Protein 2ZFZ (pdb70)

B-factor: mean 22.23, std 8.31, range [9.92, 58.5]

CATH classification: 3.30.1360.40

Sequence (466 aa):
TDRMARLLGELLVSTDDSGNLAVLRTPPGAAHYLASAIDRAALPQVVGTIAGDDTILVVAREPTTGAQLAGMFENLRGTDRMARLLGELLVSTDDSGNLAVLRTPPGAAHYLASAIDRAALPQVVGTIAGDDTILVVAREPTTGAQLAGMFENLRGTDRMARLLGELLVSTDDSGNLAVLRTPPGAAHYLASAIDRAALPQVVGTIAGDDTILVVAREPTTGAQLAGMFENLRGGTDRMARLLGELLVSTDDSGNLAVLRTPPGAAHYLASAIDRAALPQVVGTIAGDDTILVVAREPTTGAQLAGMFENLRGTDRMARLLGELLVSTDDSGNLAVLRTPPGAAHYLASAIDRAALPQVVGTIAGDDTILVVAREPTTGAQLAGMFENLRDRMARLLGELLVSTDDSGNLAVLRTPPGAAHYLASAIDRAALPQVVGTIAGDDTILVVAREPTTGAQLAGMFENLR

Foldseek 3Di:
DCVLLVVLVVFFPAWDFDWQKIKTFGPFQCFVVNQVVVVVVVDVQWPGWDGDGGIIITGGHPPDHNVNVRVVSVVSD/DVVVLLVVLLVFFPAWDFDWQKIKTFGPFQCQVVSQVSVVVVPDVQWPHWDGDGGIIITGGDPPDGNVNVRVVSVVSD/DVVVLLVVLVQFFPAWDFDWQKIKTFGPFQCFVVSQVSVVVVVDPQFPHWDGDGGIIITGGDPPDTNVNVRVVSVVSD/DLVVVLLVVLVVFFPAWDFDWQKIKTFGPFQCFVVNQVSVVSSPDVQWPGWDGDGGMIITGGHPPDTNVNVRVVSVVSD/DLLVLLVCCVQFFPAWDFDWQKIKTFGPFQCQCVSQVVVVVVVDPQFPHWDGDGGIIITGGDPPDTNVNVRVVSVVSD/DALLVVLVVFFPAWDFDWQKIKTFGPFQCFVVNQVRVVVVPDVQWPGWDGDGGIIITGGHPPQTNVNVSVVSVVSD

Organism: Mycobacterium tuberculosis (strain ATCC 25618 / H37Rv) (NCBI:txid83332)

InterPro domains:
  IPR001669 Arginine repressor [MF_00173] (1-170)
  IPR001669 Arginine repressor [PR01467] (36-49)
  IPR001669 Arginine repressor [PR01467] (52-67)
  IPR001669 Arginine repressor [PR01467] (109-122)
  IPR001669 Arginine repressor [PR01467] (139-154)
  IPR001669 Arginine repressor [PTHR34471] (17-169)
  IPR001669 Arginine repressor [TIGR01529] (20-169)
  IPR020899 Arginine repressor, C-terminal [PF02863] (102-167)
  IPR020900 Arginine repressor, DNA-binding domain [PF01316] (16-85)
  IPR036251 Arginine repressor, C-terminal domain superfamily [SSF55252] (101-168)
  IPR036388 Winged helix-like DNA-binding domain superfamily [G3DSA:1.10.10.10] (1-89)
  IPR036390 Winged helix DNA-binding domain superfamily [SSF46785] (16-85)

GO terms:
  GO:0003677 DNA binding (F, IDA)

Radius of gyration: 21.28 Å; Cα contacts (8 Å, |Δi|>4): 1164; chains: 6; bounding box: 59×52×52 Å

Structure (mmCIF, N/CA/C/O backbone):
data_2ZFZ
#
_entry.id   2ZFZ
#
_cell.length_a   57.673
_cell.length_b   75.947
_cell.length_c   107.099
_cell.angle_alpha   90.00
_cell.angle_beta   90.00
_cell.angle_gamma   90.00
#
_symmetry.space_group_name_H-M   'P 21 21 21'
#
loop_
_entity.id
_entity.type
_entity.pdbx_description
1 polymer 'Arginine repressor'
2 non-polymer ARGININE
3 non-polymer GUANIDINE
4 water water
#
loop_
_atom_site.group_PDB
_atom_site.id
_atom_site.type_symbol
_atom_site.label_atom_id
_atom_site.label_alt_id
_atom_site.label_comp_id
_atom_site.label_asym_id
_atom_site.label_entity_id
_atom_site.label_seq_id
_atom_site.pdbx_PDB_ins_code
_atom_site.Cartn_x
_atom_site.Cartn_y
_atom_site.Cartn_z
_atom_site.occupancy
_atom_site.B_iso_or_equiv
_atom_site.auth_seq_id
_atom_site.auth_comp_id
_atom_site.auth_asym_id
_atom_site.auth_atom_id
_atom_site.pdbx_PDB_model_num
ATOM 1 N N . THR A 1 3 ? -19.100 20.889 21.067 1.00 43.33 94 THR A N 1
ATOM 2 C CA . THR A 1 3 ? -18.005 21.215 22.051 1.00 42.79 94 THR A CA 1
ATOM 3 C C . THR A 1 3 ? -18.541 21.694 23.412 1.00 42.57 94 THR A C 1
ATOM 4 O O . THR A 1 3 ? -19.541 22.418 23.504 1.00 42.90 94 THR A O 1
ATOM 8 N N . ASP A 1 4 ? -17.863 21.279 24.471 1.00 42.02 95 ASP A N 1
ATOM 9 C CA . ASP A 1 4 ? -18.327 21.606 25.808 1.00 41.05 95 ASP A CA 1
ATOM 10 C C . ASP A 1 4 ? -17.604 22.835 26.378 1.00 39.39 95 ASP A C 1
ATOM 11 O O . ASP A 1 4 ? -18.024 23.397 27.392 1.00 38.94 95 ASP A O 1
ATOM 16 N N . ARG A 1 5 ? -16.544 23.279 25.701 1.00 36.70 96 ARG A N 1
ATOM 17 C CA . ARG A 1 5 ? -16.051 24.625 25.936 1.00 34.66 96 ARG A CA 1
ATOM 18 C C . ARG A 1 5 ? -17.176 25.624 25.604 1.00 31.88 96 ARG A C 1
ATOM 19 O O . ARG A 1 5 ? -17.441 26.561 26.364 1.00 30.66 96 ARG A O 1
ATOM 27 N N . MET A 1 6 ? -17.843 25.397 24.473 1.00 29.08 97 MET A N 1
ATOM 28 C CA . MET A 1 6 ? -19.024 26.170 24.086 1.00 27.36 97 MET A CA 1
ATOM 29 C C . MET A 1 6 ? -20.138 26.057 25.124 1.00 26.09 97 MET A C 1
ATOM 30 O O . MET A 1 6 ? -20.715 27.068 25.521 1.00 25.28 97 MET A O 1
ATOM 35 N N . ALA A 1 7 ? -20.438 24.832 25.556 1.00 25.57 98 ALA A N 1
ATOM 36 C CA . ALA A 1 7 ? -21.496 24.614 26.559 1.00 25.43 98 ALA A CA 1
ATOM 37 C C . ALA A 1 7 ? -21.230 25.330 27.884 1.00 25.07 98 ALA A C 1
ATOM 38 O O . ALA A 1 7 ? -22.140 25.932 28.456 1.00 23.99 98 ALA A O 1
ATOM 40 N N . ARG A 1 8 ? -19.981 25.301 28.354 1.00 24.78 99 ARG A N 1
ATOM 41 C CA . ARG A 1 8 ? -19.597 26.051 29.543 1.00 25.12 99 ARG A CA 1
ATOM 42 C C . ARG A 1 8 ? -19.851 27.539 29.368 1.00 24.24 99 ARG A C 1
ATOM 43 O O . ARG A 1 8 ? -20.319 28.194 30.296 1.00 24.33 99 ARG A O 1
ATOM 51 N N . LEU A 1 9 ? -19.551 28.074 28.183 1.00 23.27 100 LEU A N 1
ATOM 52 C CA . LEU A 1 9 ? -19.682 29.519 27.965 1.00 22.55 100 LEU A CA 1
ATOM 53 C C . LEU A 1 9 ? -21.108 29.924 27.695 1.00 21.85 100 LEU A C 1
ATOM 54 O O . LEU A 1 9 ? -21.483 31.041 28.033 1.00 20.51 100 LEU A O 1
ATOM 59 N N . LEU A 1 10 ? -21.914 29.023 27.123 1.00 21.91 101 LEU A N 1
ATOM 60 C CA . LEU A 1 10 ? -23.372 29.266 27.048 1.00 21.63 101 LEU A CA 1
ATOM 61 C C . LEU A 1 10 ? -23.955 29.488 28.446 1.00 21.74 101 LEU A C 1
ATOM 62 O O . LEU A 1 10 ? -24.708 30.439 28.682 1.00 21.98 101 LEU A O 1
ATOM 67 N N . GLY A 1 11 ? -23.587 28.632 29.396 1.00 22.35 102 GLY A N 1
ATOM 68 C CA . GLY A 1 11 ? -24.082 28.775 30.773 1.00 22.01 102 GLY A CA 1
ATOM 69 C C . GLY A 1 11 ? -23.656 30.117 31.343 1.00 22.90 102 GLY A C 1
ATOM 70 O O . GLY A 1 11 ? -24.462 30.857 31.925 1.00 23.28 102 GLY A O 1
ATOM 71 N N . GLU A 1 12 ? -22.377 30.430 31.149 1.00 22.65 103 GLU A N 1
ATOM 72 C CA . GLU A 1 12 ? -21.782 31.646 31.675 1.00 23.87 103 GLU A CA 1
ATOM 73 C C . GLU A 1 12 ? -22.324 32.928 30.992 1.00 22.67 103 GLU A C 1
ATOM 74 O O . GLU A 1 12 ? -22.557 33.943 31.659 1.00 23.64 103 GLU A O 1
ATOM 80 N N . LEU A 1 13 ? -22.526 32.878 29.672 1.00 20.89 104 LEU A N 1
ATOM 81 C CA . LEU A 1 13 ? -22.690 34.107 28.880 1.00 19.73 104 LEU A CA 1
ATOM 82 C C . LEU A 1 13 ? -24.006 34.288 28.136 1.00 19.68 104 LEU A C 1
ATOM 83 O O . LEU A 1 13 ? -24.301 35.387 27.724 1.00 21.19 104 LEU A O 1
ATOM 88 N N . LEU A 1 14 ? -24.749 33.216 27.887 1.00 18.77 105 LEU A N 1
ATOM 89 C CA . LEU A 1 14 ? -25.995 33.334 27.118 1.00 18.62 105 LEU A CA 1
ATOM 90 C C . LEU A 1 14 ? -27.127 33.977 27.927 1.00 19.09 105 LEU A C 1
ATOM 91 O O . LEU A 1 14 ? -27.739 33.326 28.793 1.00 21.12 105 LEU A O 1
ATOM 96 N N . VAL A 1 15 ? -27.410 35.244 27.648 1.00 19.26 106 VAL A N 1
ATOM 97 C CA . VAL A 1 15 ? -28.455 35.979 28.360 1.00 18.88 106 VAL A CA 1
ATOM 98 C C . VAL A 1 15 ? -29.834 35.538 27.845 1.00 19.04 106 VAL A C 1
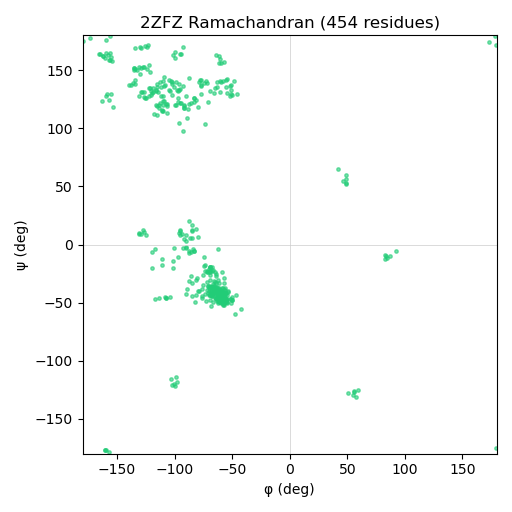ATOM 99 O O . VAL A 1 15 ? -30.756 35.229 28.623 1.00 17.69 106 VAL A O 1
ATOM 103 N N . SER A 1 16 ? -29.950 35.474 26.529 1.00 18.67 107 SER A N 1
ATOM 104 C CA . SER A 1 16 ? -31.226 35.077 25.898 1.00 18.52 107 SER A CA 1
ATOM 105 C C . SER A 1 16 ? -30.973 34.666 24.456 1.00 18.08 107 SER A C 1
ATOM 106 O O . SER A 1 16 ? -29.927 34.996 23.864 1.00 16.64 107 SER A O 1
ATOM 109 N N . THR A 1 17 ? -31.938 33.947 23.893 1.00 17.95 108 THR A N 1
ATOM 110 C CA . THR A 1 17 ? -31.917 33.612 22.465 1.00 18.22 108 THR A CA 1
ATOM 111 C C . THR A 1 17 ? -33.194 34.130 21.792 1.00 18.67 108 THR A C 1
ATOM 112 O O . THR A 1 17 ? -34.242 34.340 22.444 1.00 17.40 108 THR A O 1
ATOM 116 N N . ASP A 1 18 ? -33.095 34.380 20.495 1.00 17.39 109 ASP A N 1
ATOM 117 C CA . ASP A 1 18 ? -34.241 34.767 19.701 1.00 17.49 109 ASP A CA 1
ATOM 118 C C . ASP A 1 18 ? -33.881 34.370 18.264 1.00 17.35 109 ASP A C 1
ATOM 119 O O . ASP A 1 18 ? -32.803 33.824 18.040 1.00 17.25 109 ASP A O 1
ATOM 124 N N . ASP A 1 19 ? -34.775 34.602 17.314 1.00 17.13 110 ASP A N 1
ATOM 125 C CA . ASP A 1 19 ? -34.515 34.176 15.959 1.00 17.50 110 ASP A CA 1
ATOM 126 C C . ASP A 1 19 ? -35.308 34.982 14.951 1.00 17.30 110 ASP A C 1
ATOM 127 O O . ASP A 1 19 ? -36.313 35.633 15.280 1.00 17.71 110 ASP A O 1
ATOM 132 N N . SER A 1 20 ? -34.892 34.878 13.694 1.00 17.91 111 SER A N 1
ATOM 133 C CA . SER A 1 20 ? -35.675 35.405 12.610 1.00 17.48 111 SER A CA 1
ATOM 134 C C . SER A 1 20 ? -35.159 34.762 11.351 1.00 17.36 111 SER A C 1
ATOM 135 O O . SER A 1 20 ? -33.956 34.851 11.060 1.00 15.83 111 SER A O 1
ATOM 138 N N . GLY A 1 21 ? -36.047 34.092 10.610 1.00 16.48 112 GLY A N 1
ATOM 139 C CA . GLY A 1 21 ? -35.649 33.463 9.338 1.00 15.83 112 GLY A CA 1
ATOM 140 C C . GLY A 1 21 ? -34.500 32.503 9.541 1.00 16.08 112 GLY A C 1
ATOM 141 O O . GLY A 1 21 ? -34.587 31.630 10.398 1.00 16.10 112 GLY A O 1
ATOM 142 N N . ASN A 1 22 ? -33.409 32.677 8.781 1.00 15.73 113 ASN A N 1
ATOM 143 C CA . ASN A 1 22 ? -32.232 31.821 8.929 1.00 17.11 113 ASN A CA 1
ATOM 144 C C . ASN A 1 22 ? -31.220 32.301 9.994 1.00 17.21 113 ASN A C 1
ATOM 145 O O . ASN A 1 22 ? -30.067 31.900 9.941 1.00 18.03 113 ASN A O 1
ATOM 150 N N . LEU A 1 23 ? -31.647 33.142 10.940 1.00 16.08 114 LEU A N 1
ATOM 151 C CA . LEU A 1 23 ? -30.732 33.735 11.905 1.00 16.15 114 LEU A CA 1
ATOM 152 C C . LEU A 1 23 ? -31.114 33.424 13.344 1.00 15.48 114 LEU A C 1
ATOM 153 O O . LEU A 1 23 ? -32.274 33.625 13.738 1.00 16.24 114 LEU A O 1
ATOM 158 N N . ALA A 1 24 ? -30.172 32.912 14.122 1.00 14.88 115 ALA A N 1
ATOM 159 C CA . ALA A 1 24 ? -30.366 32.892 15.547 1.00 14.20 115 ALA A CA 1
ATOM 160 C C . ALA A 1 24 ? -29.657 34.135 16.091 1.00 15.66 115 ALA A C 1
ATOM 161 O O . ALA A 1 24 ? -28.580 34.524 15.591 1.00 14.37 115 ALA A O 1
ATOM 163 N N . VAL A 1 25 ? -30.316 34.800 17.037 1.00 14.92 116 VAL A N 1
ATOM 164 C CA . VAL A 1 25 ? -29.820 36.016 17.629 1.00 16.21 116 VAL A CA 1
ATOM 165 C C . VAL A 1 25 ? -29.519 35.666 19.096 1.00 16.49 116 VAL A C 1
ATOM 166 O O . VAL A 1 25 ? -30.427 35.241 19.837 1.00 16.69 116 VAL A O 1
ATOM 170 N N . LEU A 1 26 ? -28.246 35.781 19.489 1.00 16.00 117 LEU A N 1
ATOM 171 C CA . LEU A 1 26 ? -27.859 35.414 20.863 1.00 16.67 117 LEU A CA 1
ATOM 172 C C . LEU A 1 26 ? -27.471 36.686 21.573 1.00 16.48 117 LEU A C 1
ATOM 173 O O . LEU A 1 26 ? -26.770 37.500 20.997 1.00 16.68 117 LEU A O 1
ATOM 178 N N . ARG A 1 27 ? -27.929 36.868 22.809 1.00 16.57 118 ARG A N 1
ATOM 179 C CA . ARG A 1 27 ? -27.516 38.028 23.576 1.00 16.95 118 ARG A CA 1
ATOM 180 C C . ARG A 1 27 ? -26.587 37.597 24.701 1.00 16.49 118 ARG A C 1
ATOM 181 O O . ARG A 1 27 ? -26.751 36.524 25.310 1.00 14.98 118 ARG A O 1
ATOM 189 N N . THR A 1 28 ? -25.609 38.455 24.975 1.00 15.21 119 THR A N 1
ATOM 190 C CA . THR A 1 28 ? -24.583 38.200 25.979 1.00 14.79 119 THR A CA 1
ATOM 191 C C . THR A 1 28 ? -24.440 39.485 26.816 1.00 14.96 119 THR A C 1
ATOM 192 O O . THR A 1 28 ? -24.971 40.545 26.449 1.00 13.77 119 THR A O 1
ATOM 196 N N . PRO A 1 29 ? -23.709 39.400 27.955 1.00 15.64 120 PRO A N 1
ATOM 197 C CA . PRO A 1 29 ? -23.357 40.619 28.672 1.00 15.47 120 PRO A CA 1
ATOM 198 C C . PRO A 1 29 ? -22.530 41.560 27.783 1.00 16.24 120 PRO A C 1
ATOM 199 O O . PRO A 1 29 ? -21.895 41.119 26.825 1.00 16.01 120 PRO A O 1
ATOM 203 N N . PRO A 1 30 ? -22.541 42.868 28.082 1.00 16.86 121 PRO A N 1
ATOM 204 C CA . PRO A 1 30 ? -21.728 43.749 27.222 1.00 15.76 121 PRO A CA 1
ATOM 205 C C . PRO A 1 30 ? -20.263 43.299 27.140 1.00 15.53 121 PRO A C 1
ATOM 206 O O . PRO A 1 30 ? -19.659 43.000 28.166 1.00 14.57 121 PRO A O 1
ATOM 210 N N . GLY A 1 31 ? -19.751 43.197 25.909 1.00 14.58 122 GLY A N 1
ATOM 211 C CA . GLY A 1 31 ? -18.356 42.931 25.647 1.00 14.84 122 GLY A CA 1
ATOM 212 C C . GLY A 1 31 ? -18.072 41.458 25.499 1.00 15.79 122 GLY A C 1
ATOM 213 O O . GLY A 1 31 ? -16.954 41.090 25.153 1.00 16.38 122 GLY A O 1
ATOM 214 N N . ALA A 1 32 ? -19.064 40.612 25.726 1.00 13.83 123 ALA A N 1
ATOM 215 C CA . ALA A 1 32 ? -18.756 39.188 25.781 1.00 14.78 123 ALA A CA 1
ATOM 216 C C . ALA A 1 32 ? -19.095 38.427 24.499 1.00 14.14 123 ALA A C 1
ATOM 217 O O . ALA A 1 32 ? -18.837 37.209 24.421 1.00 14.66 123 ALA A O 1
ATOM 219 N N . ALA A 1 33 ? -19.677 39.119 23.513 1.00 14.13 124 ALA A N 1
ATOM 220 C CA . ALA A 1 33 ? -20.138 38.449 22.281 1.00 14.78 124 ALA A CA 1
ATOM 221 C C . ALA A 1 33 ? -19.001 37.730 21.550 1.00 14.44 124 ALA A C 1
ATOM 222 O O . ALA A 1 33 ? -19.161 36.579 21.184 1.00 14.93 124 ALA A O 1
ATOM 224 N N . HIS A 1 34 ? -17.871 38.406 21.329 1.00 14.21 125 HIS A N 1
ATOM 225 C CA . HIS A 1 34 ? -16.744 37.760 20.622 1.00 15.56 125 HIS A CA 1
ATOM 226 C C . HIS A 1 34 ? -16.239 36.499 21.322 1.00 15.78 125 HIS A C 1
ATOM 227 O O . HIS A 1 34 ? -15.863 35.534 20.668 1.00 15.30 125 HIS A O 1
ATOM 234 N N . TYR A 1 35 ? -16.232 36.524 22.657 1.00 14.78 126 TYR A N 1
ATOM 235 C CA . TYR A 1 35 ? -15.729 35.383 23.407 1.00 15.89 126 TYR A CA 1
ATOM 236 C C . TYR A 1 35 ? -16.648 34.178 23.274 1.00 15.50 126 TYR A C 1
ATOM 237 O O . TYR A 1 35 ? -16.178 33.062 23.017 1.00 14.61 126 TYR A O 1
ATOM 246 N N . LEU A 1 36 ? -17.948 34.387 23.465 1.00 15.17 127 LEU A N 1
ATOM 247 C CA . LEU A 1 36 ? -18.909 33.302 23.183 1.00 15.49 127 LEU A CA 1
ATOM 248 C C . LEU A 1 36 ? -18.864 32.816 21.733 1.00 14.85 127 LEU A C 1
ATOM 249 O O . LEU A 1 36 ? -18.843 31.588 21.471 1.00 13.92 127 LEU A O 1
ATOM 254 N N . ALA A 1 37 ? -18.916 33.760 20.803 1.00 14.61 128 ALA A N 1
ATOM 255 C CA . ALA A 1 37 ? -18.886 33.434 19.365 1.00 15.28 128 ALA A CA 1
ATOM 256 C C . ALA A 1 37 ? -17.639 32.605 18.985 1.00 15.13 128 ALA A C 1
ATOM 257 O O . ALA A 1 37 ? -17.710 31.700 18.157 1.00 14.91 128 ALA A O 1
ATOM 259 N N . SER A 1 38 ? -16.489 32.937 19.578 1.00 15.36 129 SER A N 1
ATOM 260 C CA . SER A 1 38 ? -15.282 32.159 19.326 1.00 16.13 129 SER A CA 1
ATOM 261 C C . SER A 1 38 ? -15.510 30.673 19.612 1.00 16.38 129 SER A C 1
ATOM 262 O O . SER A 1 38 ? -15.148 29.806 18.805 1.00 16.31 129 SER A O 1
ATOM 265 N N . ALA A 1 39 ? -16.125 30.377 20.767 1.00 16.90 130 ALA A N 1
ATOM 266 C CA . ALA A 1 39 ? -16.346 28.985 21.204 1.00 17.27 130 ALA A CA 1
ATOM 267 C C . ALA A 1 39 ? -17.330 28.255 20.279 1.00 17.19 130 ALA A C 1
ATOM 268 O O . ALA A 1 39 ? -17.182 27.061 19.978 1.00 18.13 130 ALA A O 1
ATOM 270 N N . ILE A 1 40 ? -18.334 28.989 19.835 1.00 17.63 131 ILE A N 1
ATOM 271 C CA . ILE A 1 40 ? -19.314 28.468 18.881 1.00 17.16 131 ILE A CA 1
ATOM 272 C C . ILE A 1 40 ? -18.588 28.116 17.573 1.00 18.13 131 ILE A C 1
ATOM 273 O O . ILE A 1 40 ? -18.767 27.001 17.037 1.00 18.48 131 ILE A O 1
ATOM 278 N N . ASP A 1 41 ? -17.732 29.030 17.102 1.00 18.02 132 ASP A N 1
ATOM 279 C CA . ASP A 1 41 ? -16.972 28.797 15.841 1.00 19.41 132 ASP A CA 1
ATOM 280 C C . ASP A 1 41 ? -16.122 27.555 16.015 1.00 19.94 132 ASP A C 1
ATOM 281 O O . ASP A 1 41 ? -16.068 26.713 15.130 1.00 19.72 132 ASP A O 1
ATOM 286 N N . ARG A 1 42 ? -15.498 27.429 17.182 1.00 21.36 133 ARG A N 1
ATOM 287 C CA . ARG A 1 42 ? -14.571 26.332 17.444 1.00 23.54 133 ARG A CA 1
ATOM 288 C C . ARG A 1 42 ? -15.279 24.966 17.545 1.00 22.76 133 ARG A C 1
ATOM 289 O O . ARG A 1 42 ? -14.720 23.923 17.151 1.00 22.85 133 ARG A O 1
ATOM 297 N N . ALA A 1 43 ? -16.529 24.993 18.007 1.00 22.71 134 ALA A N 1
ATOM 298 C CA . ALA A 1 43 ? -17.413 23.826 18.057 1.00 22.46 134 ALA A CA 1
ATOM 299 C C . ALA A 1 43 ? -17.768 23.263 16.653 1.00 23.33 134 ALA A C 1
ATOM 300 O O . ALA A 1 43 ? -18.061 22.055 16.504 1.00 23.91 134 ALA A O 1
ATOM 302 N N . ALA A 1 44 ? -17.737 24.128 15.642 1.00 23.21 135 ALA A N 1
ATOM 303 C CA . ALA A 1 44 ? -17.942 23.753 14.222 1.00 25.21 135 ALA A CA 1
ATOM 304 C C . ALA A 1 44 ? -19.189 22.875 14.012 1.00 25.60 135 ALA A C 1
ATOM 305 O O . ALA A 1 44 ? -19.114 21.741 13.536 1.00 26.40 135 ALA A O 1
ATOM 307 N N . LEU A 1 45 ? -20.334 23.425 14.391 1.00 25.24 136 LEU A N 1
ATOM 308 C CA . LEU A 1 45 ? -21.592 22.711 14.317 1.00 25.22 136 LEU A CA 1
ATOM 309 C C . LEU A 1 45 ? -21.996 22.575 12.847 1.00 24.79 136 LEU A C 1
ATOM 310 O O . LEU A 1 45 ? -21.840 23.516 12.073 1.00 24.68 136 LEU A O 1
ATOM 315 N N . PRO A 1 46 ? -22.512 21.391 12.457 1.00 25.28 137 PRO A N 1
ATOM 316 C CA . PRO A 1 46 ? -22.817 21.121 11.053 1.00 24.52 137 PRO A CA 1
ATOM 317 C C . PRO A 1 46 ? -23.859 22.084 10.543 1.00 23.90 137 PRO A C 1
ATOM 318 O O . PRO A 1 46 ? -23.857 22.427 9.349 1.00 24.58 137 PRO A O 1
ATOM 322 N N . GLN A 1 47 ? -24.777 22.492 11.411 1.00 22.65 138 GLN A N 1
ATOM 323 C CA . GLN A 1 47 ? -25.886 23.333 10.930 1.00 22.81 138 GLN A CA 1
ATOM 324 C C . GLN A 1 47 ? -25.643 24.829 11.133 1.00 21.77 138 GLN A C 1
ATOM 325 O O . GLN A 1 47 ? -26.550 25.634 10.959 1.00 22.33 138 GLN A O 1
ATOM 331 N N . VAL A 1 48 ? -24.419 25.188 11.513 1.00 21.07 139 VAL A N 1
ATOM 332 C CA . VAL A 1 48 ? -24.025 26.600 11.633 1.00 19.43 139 VAL A CA 1
ATOM 333 C C . VAL A 1 48 ? -23.092 26.954 10.471 1.00 19.89 139 VAL A C 1
ATOM 334 O O . VAL A 1 48 ? -22.020 26.331 10.308 1.00 20.01 139 VAL A O 1
ATOM 338 N N . VAL A 1 49 ? -23.495 27.942 9.672 1.00 19.64 140 VAL A N 1
ATOM 339 C CA . VAL A 1 49 ? -22.660 28.418 8.572 1.00 19.25 140 VAL A CA 1
ATOM 340 C C . VAL A 1 49 ? -21.533 29.298 9.100 1.00 20.33 140 VAL A C 1
ATOM 341 O O . VAL A 1 49 ? -20.391 29.206 8.630 1.00 21.62 140 VAL A O 1
ATOM 345 N N . GLY A 1 50 ? -21.835 30.113 10.108 1.00 19.75 141 GLY A N 1
ATOM 346 C CA . GLY A 1 50 ? -20.837 31.016 10.672 1.00 19.29 141 GLY A CA 1
ATOM 347 C C . GLY A 1 50 ? -21.491 31.928 11.668 1.00 19.26 141 GLY A C 1
ATOM 348 O O . GLY A 1 50 ? -22.725 31.899 11.852 1.00 18.98 141 GLY A O 1
ATOM 349 N N . THR A 1 51 ? -20.668 32.725 12.340 1.00 18.19 142 THR A N 1
ATOM 350 C CA . THR A 1 51 ? -21.163 33.666 13.322 1.00 17.44 142 THR A CA 1
ATOM 351 C C . THR A 1 51 ? -20.520 35.017 13.075 1.00 16.65 142 THR A C 1
ATOM 352 O O . THR A 1 51 ? -19.395 35.095 12.577 1.00 16.52 142 THR A O 1
ATOM 356 N N . ILE A 1 52 ? -21.238 36.075 13.405 1.00 17.38 143 ILE A N 1
ATOM 357 C CA . ILE A 1 52 ? -20.646 37.409 13.535 1.00 16.94 143 ILE A CA 1
ATOM 358 C C . ILE A 1 52 ? -21.002 37.986 14.917 1.00 16.28 143 ILE A C 1
ATOM 359 O O . ILE A 1 52 ? -22.177 37.971 15.319 1.00 15.78 143 ILE A O 1
ATOM 364 N N . ALA A 1 53 ? -19.980 38.415 15.651 1.00 13.46 144 ALA A N 1
ATOM 365 C CA . ALA A 1 53 ? -20.167 38.914 16.992 1.00 14.65 144 ALA A CA 1
ATOM 366 C C . ALA A 1 53 ? -20.107 40.433 16.922 1.00 14.79 144 ALA A C 1
ATOM 367 O O . ALA A 1 53 ? -19.288 40.971 16.169 1.00 15.08 144 ALA A O 1
ATOM 369 N N . GLY A 1 54 ? -20.996 41.107 17.651 1.00 14.55 145 GLY A N 1
ATOM 370 C CA . GLY A 1 54 ? -20.913 42.580 17.863 1.00 13.71 145 GLY A CA 1
ATOM 371 C C . GLY A 1 54 ? -20.313 42.832 19.260 1.00 14.71 145 GLY A C 1
ATOM 372 O O . GLY A 1 54 ? -19.210 42.329 19.583 1.00 16.22 145 GLY A O 1
ATOM 373 N N . ASP A 1 55 ? -21.062 43.504 20.123 1.00 13.87 146 ASP A N 1
ATOM 374 C CA . ASP A 1 55 ? -20.607 43.786 21.492 1.00 13.52 146 ASP A CA 1
ATOM 375 C C . ASP A 1 55 ? -21.353 42.930 22.499 1.00 14.50 146 ASP A C 1
ATOM 376 O O . ASP A 1 55 ? -20.718 42.305 23.357 1.00 15.53 146 ASP A O 1
ATOM 381 N N . ASP A 1 56 ? -22.685 42.851 22.353 1.00 14.23 147 ASP A N 1
ATOM 382 C CA . ASP A 1 56 ? -23.547 42.084 23.249 1.00 15.45 147 ASP A CA 1
ATOM 383 C C . ASP A 1 56 ? -24.512 41.166 22.460 1.00 15.29 147 ASP A C 1
ATOM 384 O O . ASP A 1 56 ? -25.464 40.622 23.023 1.00 15.58 147 ASP A O 1
ATOM 389 N N . THR A 1 57 ? -24.283 41.053 21.154 1.00 14.53 148 THR A N 1
ATOM 390 C CA . THR A 1 57 ? -25.181 40.309 20.275 1.00 14.93 148 THR A CA 1
ATOM 391 C C . THR A 1 57 ? -24.335 39.485 19.301 1.00 15.68 148 THR A C 1
ATOM 392 O O . THR A 1 57 ? -23.321 39.980 18.778 1.00 14.84 148 THR A O 1
ATOM 396 N N . ILE A 1 58 ? -24.744 38.224 19.072 1.00 15.49 149 ILE A N 1
ATOM 397 C CA . ILE A 1 58 ? -24.174 37.377 18.034 1.00 15.01 149 ILE A CA 1
ATOM 398 C C . ILE A 1 58 ? -25.267 36.944 17.027 1.00 15.04 149 ILE A C 1
ATOM 399 O O . ILE A 1 58 ? -26.322 36.448 17.444 1.00 13.51 149 ILE A O 1
ATOM 404 N N . LEU A 1 59 ? -25.016 37.142 15.739 1.00 14.08 150 LEU A N 1
ATOM 405 C CA . LEU A 1 59 ? -25.823 36.479 14.712 1.00 15.53 150 LEU A CA 1
ATOM 406 C C . LEU A 1 59 ? -25.180 35.152 14.377 1.00 15.60 150 LEU A C 1
ATOM 407 O O . LEU A 1 59 ? -23.984 35.101 14.049 1.00 15.76 150 LEU A O 1
ATOM 412 N N . VAL A 1 60 ? -25.982 34.092 14.434 1.00 15.16 151 VAL A N 1
ATOM 413 C CA . VAL A 1 60 ? -25.546 32.750 14.041 1.00 15.78 151 VAL A CA 1
ATOM 414 C C . VAL A 1 60 ? -26.346 32.352 12.799 1.00 16.80 151 VAL A C 1
ATOM 415 O O . VAL A 1 60 ? -27.589 32.301 12.846 1.00 17.05 151 VAL A O 1
ATOM 419 N N . VAL A 1 61 ? -25.641 32.081 11.705 1.00 16.82 152 VAL A N 1
ATOM 420 C CA . VAL A 1 61 ? -26.284 31.887 10.409 1.00 15.93 152 VAL A CA 1
ATOM 421 C C . VAL A 1 61 ? -26.567 30.392 10.267 1.00 16.86 152 VAL A C 1
ATOM 422 O O . VAL A 1 61 ? -25.649 29.585 10.293 1.00 17.12 152 VAL A O 1
ATOM 426 N N . ALA A 1 62 ? -27.840 30.033 10.114 1.00 17.60 153 ALA A N 1
ATOM 427 C CA . ALA A 1 62 ? -28.258 28.622 10.012 1.00 18.08 153 ALA A CA 1
ATOM 428 C C . ALA A 1 62 ? -28.011 28.029 8.620 1.00 19.24 153 ALA A C 1
ATOM 429 O O . ALA A 1 62 ? -28.223 28.696 7.631 1.00 19.65 153 ALA A O 1
ATOM 431 N N . ARG A 1 63 ? -27.557 26.781 8.548 1.00 20.28 154 ARG A N 1
ATOM 432 C CA . ARG A 1 63 ? -27.349 26.126 7.246 1.00 21.12 154 ARG A CA 1
ATOM 433 C C . ARG A 1 63 ? -28.659 25.560 6.743 1.00 22.29 154 ARG A C 1
ATOM 434 O O . ARG A 1 63 ? -29.302 24.815 7.464 1.00 22.55 154 ARG A O 1
ATOM 442 N N . GLU A 1 64 ? -29.053 25.917 5.516 1.00 23.85 155 GLU A N 1
ATOM 443 C CA . GLU A 1 64 ? -30.305 25.439 4.914 1.00 25.54 155 GLU A CA 1
ATOM 444 C C . GLU A 1 64 ? -30.388 23.905 5.021 1.00 25.28 155 GLU A C 1
ATOM 445 O O . GLU A 1 64 ? -29.368 23.233 4.854 1.00 25.65 155 GLU A O 1
ATOM 451 N N . PRO A 1 65 ? -31.570 23.347 5.382 1.00 25.40 156 PRO A N 1
ATOM 452 C CA . PRO A 1 65 ? -32.826 23.999 5.689 1.00 25.79 156 PRO A CA 1
ATOM 453 C C . PRO A 1 65 ? -33.076 24.263 7.188 1.00 25.08 156 PRO A C 1
ATOM 454 O O . PRO A 1 65 ? -34.233 24.569 7.567 1.00 25.35 156 PRO A O 1
ATOM 458 N N . THR A 1 66 ? -32.050 24.114 8.033 1.00 24.29 157 THR A N 1
ATOM 459 C CA . THR A 1 66 ? -32.155 24.486 9.458 1.00 23.03 157 THR A CA 1
ATOM 460 C C . THR A 1 66 ? -32.588 25.941 9.574 1.00 22.67 157 THR A C 1
ATOM 461 O O . THR A 1 66 ? -32.085 26.775 8.832 1.00 22.95 157 THR A O 1
ATOM 465 N N . THR A 1 67 ? -33.533 26.232 10.475 1.00 21.77 158 THR A N 1
ATOM 466 C CA . THR A 1 67 ? -33.977 27.610 10.740 1.00 21.23 158 THR A CA 1
ATOM 467 C C . THR A 1 67 ? -33.254 28.243 11.936 1.00 19.77 158 THR A C 1
ATOM 468 O O . THR A 1 67 ? -32.626 27.545 12.728 1.00 19.72 158 THR A O 1
ATOM 472 N N . GLY A 1 68 ? -33.339 29.563 12.056 1.00 19.27 159 GLY A N 1
ATOM 473 C CA . GLY A 1 68 ? -32.799 30.235 13.233 1.00 18.81 159 GLY A CA 1
ATOM 474 C C . GLY A 1 68 ? -33.482 29.781 14.518 1.00 18.85 159 GLY A C 1
ATOM 475 O O . GLY A 1 68 ? -32.836 29.660 15.560 1.00 18.09 159 GLY A O 1
ATOM 476 N N . ALA A 1 69 ? -34.796 29.557 14.460 1.00 18.37 160 ALA A N 1
ATOM 477 C CA . ALA A 1 69 ? -35.543 29.084 15.645 1.00 19.52 160 ALA A CA 1
ATOM 478 C C . ALA A 1 69 ? -34.982 27.776 16.149 1.00 19.60 160 ALA A C 1
ATOM 479 O O . ALA A 1 69 ? -34.832 27.589 17.363 1.00 20.85 160 ALA A O 1
ATOM 481 N N . GLN A 1 70 ? -34.637 26.885 15.222 1.00 20.14 161 GLN A N 1
ATOM 482 C CA . GLN A 1 70 ? -34.055 25.585 15.552 1.00 19.46 161 GLN A CA 1
ATOM 483 C C . GLN A 1 70 ? -32.671 25.702 16.168 1.00 18.68 161 GLN A C 1
ATOM 484 O O . GLN A 1 70 ? -32.338 24.983 17.157 1.00 17.79 161 GLN A O 1
ATOM 490 N N . LEU A 1 71 ? -31.858 26.601 15.610 1.00 17.91 162 LEU A N 1
ATOM 491 C CA . LEU A 1 71 ? -30.545 26.880 16.213 1.00 17.13 162 LEU A CA 1
ATOM 492 C C . LEU A 1 71 ? -30.717 27.429 17.606 1.00 17.15 162 LEU A C 1
ATOM 493 O O . LEU A 1 71 ? -30.077 26.944 18.540 1.00 16.41 162 LEU A O 1
ATOM 498 N N . ALA A 1 72 ? -31.586 28.444 17.756 1.00 17.24 163 ALA A N 1
ATOM 499 C CA . ALA A 1 72 ? -31.884 28.979 19.090 1.00 17.29 163 ALA A CA 1
ATOM 500 C C . ALA A 1 72 ? -32.253 27.898 20.115 1.00 18.12 163 ALA A C 1
ATOM 501 O O . ALA A 1 72 ? -31.733 27.896 21.230 1.00 17.51 163 ALA A O 1
ATOM 503 N N . GLY A 1 73 ? -33.143 26.979 19.755 1.00 18.90 164 GLY A N 1
ATOM 504 C CA . GLY A 1 73 ? -33.521 25.906 20.686 1.00 19.10 164 GLY A CA 1
ATOM 505 C C . GLY A 1 73 ? -32.327 25.008 21.011 1.00 19.19 164 GLY A C 1
ATOM 506 O O . GLY A 1 73 ? -32.180 24.562 22.151 1.00 18.81 164 GLY A O 1
ATOM 507 N N . MET A 1 74 ? -31.463 24.757 20.020 1.00 19.09 165 MET A N 1
ATOM 508 C CA . MET A 1 74 ? -30.254 23.951 20.240 1.00 21.42 165 MET A CA 1
ATOM 509 C C . MET A 1 74 ? -29.330 24.609 21.278 1.00 19.87 165 MET A C 1
ATOM 510 O O . MET A 1 74 ? -28.817 23.924 22.193 1.00 19.69 165 MET A O 1
ATOM 515 N N . PHE A 1 75 ? -29.144 25.930 21.174 1.00 18.96 166 PHE A N 1
ATOM 516 C CA . PHE A 1 75 ? -28.343 26.634 22.159 1.00 18.61 166 PHE A CA 1
ATOM 517 C C . PHE A 1 75 ? -28.957 26.567 23.571 1.00 18.70 166 PHE A C 1
ATOM 518 O O . PHE A 1 75 ? -28.237 26.375 24.571 1.00 19.17 166 PHE A O 1
ATOM 526 N N . GLU A 1 76 ? -30.274 26.686 23.663 1.00 18.58 167 GLU A N 1
ATOM 527 C CA . GLU A 1 76 ? -30.937 26.572 24.962 1.00 19.22 167 GLU A CA 1
ATOM 528 C C . GLU A 1 76 ? -30.725 25.160 25.508 1.00 19.61 167 GLU A C 1
ATOM 529 O O . GLU A 1 76 ? -30.576 24.975 26.723 1.00 19.74 167 GLU A O 1
ATOM 535 N N . ASN A 1 77 ? -30.670 24.190 24.599 1.00 19.97 168 ASN A N 1
ATOM 536 C CA . ASN A 1 77 ? -30.549 22.771 24.946 1.00 21.20 168 ASN A CA 1
ATOM 537 C C . ASN A 1 77 ? -29.180 22.425 25.496 1.00 21.06 168 ASN A C 1
ATOM 538 O O . ASN A 1 77 ? -29.061 21.608 26.391 1.00 21.60 168 ASN A O 1
ATOM 543 N N . LEU A 1 78 ? -28.153 23.067 24.960 1.00 21.60 169 LEU A N 1
ATOM 544 C CA . LEU A 1 78 ? -26.759 22.785 25.317 1.00 22.01 169 LEU A CA 1
ATOM 545 C C . LEU A 1 78 ? -26.345 23.475 26.593 1.00 21.76 169 LEU A C 1
ATOM 546 O O . LEU A 1 78 ? -25.484 22.992 27.308 1.00 22.06 169 LEU A O 1
ATOM 551 N N . ARG A 1 79 ? -26.948 24.628 26.848 1.00 21.38 170 ARG A N 1
ATOM 552 C CA . ARG A 1 79 ? -26.682 25.423 28.020 1.00 22.00 170 ARG A CA 1
ATOM 553 C C . ARG A 1 79 ? -27.005 24.639 29.297 1.00 22.58 170 ARG A C 1
ATOM 554 O O . ARG A 1 79 ? -27.972 23.873 29.338 1.00 22.02 170 ARG A O 1
ATOM 563 N N . GLY B 1 2 ? -36.461 54.746 25.200 1.00 30.74 93 GLY B N 1
ATOM 564 C CA . GLY B 1 2 ? -35.412 55.336 24.293 1.00 29.55 93 GLY B CA 1
ATOM 565 C C . GLY B 1 2 ? -35.781 55.728 22.856 1.00 28.39 93 GLY B C 1
ATOM 566 O O . GLY B 1 2 ? -34.906 56.078 22.059 1.00 26.11 93 GLY B O 1
ATOM 567 N N . THR B 1 3 ? -37.073 55.715 22.517 1.00 28.53 94 THR B N 1
ATOM 568 C CA . THR B 1 3 ? -37.502 56.133 21.152 1.00 29.07 94 THR B CA 1
ATOM 569 C C . THR B 1 3 ? -37.103 57.561 20.696 1.00 27.66 94 THR B C 1
ATOM 570 O O . THR B 1 3 ? -36.622 57.728 19.578 1.00 26.76 94 THR B O 1
ATOM 574 N N . ASP B 1 4 ? -37.246 58.584 21.546 1.00 26.95 95 ASP B N 1
ATOM 575 C CA . ASP B 1 4 ? -36.878 59.960 21.107 1.00 26.35 95 ASP B CA 1
ATOM 576 C C . ASP B 1 4 ? -35.371 60.152 20.869 1.00 24.25 95 ASP B C 1
ATOM 577 O O . ASP B 1 4 ? -34.962 60.740 19.850 1.00 22.53 95 ASP B O 1
ATOM 582 N N . ARG B 1 5 ? -34.562 59.639 21.794 1.00 23.26 96 ARG B N 1
ATOM 583 C CA . ARG B 1 5 ? -33.098 59.688 21.664 1.00 21.66 96 ARG B CA 1
ATOM 584 C C . ARG B 1 5 ? -32.674 58.948 20.382 1.00 21.32 96 ARG B C 1
ATOM 585 O O . ARG B 1 5 ? -31.854 59.449 19.606 1.00 20.90 96 ARG B O 1
ATOM 593 N N . MET B 1 6 ? -33.254 57.770 20.153 1.00 20.65 97 MET B N 1
ATOM 594 C CA . MET B 1 6 ? -32.993 57.032 18.919 1.00 20.21 97 MET B CA 1
ATOM 595 C C . MET B 1 6 ? -33.302 57.861 17.672 1.00 20.06 97 MET B C 1
ATOM 596 O O . MET B 1 6 ? -32.510 57.905 16.726 1.00 20.15 97 MET B O 1
ATOM 601 N N . ALA B 1 7 ? -34.465 58.516 17.669 1.00 19.89 98 ALA B N 1
ATOM 602 C CA . ALA B 1 7 ? -34.861 59.371 16.554 1.00 19.24 98 ALA B CA 1
ATOM 603 C C . ALA B 1 7 ? -33.855 60.511 16.324 1.00 18.79 98 ALA B C 1
ATOM 604 O O . ALA B 1 7 ? -33.459 60.781 15.175 1.00 19.01 98 ALA B O 1
ATOM 606 N N . ARG B 1 8 ? -33.442 61.176 17.409 1.00 17.90 99 ARG B N 1
ATOM 607 C CA . ARG B 1 8 ? -32.452 62.228 17.301 1.00 17.76 99 ARG B CA 1
ATOM 608 C C . ARG B 1 8 ? -31.179 61.677 16.650 1.00 18.06 99 ARG B C 1
ATOM 609 O O . ARG B 1 8 ? -30.658 62.274 15.702 1.00 18.68 99 ARG B O 1
ATOM 617 N N . LEU B 1 9 ? -30.707 60.521 17.138 1.00 17.85 100 LEU B N 1
ATOM 618 C CA . LEU B 1 9 ? -29.465 59.921 16.607 1.00 17.65 100 LEU B CA 1
ATOM 619 C C . LEU B 1 9 ? -29.581 59.416 15.170 1.00 18.17 100 LEU B C 1
ATOM 620 O O . LEU B 1 9 ? -28.635 59.560 14.395 1.00 19.63 100 LEU B O 1
ATOM 625 N N . LEU B 1 10 ? -30.738 58.870 14.794 1.00 18.51 101 LEU B N 1
ATOM 626 C CA . LEU B 1 10 ? -30.985 58.541 13.378 1.00 19.46 101 LEU B CA 1
ATOM 627 C C . LEU B 1 10 ? -30.838 59.778 12.497 1.00 19.70 101 LEU B C 1
ATOM 628 O O . LEU B 1 10 ? -30.167 59.747 11.468 1.00 20.26 101 LEU B O 1
ATOM 633 N N . GLY B 1 11 ? -31.430 60.884 12.936 1.00 21.11 102 GLY B N 1
ATOM 634 C CA . GLY B 1 11 ? -31.266 62.191 12.275 1.00 21.43 102 GLY B CA 1
ATOM 635 C C . GLY B 1 11 ? -29.820 62.620 12.082 1.00 22.75 102 GLY B C 1
ATOM 636 O O . GLY B 1 11 ? -29.458 63.148 11.036 1.00 22.02 102 GLY B O 1
ATOM 637 N N . GLU B 1 12 ? -28.985 62.368 13.089 1.00 22.01 103 GLU B N 1
ATOM 638 C CA . GLU B 1 12 ? -27.590 62.778 13.074 1.00 22.69 103 GLU B CA 1
ATOM 639 C C . GLU B 1 12 ? -26.643 61.800 12.373 1.00 21.53 103 GLU B C 1
ATOM 640 O O . GLU B 1 12 ? -25.691 62.218 11.731 1.00 22.33 103 GLU B O 1
ATOM 646 N N . LEU B 1 13 ? -26.926 60.507 12.452 1.00 21.18 104 LEU B N 1
ATOM 647 C CA . LEU B 1 13 ? -25.937 59.492 12.058 1.00 21.43 104 LEU B CA 1
ATOM 648 C C . LEU B 1 13 ? -26.340 58.554 10.927 1.00 22.17 104 LEU B C 1
ATOM 649 O O . LEU B 1 13 ? -25.547 57.722 10.493 1.00 21.33 104 LEU B O 1
ATOM 654 N N . LEU B 1 14 ? -27.583 58.642 10.474 1.00 21.99 105 LEU B N 1
ATOM 655 C CA . LEU B 1 14 ? -28.044 57.715 9.453 1.00 22.95 105 LEU B CA 1
ATOM 656 C C . LEU B 1 14 ? -27.748 58.298 8.077 1.00 23.22 105 LEU B C 1
ATOM 657 O O . LEU B 1 14 ? -28.395 59.251 7.663 1.00 24.31 105 LEU B O 1
ATOM 662 N N . VAL B 1 15 ? -26.784 57.707 7.380 1.00 23.01 106 VAL B N 1
ATOM 663 C CA . VAL B 1 15 ? -26.372 58.111 6.038 1.00 22.78 106 VAL B CA 1
ATOM 664 C C . VAL B 1 15 ? -27.343 57.519 4.990 1.00 23.17 106 VAL B C 1
ATOM 665 O O . VAL B 1 15 ? -27.743 58.215 4.057 1.00 22.88 106 VAL B O 1
ATOM 669 N N . SER B 1 16 ? -27.723 56.244 5.141 1.00 22.81 107 SER B N 1
ATOM 670 C CA . SER B 1 16 ? -28.629 55.614 4.189 1.00 21.94 107 SER B CA 1
ATOM 671 C C . SER B 1 16 ? -29.264 54.362 4.766 1.00 21.73 107 SER B C 1
ATOM 672 O O . SER B 1 16 ? -28.772 53.798 5.754 1.00 21.18 107 SER B O 1
ATOM 675 N N . THR B 1 17 ? -30.361 53.912 4.147 1.00 20.15 108 THR B N 1
ATOM 676 C CA . THR B 1 17 ? -30.978 52.645 4.504 1.00 19.10 108 THR B CA 1
ATOM 677 C C . THR B 1 17 ? -31.157 51.772 3.258 1.00 18.78 108 THR B C 1
ATOM 678 O O . THR B 1 17 ? -31.272 52.276 2.130 1.00 18.65 108 THR B O 1
ATOM 682 N N . ASP B 1 18 ? -31.175 50.458 3.446 1.00 17.56 109 ASP B N 1
ATOM 683 C CA . ASP B 1 18 ? -31.404 49.566 2.344 1.00 16.80 109 ASP B CA 1
ATOM 684 C C . ASP B 1 18 ? -31.835 48.302 3.067 1.00 17.37 109 ASP B C 1
ATOM 685 O O . ASP B 1 18 ? -31.986 48.314 4.311 1.00 17.47 109 ASP B O 1
ATOM 690 N N . ASP B 1 19 ? -32.068 47.234 2.324 1.00 17.13 110 ASP B N 1
ATOM 691 C CA . ASP B 1 19 ? -32.630 46.031 2.907 1.00 17.54 110 ASP B CA 1
ATOM 692 C C . ASP B 1 19 ? -32.378 44.808 2.048 1.00 17.58 110 ASP B C 1
ATOM 693 O O . ASP B 1 19 ? -32.118 44.907 0.835 1.00 17.19 110 ASP B O 1
ATOM 698 N N . SER B 1 20 ? -32.499 43.650 2.678 1.00 17.47 111 SER B N 1
ATOM 699 C CA . SER B 1 20 ? -32.577 42.385 1.979 1.00 17.60 111 SER B CA 1
ATOM 700 C C . SER B 1 20 ? -33.209 41.333 2.875 1.00 17.53 111 SER B C 1
ATOM 701 O O . SER B 1 20 ? -32.781 41.131 4.019 1.00 17.09 111 SER B O 1
ATOM 704 N N . GLY B 1 21 ? -34.253 40.650 2.377 1.00 17.18 112 GLY B N 1
ATOM 705 C CA . GLY B 1 21 ? -34.920 39.621 3.206 1.00 16.40 112 GLY B CA 1
ATOM 706 C C . GLY B 1 21 ? -35.421 40.227 4.513 1.00 16.26 112 GLY B C 1
ATOM 707 O O . GLY B 1 21 ? -36.042 41.314 4.530 1.00 16.37 112 GLY B O 1
ATOM 708 N N . ASN B 1 22 ? -35.100 39.566 5.607 1.00 16.86 113 ASN B N 1
ATOM 709 C CA . ASN B 1 22 ? -35.472 40.048 6.952 1.00 18.15 113 ASN B CA 1
ATOM 710 C C . ASN B 1 22 ? -34.500 41.072 7.579 1.00 17.26 113 ASN B C 1
ATOM 711 O O . ASN B 1 22 ? -34.536 41.269 8.781 1.00 17.82 113 ASN B O 1
ATOM 716 N N . LEU B 1 23 ? -33.636 41.695 6.776 1.00 17.36 114 LEU B N 1
ATOM 717 C CA . LEU B 1 23 ? -32.584 42.606 7.299 1.00 16.40 114 LEU B CA 1
ATOM 718 C C . LEU B 1 23 ? -32.713 44.023 6.798 1.00 16.23 114 LEU B C 1
ATOM 719 O O . LEU B 1 23 ? -32.877 44.229 5.598 1.00 16.35 114 LEU B O 1
ATOM 724 N N . ALA B 1 24 ? -32.654 44.999 7.707 1.00 15.61 115 ALA B N 1
ATOM 725 C CA . ALA B 1 24 ? -32.481 46.390 7.322 1.00 15.32 115 ALA B CA 1
ATOM 726 C C . ALA B 1 24 ? -30.992 46.673 7.485 1.00 16.35 115 ALA B C 1
ATOM 727 O O . ALA B 1 24 ? -30.392 46.291 8.498 1.00 16.10 115 ALA B O 1
ATOM 729 N N . VAL B 1 25 ? -30.412 47.303 6.474 1.00 15.68 116 VAL B N 1
ATOM 730 C CA . VAL B 1 25 ? -28.984 47.624 6.458 1.00 15.56 116 VAL B CA 1
ATOM 731 C C . VAL B 1 25 ? -28.903 49.140 6.594 1.00 15.35 116 VAL B C 1
ATOM 732 O O . VAL B 1 25 ? -29.353 49.849 5.716 1.00 14.81 116 VAL B O 1
ATOM 736 N N . LEU B 1 26 ? -28.337 49.616 7.705 1.00 14.68 117 LEU B N 1
ATOM 737 C CA . LEU B 1 26 ? -28.229 51.055 8.004 1.00 16.65 117 LEU B CA 1
ATOM 738 C C . LEU B 1 26 ? -26.769 51.462 7.893 1.00 17.66 117 LEU B C 1
ATOM 739 O O . LEU B 1 26 ? -25.918 50.791 8.472 1.00 17.84 117 LEU B O 1
ATOM 744 N N . ARG B 1 27 ? -26.485 52.499 7.112 1.00 17.82 118 ARG B N 1
ATOM 745 C CA . ARG B 1 27 ? -25.099 53.006 6.991 1.00 19.08 118 ARG B CA 1
ATOM 746 C C . ARG B 1 27 ? -24.960 54.255 7.823 1.00 18.81 118 ARG B C 1
ATOM 747 O O . ARG B 1 27 ? -25.851 55.105 7.846 1.00 18.97 118 ARG B O 1
ATOM 755 N N . THR B 1 28 ? -23.811 54.369 8.487 1.00 18.40 119 THR B N 1
ATOM 756 C CA . THR B 1 28 ? -23.468 55.530 9.312 1.00 18.32 119 THR B CA 1
ATOM 757 C C . THR B 1 28 ? -22.110 56.129 8.870 1.00 17.39 119 THR B C 1
ATOM 758 O O . THR B 1 28 ? -21.407 55.509 8.078 1.00 17.60 119 THR B O 1
ATOM 762 N N . PRO B 1 29 ? -21.730 57.314 9.400 1.00 17.06 120 PRO B N 1
ATOM 763 C CA . PRO B 1 29 ? -20.329 57.690 9.160 1.00 17.22 120 PRO B CA 1
ATOM 764 C C . PRO B 1 29 ? -19.342 56.664 9.797 1.00 17.22 120 PRO B C 1
ATOM 765 O O . PRO B 1 29 ? -19.719 55.936 10.704 1.00 17.19 120 PRO B O 1
ATOM 769 N N . PRO B 1 30 ? -18.092 56.572 9.293 1.00 17.05 121 PRO B N 1
ATOM 770 C CA . PRO B 1 30 ? -17.119 55.613 9.863 1.00 16.94 121 PRO B CA 1
ATOM 771 C C . PRO B 1 30 ? -17.031 55.722 11.385 1.00 16.16 121 PRO B C 1
ATOM 772 O O . PRO B 1 30 ? -16.930 56.817 11.912 1.00 15.53 121 PRO B O 1
ATOM 776 N N . GLY B 1 31 ? -17.154 54.594 12.056 1.00 15.16 122 GLY B N 1
ATOM 777 C CA . GLY B 1 31 ? -16.999 54.496 13.510 1.00 15.51 122 GLY B CA 1
ATOM 778 C C . GLY B 1 31 ? -18.238 54.761 14.339 1.00 16.02 122 GLY B C 1
ATOM 779 O O . GLY B 1 31 ? -18.205 54.551 15.568 1.00 16.95 122 GLY B O 1
ATOM 780 N N . ALA B 1 32 ? -19.309 55.248 13.700 1.00 15.25 123 ALA B N 1
ATOM 781 C CA . ALA B 1 32 ? -20.544 55.610 14.423 1.00 15.10 123 ALA B CA 1
ATOM 782 C C . ALA B 1 32 ? -21.581 54.479 14.565 1.00 14.52 123 ALA B C 1
ATOM 783 O O . ALA B 1 32 ? -22.583 54.665 15.244 1.00 14.09 123 ALA B O 1
ATOM 785 N N . ALA B 1 33 ? -21.330 53.307 13.985 1.00 14.57 124 ALA B N 1
ATOM 786 C CA . ALA B 1 33 ? -22.337 52.215 13.986 1.00 13.25 124 ALA B CA 1
ATOM 787 C C . ALA B 1 33 ? -22.699 51.725 15.398 1.00 14.21 124 ALA B C 1
ATOM 788 O O . ALA B 1 33 ? -23.884 51.506 15.690 1.00 13.57 124 ALA B O 1
ATOM 790 N N . HIS B 1 34 ? -21.696 51.562 16.275 1.00 13.44 125 HIS B N 1
ATOM 791 C CA . HIS B 1 34 ? -21.981 51.069 17.620 1.00 14.27 125 HIS B CA 1
ATOM 792 C C . HIS B 1 34 ? -22.826 52.026 18.463 1.00 13.68 125 HIS B C 1
ATOM 793 O O . HIS B 1 34 ? -23.767 51.605 19.155 1.00 14.34 125 HIS B O 1
ATOM 800 N N . TYR B 1 35 ? -22.554 53.319 18.348 1.00 13.47 126 TYR B N 1
ATOM 801 C CA . TYR B 1 35 ? -23.309 54.302 19.128 1.00 14.28 126 TYR B CA 1
ATOM 802 C C . TYR B 1 35 ? -24.770 54.378 18.669 1.00 14.38 126 TYR B C 1
ATOM 803 O O . TYR B 1 35 ? -25.695 54.445 19.486 1.00 12.86 126 TYR B O 1
ATOM 812 N N . LEU B 1 36 ? -24.963 54.375 17.351 1.00 14.07 127 LEU B N 1
ATOM 813 C CA . LEU B 1 36 ? -26.321 54.377 16.834 1.00 14.02 127 LEU B CA 1
ATOM 814 C C . LEU B 1 36 ? -26.999 53.054 17.144 1.00 13.36 127 LEU B C 1
ATOM 815 O O . LEU B 1 36 ? -28.186 53.057 17.519 1.00 13.00 127 LEU B O 1
ATOM 820 N N . ALA B 1 37 ? -26.305 51.920 16.986 1.00 13.30 128 ALA B N 1
ATOM 821 C CA . ALA B 1 37 ? -26.949 50.630 17.258 1.00 13.31 128 ALA B CA 1
ATOM 822 C C . ALA B 1 37 ? -27.345 50.486 18.730 1.00 14.42 128 ALA B C 1
ATOM 823 O O . ALA B 1 37 ? -28.413 49.934 19.052 1.00 14.12 128 ALA B O 1
ATOM 825 N N . SER B 1 38 ? -26.496 51.004 19.619 1.00 14.24 129 SER B N 1
ATOM 826 C CA . SER B 1 38 ? -26.869 51.136 21.021 1.00 14.49 129 SER B CA 1
ATOM 827 C C . SER B 1 38 ? -28.220 51.860 21.220 1.00 15.12 129 SER B C 1
ATOM 828 O O . SER B 1 38 ? -29.046 51.404 22.005 1.00 15.64 129 SER B O 1
ATOM 831 N N . ALA B 1 39 ? -28.421 52.976 20.533 1.00 15.60 130 ALA B N 1
ATOM 832 C CA . ALA B 1 39 ? -29.684 53.736 20.645 1.00 16.87 130 ALA B CA 1
ATOM 833 C C . ALA B 1 39 ? -30.887 52.930 20.155 1.00 17.74 130 ALA B C 1
ATOM 834 O O . ALA B 1 39 ? -31.955 52.976 20.758 1.00 18.55 130 ALA B O 1
ATOM 836 N N . ILE B 1 40 ? -30.704 52.182 19.070 1.00 17.38 131 ILE B N 1
ATOM 837 C CA . ILE B 1 40 ? -31.755 51.297 18.546 1.00 17.00 131 ILE B CA 1
ATOM 838 C C . ILE B 1 40 ? -32.113 50.173 19.543 1.00 17.11 131 ILE B C 1
ATOM 839 O O . ILE B 1 40 ? -33.297 49.882 19.818 1.00 16.32 131 ILE B O 1
ATOM 844 N N . ASP B 1 41 ? -31.089 49.526 20.089 1.00 18.08 132 ASP B N 1
ATOM 845 C CA . ASP B 1 41 ? -31.280 48.447 21.059 1.00 19.67 132 ASP B CA 1
ATOM 846 C C . ASP B 1 41 ? -32.101 48.954 22.239 1.00 20.54 132 ASP B C 1
ATOM 847 O O . ASP B 1 41 ? -33.032 48.271 22.687 1.00 20.69 132 ASP B O 1
ATOM 852 N N . ARG B 1 42 ? -31.770 50.159 22.691 1.00 20.92 133 ARG B N 1
ATOM 853 C CA . ARG B 1 42 ? -32.385 50.755 23.885 1.00 22.31 133 ARG B CA 1
ATOM 854 C C . ARG B 1 42 ? -33.825 51.173 23.653 1.00 21.86 133 ARG B C 1
ATOM 855 O O . ARG B 1 42 ? -34.615 51.105 24.580 1.00 23.48 133 ARG B O 1
ATOM 863 N N . ALA B 1 43 ? -34.158 51.584 22.428 1.00 20.40 134 ALA B N 1
ATOM 864 C CA . ALA B 1 43 ? -35.574 51.821 22.029 1.00 19.65 134 ALA B CA 1
ATOM 865 C C . ALA B 1 43 ? -36.491 50.584 22.165 1.00 18.69 134 ALA B C 1
ATOM 866 O O . ALA B 1 43 ? -37.723 50.716 22.338 1.00 19.98 134 ALA B O 1
ATOM 868 N N . ALA B 1 44 ? -35.895 49.390 22.129 1.00 17.20 135 ALA B N 1
ATOM 869 C CA . ALA B 1 44 ? -36.638 48.115 22.153 1.00 17.41 135 ALA B CA 1
ATOM 870 C C . ALA B 1 44 ? -37.891 48.158 21.246 1.00 17.55 135 ALA B C 1
ATOM 871 O O . ALA B 1 44 ? -39.029 48.054 21.726 1.00 17.68 135 ALA B O 1
ATOM 873 N N . LEU B 1 45 ? -37.675 48.289 19.938 1.00 16.58 136 LEU B N 1
ATOM 874 C CA . LEU B 1 45 ? -38.790 48.373 18.992 1.00 15.53 136 LEU B CA 1
ATOM 875 C C . LEU B 1 45 ? -39.448 47.013 18.833 1.00 15.63 136 LEU B C 1
ATOM 876 O O . LEU B 1 45 ? -38.757 45.987 18.849 1.00 15.53 136 LEU B O 1
ATOM 881 N N . PRO B 1 46 ? -40.797 46.977 18.730 1.00 15.91 137 PRO B N 1
ATOM 882 C CA . PRO B 1 46 ? -41.487 45.674 18.708 1.00 16.41 137 PRO B CA 1
ATOM 883 C C . PRO B 1 46 ? -41.215 44.837 17.438 1.00 16.58 137 PRO B C 1
ATOM 884 O O . PRO B 1 46 ? -41.326 43.609 17.457 1.00 16.89 137 PRO B O 1
ATOM 888 N N . GLN B 1 47 ? -40.825 45.502 16.365 1.00 17.81 138 GLN B N 1
ATOM 889 C CA . GLN B 1 47 ? -40.511 44.845 15.095 1.00 18.41 138 GLN B CA 1
ATOM 890 C C . GLN B 1 47 ? -39.008 44.542 14.899 1.00 18.79 138 GLN B C 1
ATOM 891 O O . GLN B 1 47 ? -38.596 44.109 13.806 1.00 18.82 138 GLN B O 1
ATOM 897 N N . VAL B 1 48 ? -38.211 44.746 15.956 1.00 18.59 139 VAL B N 1
ATOM 898 C CA . VAL B 1 48 ? -36.750 44.479 15.915 1.00 16.57 139 VAL B CA 1
ATOM 899 C C . VAL B 1 48 ? -36.368 43.308 16.800 1.00 17.13 139 VAL B C 1
ATOM 900 O O . VAL B 1 48 ? -36.727 43.266 17.997 1.00 17.27 139 VAL B O 1
ATOM 904 N N . VAL B 1 49 ? -35.646 42.347 16.245 1.00 15.75 140 VAL B N 1
ATOM 905 C CA . VAL B 1 49 ? -35.196 41.209 17.039 1.00 15.58 140 VAL B CA 1
ATOM 906 C C . VAL B 1 49 ? -33.884 41.617 17.728 1.00 16.90 140 VAL B C 1
ATOM 907 O O . VAL B 1 49 ? -33.692 41.429 18.947 1.00 17.01 140 VAL B O 1
ATOM 911 N N . GLY B 1 50 ? -33.019 42.257 16.963 1.00 16.98 141 GLY B N 1
ATOM 912 C CA . GLY B 1 50 ? -31.720 42.626 17.484 1.00 17.49 141 GLY B CA 1
ATOM 913 C C . GLY B 1 50 ? -30.928 43.345 16.434 1.00 17.96 141 GLY B C 1
ATOM 914 O O . GLY B 1 50 ? -31.359 43.479 15.271 1.00 16.61 141 GLY B O 1
ATOM 915 N N . THR B 1 51 ? -29.755 43.817 16.848 1.00 16.88 142 THR B N 1
ATOM 916 C CA . THR B 1 51 ? -28.865 44.529 15.940 1.00 15.37 142 THR B CA 1
ATOM 917 C C . THR B 1 51 ? -27.428 44.005 16.105 1.00 15.80 142 THR B C 1
ATOM 918 O O . THR B 1 51 ? -27.040 43.564 17.210 1.00 14.52 142 THR B O 1
ATOM 922 N N . ILE B 1 52 ? -26.648 44.084 15.031 1.00 15.26 143 ILE B N 1
ATOM 923 C CA . ILE B 1 52 ? -25.174 44.050 15.127 1.00 15.18 143 ILE B CA 1
ATOM 924 C C . ILE B 1 52 ? -24.549 45.239 14.411 1.00 14.20 143 ILE B C 1
ATOM 925 O O . ILE B 1 52 ? -24.877 45.527 13.259 1.00 14.72 143 ILE B O 1
ATOM 934 N N . ALA B 1 53 ? -23.638 45.911 15.092 1.00 14.64 144 ALA B N 1
ATOM 935 C CA . ALA B 1 53 ? -22.912 47.038 14.502 1.00 14.71 144 ALA B CA 1
ATOM 936 C C . ALA B 1 53 ? -21.532 46.572 14.067 1.00 15.36 144 ALA B C 1
ATOM 937 O O . ALA B 1 53 ? -20.880 45.814 14.794 1.00 15.22 144 ALA B O 1
ATOM 939 N N . GLY B 1 54 ? -21.126 46.984 12.875 1.00 15.29 145 GLY B N 1
ATOM 940 C CA . GLY B 1 54 ? -19.737 46.811 12.397 1.00 15.42 145 GLY B CA 1
ATOM 941 C C . GLY B 1 54 ? -19.058 48.162 12.619 1.00 16.39 145 GLY B C 1
ATOM 942 O O . GLY B 1 54 ? -19.031 48.673 13.741 1.00 17.72 145 GLY B O 1
ATOM 943 N N . ASP B 1 55 ? -18.533 48.766 11.575 1.00 15.28 146 ASP B N 1
ATOM 944 C CA . ASP B 1 55 ? -17.851 50.049 11.765 1.00 15.68 146 ASP B CA 1
ATOM 945 C C . ASP B 1 55 ? -18.690 51.185 11.216 1.00 15.33 146 ASP B C 1
ATOM 946 O O . ASP B 1 55 ? -18.802 52.259 11.860 1.00 15.74 146 ASP B O 1
ATOM 951 N N . ASP B 1 56 ? -19.228 50.984 10.005 1.00 15.09 147 ASP B N 1
ATOM 952 C CA . ASP B 1 56 ? -20.074 52.004 9.364 1.00 16.17 147 ASP B CA 1
ATOM 953 C C . ASP B 1 56 ? -21.415 51.442 8.903 1.00 15.85 147 ASP B C 1
ATOM 954 O O . ASP B 1 56 ? -22.116 52.076 8.083 1.00 15.45 147 ASP B O 1
ATOM 959 N N . THR B 1 57 ? -21.714 50.233 9.375 1.00 15.34 148 THR B N 1
ATOM 960 C CA . THR B 1 57 ? -22.919 49.495 8.949 1.00 15.61 148 THR B CA 1
ATOM 961 C C . THR B 1 57 ? -23.553 48.806 10.154 1.00 15.62 148 THR B C 1
ATOM 962 O O . THR B 1 57 ? -22.839 48.251 11.018 1.00 15.84 148 THR B O 1
ATOM 966 N N . ILE B 1 58 ? -24.883 48.866 10.240 1.00 15.33 149 ILE B N 1
ATOM 967 C CA . ILE B 1 58 ? -25.626 48.157 11.281 1.00 15.94 149 ILE B CA 1
ATOM 968 C C . ILE B 1 58 ? -26.573 47.182 10.560 1.00 14.98 149 ILE B C 1
ATOM 969 O O . ILE B 1 58 ? -27.254 47.587 9.624 1.00 15.32 149 ILE B O 1
ATOM 974 N N . LEU B 1 59 ? -26.584 45.920 10.969 1.00 15.54 150 LEU B N 1
ATOM 975 C CA . LEU B 1 59 ? -27.645 44.993 10.531 1.00 15.47 150 LEU B CA 1
ATOM 976 C C . LEU B 1 59 ? -28.713 45.008 11.606 1.00 15.44 150 LEU B C 1
ATOM 977 O O . LEU B 1 59 ? -28.444 44.684 12.787 1.00 16.65 150 LEU B O 1
ATOM 982 N N . VAL B 1 60 ? -29.931 45.356 11.200 1.00 14.92 151 VAL B N 1
ATOM 983 C CA . VAL B 1 60 ? -31.060 45.282 12.119 1.00 15.03 151 VAL B CA 1
ATOM 984 C C . VAL B 1 60 ? -31.980 44.119 11.672 1.00 14.92 151 VAL B C 1
ATOM 985 O O . VAL B 1 60 ? -32.472 44.106 10.522 1.00 14.29 151 VAL B O 1
ATOM 989 N N . VAL B 1 61 ? -32.229 43.181 12.570 1.00 15.45 152 VAL B N 1
ATOM 990 C CA . VAL B 1 61 ? -32.956 41.947 12.216 1.00 15.12 152 VAL B CA 1
ATOM 991 C C . VAL B 1 61 ? -34.437 42.210 12.488 1.00 16.30 152 VAL B C 1
ATOM 992 O O . VAL B 1 61 ? -34.801 42.478 13.622 1.00 16.54 152 VAL B O 1
ATOM 996 N N . ALA B 1 62 ? -35.277 42.120 11.453 1.00 16.87 153 ALA B N 1
ATOM 997 C CA . ALA B 1 62 ? -36.735 42.337 11.549 1.00 16.85 153 ALA B CA 1
ATOM 998 C C . ALA B 1 62 ? -37.442 41.162 12.210 1.00 17.99 153 ALA B C 1
ATOM 999 O O . ALA B 1 62 ? -37.111 40.001 11.943 1.00 17.69 153 ALA B O 1
ATOM 1001 N N . ARG B 1 63 ? -38.408 41.466 13.080 1.00 17.97 154 ARG B N 1
ATOM 1002 C CA . ARG B 1 63 ? -39.263 40.427 13.612 1.00 19.09 154 ARG B CA 1
ATOM 1003 C C . ARG B 1 63 ? -40.442 40.223 12.661 1.00 18.62 154 ARG B C 1
ATOM 1004 O O . ARG B 1 63 ? -41.185 41.150 12.440 1.00 19.14 154 ARG B O 1
ATOM 1012 N N . GLU B 1 64 ? -40.593 39.018 12.135 1.00 19.88 155 GLU B N 1
ATOM 1013 C CA . GLU B 1 64 ? -41.746 38.662 11.296 1.00 21.11 155 GLU B CA 1
ATOM 1014 C C . GLU B 1 64 ? -43.058 39.116 12.010 1.00 20.63 155 GLU B C 1
ATOM 1015 O O . GLU B 1 64 ? -43.174 38.990 13.233 1.00 19.58 155 GLU B O 1
ATOM 1021 N N . PRO B 1 65 ? -44.043 39.644 11.259 1.00 20.24 156 PRO B N 1
ATOM 1022 C CA . PRO B 1 65 ? -44.114 39.633 9.797 1.00 20.99 156 PRO B CA 1
ATOM 1023 C C . PRO B 1 65 ? -43.478 40.819 9.097 1.00 20.70 156 PRO B C 1
ATOM 1024 O O . PRO B 1 65 ? -43.567 40.918 7.871 1.00 21.07 156 PRO B O 1
ATOM 1028 N N . THR B 1 66 ? -42.861 41.716 9.867 1.00 20.48 157 THR B N 1
ATOM 1029 C CA . THR B 1 66 ? -42.134 42.868 9.294 1.00 20.15 157 THR B CA 1
ATOM 1030 C C . THR B 1 66 ? -40.920 42.403 8.504 1.00 19.90 157 THR B C 1
ATOM 1031 O O . THR B 1 66 ? -40.149 41.572 8.995 1.00 19.47 157 THR B O 1
ATOM 1035 N N . THR B 1 67 ? -40.791 42.913 7.276 1.00 19.37 158 THR B N 1
ATOM 1036 C CA . THR B 1 67 ? -39.646 42.590 6.419 1.00 18.70 158 THR B CA 1
ATOM 1037 C C . THR B 1 67 ? -38.534 43.630 6.605 1.00 16.94 158 THR B C 1
ATOM 1038 O O . THR B 1 67 ? -38.748 44.682 7.214 1.00 15.01 158 THR B O 1
ATOM 1042 N N . GLY B 1 68 ? -37.359 43.327 6.044 1.00 16.74 159 GLY B N 1
ATOM 1043 C CA . GLY B 1 68 ? -36.215 44.224 6.052 1.00 16.71 159 GLY B CA 1
ATOM 1044 C C . GLY B 1 68 ? -36.601 45.532 5.408 1.00 16.87 159 GLY B C 1
ATOM 1045 O O . GLY B 1 68 ? -36.238 46.606 5.905 1.00 17.51 159 GLY B O 1
ATOM 1046 N N . ALA B 1 69 ? -37.360 45.466 4.302 1.00 17.37 160 ALA B N 1
ATOM 1047 C CA . ALA B 1 69 ? -37.766 46.678 3.615 1.00 17.57 160 ALA B CA 1
ATOM 1048 C C . ALA B 1 69 ? -38.686 47.563 4.455 1.00 17.38 160 ALA B C 1
ATOM 1049 O O . ALA B 1 69 ? -38.568 48.793 4.430 1.00 17.43 160 ALA B O 1
ATOM 1051 N N . GLN B 1 70 ? -39.631 46.938 5.150 1.00 17.99 161 GLN B N 1
ATOM 1052 C CA . GLN B 1 70 ? -40.603 47.651 5.975 1.00 18.16 161 GLN B CA 1
ATOM 1053 C C . GLN B 1 70 ? -39.885 48.231 7.205 1.00 17.78 161 GLN B C 1
ATOM 1054 O O . GLN B 1 70 ? -40.159 49.350 7.631 1.00 18.57 161 GLN B O 1
ATOM 1060 N N . LEU B 1 71 ? -38.921 47.482 7.734 1.00 17.61 162 LEU B N 1
ATOM 1061 C CA . LEU B 1 71 ? -38.051 47.979 8.814 1.00 18.39 162 LEU B CA 1
ATOM 1062 C C . LEU B 1 71 ? -37.222 49.188 8.357 1.00 17.35 162 LEU B C 1
ATOM 1063 O O . LEU B 1 71 ? -37.194 50.234 9.026 1.00 18.27 162 LEU B O 1
ATOM 1068 N N . ALA B 1 72 ? -36.555 49.057 7.202 1.00 17.83 163 ALA B N 1
ATOM 1069 C CA . ALA B 1 72 ? -35.739 50.134 6.632 1.00 18.37 163 ALA B CA 1
ATOM 1070 C C . ALA B 1 72 ? -36.570 51.379 6.365 1.00 19.10 163 ALA B C 1
ATOM 1071 O O . ALA B 1 72 ? -36.103 52.477 6.618 1.00 20.15 163 ALA B O 1
ATOM 1073 N N . GLY B 1 73 ? -37.789 51.203 5.832 1.00 19.86 164 GLY B N 1
ATOM 1074 C CA . GLY B 1 73 ? -38.725 52.304 5.621 1.00 20.10 164 GLY B CA 1
ATOM 1075 C C . GLY B 1 73 ? -39.064 53.054 6.887 1.00 20.37 164 GLY B C 1
ATOM 1076 O O . GLY B 1 73 ? -39.085 54.306 6.902 1.00 21.43 164 GLY B O 1
ATOM 1077 N N . MET B 1 74 ? -39.291 52.303 7.964 1.00 20.66 1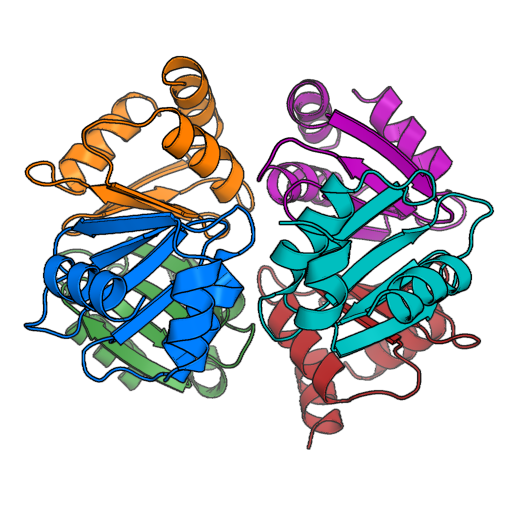65 MET B N 1
ATOM 1078 C CA . MET B 1 74 ? -39.531 52.916 9.283 1.00 21.66 165 MET B CA 1
ATOM 1079 C C . MET B 1 74 ? -38.347 53.796 9.728 1.00 22.43 165 MET B C 1
ATOM 1080 O O . MET B 1 74 ? -38.553 54.941 10.134 1.00 22.62 165 MET B O 1
ATOM 1085 N N . PHE B 1 75 ? -37.123 53.263 9.623 1.00 22.46 166 PHE B N 1
ATOM 1086 C CA . PHE B 1 75 ? -35.905 54.015 9.923 1.00 23.24 166 PHE B CA 1
ATOM 1087 C C . PHE B 1 75 ? -35.736 55.206 9.019 1.00 25.16 166 PHE B C 1
ATOM 1088 O O . PHE B 1 75 ? -35.502 56.319 9.506 1.00 25.68 166 PHE B O 1
ATOM 1096 N N . GLU B 1 76 ? -35.889 54.979 7.712 1.00 26.88 167 GLU B N 1
ATOM 1097 C CA . GLU B 1 76 ? -35.737 56.023 6.698 1.00 29.87 167 GLU B CA 1
ATOM 1098 C C . GLU B 1 76 ? -36.621 57.233 6.998 1.00 30.96 167 GLU B C 1
ATOM 1099 O O . GLU B 1 76 ? -36.174 58.368 6.855 1.00 31.36 167 GLU B O 1
ATOM 1105 N N . ASN B 1 77 ? -37.855 56.982 7.439 1.00 33.22 168 ASN B N 1
ATOM 1106 C CA . ASN B 1 77 ? -38.810 58.042 7.816 1.00 35.77 168 ASN B CA 1
ATOM 1107 C C . ASN B 1 77 ? -38.376 58.940 8.989 1.00 37.30 168 ASN B C 1
ATOM 1108 O O . ASN B 1 77 ? -39.092 59.892 9.334 1.00 37.29 168 ASN B O 1
ATOM 1113 N N . LEU B 1 78 ? -37.223 58.624 9.606 1.00 38.59 169 LEU B N 1
ATOM 1114 C CA . LEU B 1 78 ? -36.609 59.460 10.656 1.00 39.49 169 LEU B CA 1
ATOM 1115 C C . LEU B 1 78 ? -35.233 59.996 10.220 1.00 40.48 169 LEU B C 1
ATOM 1116 O O . LEU B 1 78 ? -34.583 60.775 10.925 1.00 40.27 169 LEU B O 1
ATOM 1121 N N . ARG B 1 79 ? -34.786 59.574 9.046 1.00 41.85 170 ARG B N 1
ATOM 1122 C CA . ARG B 1 79 ? -33.488 60.006 8.549 1.00 43.14 170 ARG B CA 1
ATOM 1123 C C . ARG B 1 79 ? -33.552 61.472 8.121 1.00 43.91 170 ARG B C 1
ATOM 1124 O O . ARG B 1 79 ? -34.588 61.926 7.620 1.00 44.18 170 ARG B O 1
ATOM 1133 N N . GLY C 1 2 ? -11.223 49.680 -8.062 1.00 36.61 93 GLY C N 1
ATOM 1134 C CA . GLY C 1 2 ? -12.188 49.310 -6.978 1.00 36.27 93 GLY C CA 1
ATOM 1135 C C . GLY C 1 2 ? -12.349 47.798 -6.859 1.00 35.89 93 GLY C C 1
ATOM 1136 O O . GLY C 1 2 ? -11.990 47.195 -5.830 1.00 34.97 93 GLY C O 1
ATOM 1137 N N . THR C 1 3 ? -12.898 47.186 -7.909 1.00 35.55 94 THR C N 1
ATOM 1138 C CA . THR C 1 3 ? -13.137 45.732 -7.935 1.00 35.25 94 THR C CA 1
ATOM 1139 C C . THR C 1 3 ? -11.810 44.993 -8.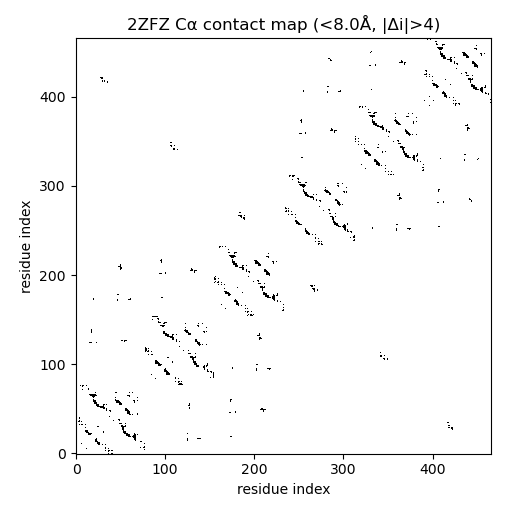037 1.00 35.10 94 THR C C 1
ATOM 1140 O O . THR C 1 3 ? -11.619 43.940 -7.422 1.00 34.80 94 THR C O 1
ATOM 1144 N N . ASP C 1 4 ? -10.883 45.587 -8.777 1.00 35.17 95 ASP C N 1
ATOM 1145 C CA . ASP C 1 4 ? -9.569 45.024 -8.989 1.00 35.72 95 ASP C CA 1
ATOM 1146 C C . ASP C 1 4 ? -8.759 44.918 -7.691 1.00 35.06 95 ASP C C 1
ATOM 1147 O O . ASP C 1 4 ? -8.110 43.883 -7.428 1.00 33.93 95 ASP C O 1
ATOM 1152 N N . ARG C 1 5 ? -8.779 46.000 -6.907 1.00 33.69 96 ARG C N 1
ATOM 1153 C CA . ARG C 1 5 ? -8.132 46.014 -5.593 1.00 33.53 96 ARG C CA 1
ATOM 1154 C C . ARG C 1 5 ? -8.754 44.932 -4.693 1.00 31.17 96 ARG C C 1
ATOM 1155 O O . ARG C 1 5 ? -8.041 44.158 -4.040 1.00 30.53 96 ARG C O 1
ATOM 1163 N N . MET C 1 6 ? -10.088 44.861 -4.702 1.00 28.96 97 MET C N 1
ATOM 1164 C CA . MET C 1 6 ? -10.820 43.832 -3.946 1.00 27.85 97 MET C CA 1
ATOM 1165 C C . MET C 1 6 ? -10.432 42.430 -4.381 1.00 25.38 97 MET C C 1
ATOM 1166 O O . MET C 1 6 ? -10.154 41.593 -3.544 1.00 22.69 97 MET C O 1
ATOM 1171 N N . ALA C 1 7 ? -10.358 42.180 -5.687 1.00 24.16 98 ALA C N 1
ATOM 1172 C CA . ALA C 1 7 ? -10.101 40.801 -6.145 1.00 24.33 98 ALA C CA 1
ATOM 1173 C C . ALA C 1 7 ? -8.704 40.308 -5.760 1.00 24.00 98 ALA C C 1
ATOM 1174 O O . ALA C 1 7 ? -8.515 39.135 -5.402 1.00 23.15 98 ALA C O 1
ATOM 1176 N N . ARG C 1 8 ? -7.742 41.224 -5.796 1.00 24.98 99 ARG C N 1
ATOM 1177 C CA . ARG C 1 8 ? -6.394 40.954 -5.344 1.00 26.68 99 ARG C CA 1
ATOM 1178 C C . ARG C 1 8 ? -6.345 40.483 -3.895 1.00 26.59 99 ARG C C 1
ATOM 1179 O O . ARG C 1 8 ? -5.626 39.552 -3.578 1.00 27.64 99 ARG C O 1
ATOM 1187 N N . LEU C 1 9 ? -7.105 41.147 -3.031 1.00 25.81 100 LEU C N 1
ATOM 1188 C CA . LEU C 1 9 ? -7.131 40.828 -1.600 1.00 26.11 100 LEU C CA 1
ATOM 1189 C C . LEU C 1 9 ? -7.774 39.495 -1.272 1.00 27.47 100 LEU C C 1
ATOM 1190 O O . LEU C 1 9 ? -7.478 38.891 -0.219 1.00 26.66 100 LEU C O 1
ATOM 1195 N N . LEU C 1 10 ? -8.637 39.004 -2.168 1.00 28.67 101 LEU C N 1
ATOM 1196 C CA . LEU C 1 10 ? -9.309 37.706 -1.931 1.00 29.20 101 LEU C CA 1
ATOM 1197 C C . LEU C 1 10 ? -8.316 36.580 -1.880 1.00 29.78 101 LEU C C 1
ATOM 1198 O O . LEU C 1 10 ? -8.406 35.698 -1.027 1.00 29.84 101 LEU C O 1
ATOM 1203 N N . GLY C 1 11 ? -7.325 36.631 -2.776 1.00 30.96 102 GLY C N 1
ATOM 1204 C CA . GLY C 1 11 ? -6.204 35.689 -2.748 1.00 30.76 102 GLY C CA 1
ATOM 1205 C C . GLY C 1 11 ? -5.640 35.383 -1.376 1.00 30.85 102 GLY C C 1
ATOM 1206 O O . GLY C 1 11 ? -5.573 34.220 -0.962 1.00 31.59 102 GLY C O 1
ATOM 1207 N N . GLU C 1 12 ? -5.242 36.424 -0.654 1.00 30.71 103 GLU C N 1
ATOM 1208 C CA . GLU C 1 12 ? -4.629 36.249 0.672 1.00 30.33 103 GLU C CA 1
ATOM 1209 C C . GLU C 1 12 ? -5.646 36.192 1.791 1.00 28.47 103 GLU C C 1
ATOM 1210 O O . GLU C 1 12 ? -5.410 35.521 2.794 1.00 29.30 103 GLU C O 1
ATOM 1216 N N . LEU C 1 13 ? -6.775 36.892 1.632 1.00 26.35 104 LEU C N 1
ATOM 1217 C CA . LEU C 1 13 ? -7.682 37.116 2.769 1.00 24.47 104 LEU C CA 1
ATOM 1218 C C . LEU C 1 13 ? -8.923 36.208 2.814 1.00 24.59 104 LEU C C 1
ATOM 1219 O O . LEU C 1 13 ? -9.576 36.114 3.855 1.00 23.94 104 LEU C O 1
ATOM 1224 N N . LEU C 1 14 ? -9.239 35.524 1.714 1.00 23.40 105 LEU C N 1
ATOM 1225 C CA . LEU C 1 14 ? -10.440 34.691 1.690 1.00 23.52 105 LEU C CA 1
ATOM 1226 C C . LEU C 1 14 ? -10.073 33.241 1.999 1.00 23.11 105 LEU C C 1
ATOM 1227 O O . LEU C 1 14 ? -9.510 32.535 1.158 1.00 24.18 105 LEU C O 1
ATOM 1232 N N . VAL C 1 15 ? -10.371 32.800 3.206 1.00 21.81 106 VAL C N 1
ATOM 1233 C CA . VAL C 1 15 ? -10.092 31.440 3.613 1.00 21.93 106 VAL C CA 1
ATOM 1234 C C . VAL C 1 15 ? -11.138 30.471 3.076 1.00 22.58 106 VAL C C 1
ATOM 1235 O O . VAL C 1 15 ? -10.809 29.354 2.668 1.00 22.20 106 VAL C O 1
ATOM 1239 N N . SER C 1 16 ? -12.398 30.892 3.099 1.00 21.87 107 SER C N 1
ATOM 1240 C CA . SER C 1 16 ? -13.481 30.090 2.523 1.00 22.32 107 SER C CA 1
ATOM 1241 C C . SER C 1 16 ? -14.717 30.946 2.365 1.00 21.65 107 SER C C 1
ATOM 1242 O O . SER C 1 16 ? -14.786 32.046 2.929 1.00 20.67 107 SER C O 1
ATOM 1245 N N . THR C 1 17 ? -15.650 30.451 1.558 1.00 20.81 108 THR C N 1
ATOM 1246 C CA . THR C 1 17 ? -16.978 31.033 1.410 1.00 21.80 108 THR C CA 1
ATOM 1247 C C . THR C 1 17 ? -18.071 29.980 1.641 1.00 21.27 108 THR C C 1
ATOM 1248 O O . THR C 1 17 ? -17.887 28.765 1.423 1.00 21.15 108 THR C O 1
ATOM 1252 N N . ASP C 1 18 ? -19.223 30.461 2.083 1.00 20.94 109 ASP C N 1
ATOM 1253 C CA . ASP C 1 18 ? -20.395 29.634 2.280 1.00 20.24 109 ASP C CA 1
ATOM 1254 C C . ASP C 1 18 ? -21.576 30.615 2.214 1.00 19.80 109 ASP C C 1
ATOM 1255 O O . ASP C 1 18 ? -21.381 31.819 1.974 1.00 19.38 109 ASP C O 1
ATOM 1260 N N . ASP C 1 19 ? -22.791 30.117 2.403 1.00 19.68 110 ASP C N 1
ATOM 1261 C CA . ASP C 1 19 ? -23.975 30.962 2.201 1.00 19.01 110 ASP C CA 1
ATOM 1262 C C . ASP C 1 19 ? -25.161 30.409 2.961 1.00 18.14 110 ASP C C 1
ATOM 1263 O O . ASP C 1 19 ? -25.171 29.251 3.369 1.00 18.10 110 ASP C O 1
ATOM 1268 N N . SER C 1 20 ? -26.167 31.256 3.138 1.00 18.58 111 SER C N 1
ATOM 1269 C CA . SER C 1 20 ? -27.465 30.792 3.578 1.00 18.19 111 SER C CA 1
ATOM 1270 C C . SER C 1 20 ? -28.423 31.842 3.132 1.00 17.88 111 SER C C 1
ATOM 1271 O O . SER C 1 20 ? -28.238 33.011 3.449 1.00 16.51 111 SER C O 1
ATOM 1274 N N . GLY C 1 21 ? -29.441 31.459 2.358 1.00 17.69 112 GLY C N 1
ATOM 1275 C CA . GLY C 1 21 ? -30.419 32.471 1.934 1.00 18.08 112 GLY C CA 1
ATOM 1276 C C . GLY C 1 21 ? -29.830 33.680 1.199 1.00 18.21 112 GLY C C 1
ATOM 1277 O O . GLY C 1 21 ? -29.116 33.512 0.237 1.00 19.34 112 GLY C O 1
ATOM 1278 N N . ASN C 1 22 ? -30.147 34.892 1.668 1.00 16.86 113 ASN C N 1
ATOM 1279 C CA . ASN C 1 22 ? -29.632 36.156 1.121 1.00 16.99 113 ASN C CA 1
ATOM 1280 C C . ASN C 1 22 ? -28.200 36.529 1.570 1.00 16.51 113 ASN C C 1
ATOM 1281 O O . ASN C 1 22 ? -27.722 37.638 1.282 1.00 17.36 113 ASN C O 1
ATOM 1290 N N . LEU C 1 23 ? -27.537 35.639 2.285 1.00 16.36 114 LEU C N 1
ATOM 1291 C CA . LEU C 1 23 ? -26.223 35.949 2.893 1.00 16.07 114 LEU C CA 1
ATOM 1292 C C . LEU C 1 23 ? -25.080 35.120 2.309 1.00 16.20 114 LEU C C 1
ATOM 1293 O O . LEU C 1 23 ? -25.202 33.891 2.220 1.00 15.93 114 LEU C O 1
ATOM 1298 N N . ALA C 1 24 ? -23.983 35.800 1.942 1.00 16.14 115 ALA C N 1
ATOM 1299 C CA . ALA C 1 24 ? -22.659 35.177 1.741 1.00 16.44 115 ALA C CA 1
ATOM 1300 C C . ALA C 1 24 ? -21.832 35.351 3.015 1.00 16.11 115 ALA C C 1
ATOM 1301 O O . ALA C 1 24 ? -21.782 36.425 3.584 1.00 17.19 115 ALA C O 1
ATOM 1303 N N . VAL C 1 25 ? -21.220 34.273 3.463 1.00 16.31 116 VAL C N 1
ATOM 1304 C CA . VAL C 1 25 ? -20.476 34.222 4.709 1.00 16.77 116 VAL C CA 1
ATOM 1305 C C . VAL C 1 25 ? -19.036 33.951 4.268 1.00 17.15 116 VAL C C 1
ATOM 1306 O O . VAL C 1 25 ? -18.722 32.861 3.761 1.00 16.21 116 VAL C O 1
ATOM 1310 N N . LEU C 1 26 ? -18.194 34.963 4.458 1.00 15.59 117 LEU C N 1
ATOM 1311 C CA . LEU C 1 26 ? -16.779 34.939 4.046 1.00 16.28 117 LEU C CA 1
ATOM 1312 C C . LEU C 1 26 ? -15.930 34.738 5.298 1.00 16.50 117 LEU C C 1
ATOM 1313 O O . LEU C 1 26 ? -16.167 35.393 6.315 1.00 16.63 117 LEU C O 1
ATOM 1318 N N . ARG C 1 27 ? -14.981 33.821 5.238 1.00 15.61 118 ARG C N 1
ATOM 1319 C CA . ARG C 1 27 ? -14.088 33.594 6.390 1.00 17.27 118 ARG C CA 1
ATOM 1320 C C . ARG C 1 27 ? -12.726 34.097 5.978 1.00 17.09 118 ARG C C 1
ATOM 1321 O O . ARG C 1 27 ? -12.315 33.882 4.831 1.00 16.84 118 ARG C O 1
ATOM 1329 N N . THR C 1 28 ? -12.030 34.737 6.919 1.00 17.21 119 THR C N 1
ATOM 1330 C CA . THR C 1 28 ? -10.740 35.363 6.662 1.00 17.20 119 THR C CA 1
ATOM 1331 C C . THR C 1 28 ? -9.768 34.870 7.741 1.00 17.30 119 THR C C 1
ATOM 1332 O O . THR C 1 28 ? -10.195 34.221 8.714 1.00 16.44 119 THR C O 1
ATOM 1336 N N . PRO C 1 29 ? -8.453 35.150 7.564 1.00 16.92 120 PRO C N 1
ATOM 1337 C CA . PRO C 1 29 ? -7.584 34.976 8.725 1.00 17.17 120 PRO C CA 1
ATOM 1338 C C . PRO C 1 29 ? -8.039 35.806 9.931 1.00 15.74 120 PRO C C 1
ATOM 1339 O O . PRO C 1 29 ? -8.734 36.843 9.764 1.00 15.79 120 PRO C O 1
ATOM 1343 N N . PRO C 1 30 ? -7.639 35.382 11.146 1.00 16.62 121 PRO C N 1
ATOM 1344 C CA . PRO C 1 30 ? -8.004 36.179 12.326 1.00 15.74 121 PRO C CA 1
ATOM 1345 C C . PRO C 1 30 ? -7.650 37.657 12.185 1.00 16.38 121 PRO C C 1
ATOM 1346 O O . PRO C 1 30 ? -6.558 38.015 11.731 1.00 16.19 121 PRO C O 1
ATOM 1350 N N . GLY C 1 31 ? -8.608 38.506 12.532 1.00 15.84 122 GLY C N 1
ATOM 1351 C CA . GLY C 1 31 ? -8.416 39.940 12.472 1.00 16.41 122 GLY C CA 1
ATOM 1352 C C . GLY C 1 31 ? -8.606 40.611 11.121 1.00 16.16 122 GLY C C 1
ATOM 1353 O O . GLY C 1 31 ? -8.641 41.835 11.050 1.00 17.32 122 GLY C O 1
ATOM 1354 N N . ALA C 1 32 ? -8.750 39.838 10.057 1.00 15.99 123 ALA C N 1
ATOM 1355 C CA . ALA C 1 32 ? -8.701 40.420 8.713 1.00 15.44 123 ALA C CA 1
ATOM 1356 C C . ALA C 1 32 ? -10.057 40.814 8.160 1.00 15.38 123 ALA C C 1
ATOM 1357 O O . ALA C 1 32 ? -10.133 41.314 7.042 1.00 13.74 123 ALA C O 1
ATOM 1359 N N . ALA C 1 33 ? -11.133 40.550 8.903 1.00 15.42 124 ALA C N 1
ATOM 1360 C CA . ALA C 1 33 ? -12.494 40.802 8.386 1.00 14.81 124 ALA C CA 1
ATOM 1361 C C . ALA C 1 33 ? -12.743 42.228 7.984 1.00 15.51 124 ALA C C 1
ATOM 1362 O O . ALA C 1 33 ? -13.285 42.458 6.904 1.00 15.62 124 ALA C O 1
ATOM 1364 N N . HIS C 1 34 ? -12.357 43.197 8.811 1.00 15.25 125 HIS C N 1
ATOM 1365 C CA . HIS C 1 34 ? -12.594 44.598 8.462 1.00 16.54 125 HIS C CA 1
ATOM 1366 C C . HIS C 1 34 ? -11.836 45.083 7.249 1.00 15.94 125 HIS C C 1
ATOM 1367 O O . HIS C 1 34 ? -12.335 45.887 6.516 1.00 14.66 125 HIS C O 1
ATOM 1374 N N . TYR C 1 35 ? -10.652 44.533 7.040 1.00 15.68 126 TYR C N 1
ATOM 1375 C CA . TYR C 1 35 ? -9.802 44.970 5.934 1.00 15.61 126 TYR C CA 1
ATOM 1376 C C . TYR C 1 35 ? -10.389 44.465 4.609 1.00 15.31 126 TYR C C 1
ATOM 1377 O O . TYR C 1 35 ? -10.549 45.237 3.643 1.00 14.33 126 TYR C O 1
ATOM 1386 N N . LEU C 1 36 ? -10.733 43.170 4.567 1.00 14.41 127 LEU C N 1
ATOM 1387 C CA . LEU C 1 36 ? -11.385 42.629 3.363 1.00 13.79 127 LEU C CA 1
ATOM 1388 C C . LEU C 1 36 ? -12.794 43.245 3.167 1.00 14.18 127 LEU C C 1
ATOM 1389 O O . LEU C 1 36 ? -13.172 43.569 2.036 1.00 14.10 127 LEU C O 1
ATOM 1394 N N . ALA C 1 37 ? -13.577 43.384 4.242 1.00 12.95 128 ALA C N 1
ATOM 1395 C CA . ALA C 1 37 ? -14.889 44.079 4.112 1.00 14.48 128 ALA C CA 1
ATOM 1396 C C . ALA C 1 37 ? -14.773 45.520 3.585 1.00 13.69 128 ALA C C 1
ATOM 1397 O O . ALA C 1 37 ? -15.589 45.963 2.756 1.00 13.51 128 ALA C O 1
ATOM 1399 N N . SER C 1 38 ? -13.734 46.242 4.005 1.00 12.81 129 SER C N 1
ATOM 1400 C CA . SER C 1 38 ? -13.521 47.616 3.508 1.00 14.17 129 SER C CA 1
ATOM 1401 C C . SER C 1 38 ? -13.380 47.610 1.977 1.00 14.68 129 SER C C 1
ATOM 1402 O O . SER C 1 38 ? -13.940 48.469 1.291 1.00 16.01 129 SER C O 1
ATOM 1405 N N . ALA C 1 39 ? -12.645 46.628 1.456 1.00 14.76 130 ALA C N 1
ATOM 1406 C CA . ALA C 1 39 ? -12.332 46.558 0.039 1.00 15.25 130 ALA C CA 1
ATOM 1407 C C . ALA C 1 39 ? -13.583 46.180 -0.742 1.00 15.56 130 ALA C C 1
ATOM 1408 O O . ALA C 1 39 ? -13.837 46.711 -1.829 1.00 15.28 130 ALA C O 1
ATOM 1410 N N . ILE C 1 40 ? -14.370 45.270 -0.171 1.00 15.59 131 ILE C N 1
ATOM 1411 C CA . ILE C 1 40 ? -15.660 44.919 -0.751 1.00 16.36 131 ILE C CA 1
ATOM 1412 C C . ILE C 1 40 ? -16.602 46.153 -0.823 1.00 17.31 131 ILE C C 1
ATOM 1413 O O . ILE C 1 40 ? -17.199 46.392 -1.879 1.00 17.62 131 ILE C O 1
ATOM 1418 N N . ASP C 1 41 ? -16.750 46.896 0.285 1.00 18.61 132 ASP C N 1
ATOM 1419 C CA . ASP C 1 41 ? -17.578 48.123 0.342 1.00 20.07 132 ASP C CA 1
ATOM 1420 C C . ASP C 1 41 ? -17.121 49.147 -0.702 1.00 20.44 132 ASP C C 1
ATOM 1421 O O . ASP C 1 41 ? -17.924 49.740 -1.444 1.00 20.11 132 ASP C O 1
ATOM 1426 N N . ARG C 1 42 ? -15.818 49.363 -0.765 1.00 21.12 133 ARG C N 1
ATOM 1427 C CA . ARG C 1 42 ? -15.269 50.299 -1.738 1.00 22.63 133 ARG C CA 1
ATOM 1428 C C . ARG C 1 42 ? -15.526 49.896 -3.204 1.00 22.40 133 ARG C C 1
ATOM 1429 O O . ARG C 1 42 ? -15.645 50.770 -4.082 1.00 23.41 133 ARG C O 1
ATOM 1437 N N . ALA C 1 43 ? -15.606 48.597 -3.481 1.00 22.73 134 ALA C N 1
ATOM 1438 C CA . ALA C 1 43 ? -15.888 48.122 -4.848 1.00 22.86 134 ALA C CA 1
ATOM 1439 C C . ALA C 1 43 ? -17.326 48.431 -5.277 1.00 23.16 134 ALA C C 1
ATOM 1440 O O . ALA C 1 43 ? -17.636 48.511 -6.478 1.00 22.62 134 ALA C O 1
ATOM 1442 N N . ALA C 1 44 ? -18.198 48.606 -4.286 1.00 23.39 135 ALA C N 1
ATOM 1443 C CA . ALA C 1 44 ? -19.599 48.970 -4.494 1.00 23.61 135 ALA C CA 1
ATOM 1444 C C . ALA C 1 44 ? -20.269 48.087 -5.559 1.00 23.88 135 ALA C C 1
ATOM 1445 O O . ALA C 1 44 ? -20.863 48.609 -6.540 1.00 24.61 135 ALA C O 1
ATOM 1447 N N . LEU C 1 45 ? -20.144 46.768 -5.379 1.00 22.60 136 LEU C N 1
ATOM 1448 C CA . LEU C 1 45 ? -20.801 45.777 -6.238 1.00 22.62 136 LEU C CA 1
ATOM 1449 C C . LEU C 1 45 ? -22.325 45.928 -6.201 1.00 21.70 136 LEU C C 1
ATOM 1450 O O . LEU C 1 45 ? -22.934 46.047 -5.130 1.00 21.13 136 LEU C O 1
ATOM 1455 N N . PRO C 1 46 ? -22.943 45.962 -7.390 1.00 21.66 137 PRO C N 1
ATOM 1456 C CA . PRO C 1 46 ? -24.403 46.065 -7.492 1.00 21.35 137 PRO C CA 1
ATOM 1457 C C . PRO C 1 46 ? -25.115 44.937 -6.758 1.00 20.85 137 PRO C C 1
ATOM 1458 O O . PRO C 1 46 ? -26.271 45.126 -6.297 1.00 20.86 137 PRO C O 1
ATOM 1462 N N . GLN C 1 47 ? -24.446 43.782 -6.666 1.00 18.85 138 GLN C N 1
ATOM 1463 C CA . GLN C 1 47 ? -24.985 42.575 -6.003 1.00 19.47 138 GLN C CA 1
ATOM 1464 C C . GLN C 1 47 ? -24.986 42.668 -4.467 1.00 18.48 138 GLN C C 1
ATOM 1465 O O . GLN C 1 47 ? -25.511 41.785 -3.787 1.00 19.02 138 GLN C O 1
ATOM 1471 N N . VAL C 1 48 ? -24.323 43.685 -3.925 1.00 17.83 139 VAL C N 1
ATOM 1472 C CA . VAL C 1 48 ? -24.053 43.702 -2.496 1.00 16.73 139 VAL C CA 1
ATOM 1473 C C . VAL C 1 48 ? -24.772 44.880 -1.887 1.00 16.60 139 VAL C C 1
ATOM 1474 O O . VAL C 1 48 ? -24.483 46.029 -2.246 1.00 15.76 139 VAL C O 1
ATOM 1478 N N . VAL C 1 49 ? -25.680 44.592 -0.946 1.00 15.67 140 VAL C N 1
ATOM 1479 C CA . VAL C 1 49 ? -26.389 45.658 -0.219 1.00 14.92 140 VAL C CA 1
ATOM 1480 C C . VAL C 1 49 ? -25.433 46.318 0.788 1.00 15.09 140 VAL C C 1
ATOM 1481 O O . VAL C 1 49 ? -25.353 47.549 0.889 1.00 15.85 140 VAL C O 1
ATOM 1485 N N . GLY C 1 50 ? -24.661 45.502 1.476 1.00 15.65 141 GLY C N 1
ATOM 1486 C CA . GLY C 1 50 ? -23.688 45.995 2.422 1.00 15.87 141 GLY C CA 1
ATOM 1487 C C . GLY C 1 50 ? -22.996 44.826 3.075 1.00 15.94 141 GLY C C 1
ATOM 1488 O O . GLY C 1 50 ? -23.310 43.659 2.771 1.00 17.15 141 GLY C O 1
ATOM 1489 N N . THR C 1 51 ? -22.053 45.128 3.978 1.00 15.61 142 THR C N 1
ATOM 1490 C CA . THR C 1 51 ? -21.292 44.107 4.698 1.00 15.42 142 THR C CA 1
ATOM 1491 C C . THR C 1 51 ? -21.226 44.488 6.182 1.00 15.48 142 THR C C 1
ATOM 1492 O O . THR C 1 51 ? -21.261 45.678 6.559 1.00 15.63 142 THR C O 1
ATOM 1496 N N . ILE C 1 52 ? -21.144 43.476 7.013 1.00 15.07 143 ILE C N 1
ATOM 1497 C CA . ILE C 1 52 ? -20.722 43.643 8.397 1.00 15.78 143 ILE C CA 1
ATOM 1498 C C . ILE C 1 52 ? -19.543 42.711 8.663 1.00 15.29 143 ILE C C 1
ATOM 1499 O O . ILE C 1 52 ? -19.625 41.498 8.418 1.00 16.86 143 ILE C O 1
ATOM 1508 N N . ALA C 1 53 ? -18.443 43.276 9.153 1.00 14.76 144 ALA C N 1
ATOM 1509 C CA . ALA C 1 53 ? -17.276 42.503 9.491 1.00 14.29 144 ALA C CA 1
ATOM 1510 C C . ALA C 1 53 ? -17.272 42.258 10.995 1.00 14.60 144 ALA C C 1
ATOM 1511 O O . ALA C 1 53 ? -17.567 43.142 11.778 1.00 13.82 144 ALA C O 1
ATOM 1513 N N . GLY C 1 54 ? -16.900 41.050 11.383 1.00 14.67 145 GLY C N 1
ATOM 1514 C CA . GLY C 1 54 ? -16.662 40.695 12.800 1.00 14.91 145 GLY C CA 1
ATOM 1515 C C . GLY C 1 54 ? -15.155 40.675 12.963 1.00 15.38 145 GLY C C 1
ATOM 1516 O O . GLY C 1 54 ? -14.506 41.685 12.768 1.00 16.72 145 GLY C O 1
ATOM 1517 N N . ASP C 1 55 ? -14.578 39.528 13.267 1.00 15.12 146 ASP C N 1
ATOM 1518 C CA . ASP C 1 55 ? -13.113 39.448 13.385 1.00 15.27 146 ASP C CA 1
ATOM 1519 C C . ASP C 1 55 ? -12.491 38.564 12.292 1.00 15.01 146 ASP C C 1
ATOM 1520 O O . ASP C 1 55 ? -11.502 38.963 11.654 1.00 15.96 146 ASP C O 1
ATOM 1525 N N . ASP C 1 56 ? -13.083 37.391 12.058 1.00 15.08 147 ASP C N 1
ATOM 1526 C CA . ASP C 1 56 ? -12.624 36.491 11.018 1.00 14.79 147 ASP C CA 1
ATOM 1527 C C . ASP C 1 56 ? -13.738 36.083 10.056 1.00 15.63 147 ASP C C 1
ATOM 1528 O O . ASP C 1 56 ? -13.563 35.129 9.265 1.00 15.62 147 ASP C O 1
ATOM 1533 N N . THR C 1 57 ? -14.873 36.764 10.179 1.00 14.03 148 THR C N 1
ATOM 1534 C CA . THR C 1 57 ? -16.066 36.475 9.397 1.00 13.89 148 THR C CA 1
ATOM 1535 C C . THR C 1 57 ? -16.681 37.788 8.893 1.00 13.02 148 THR C C 1
ATOM 1536 O O . THR C 1 57 ? -16.735 38.813 9.596 1.00 13.46 148 THR C O 1
ATOM 1540 N N . ILE C 1 58 ? -17.126 37.770 7.639 1.00 13.86 149 ILE C N 1
ATOM 1541 C CA . ILE C 1 58 ? -17.875 38.876 7.067 1.00 14.33 149 ILE C CA 1
ATOM 1542 C C . ILE C 1 58 ? -19.255 38.377 6.584 1.00 15.15 149 ILE C C 1
ATOM 1543 O O . ILE C 1 58 ? -19.363 37.337 5.922 1.00 14.79 149 ILE C O 1
ATOM 1548 N N . LEU C 1 59 ? -20.302 39.129 6.899 1.00 15.75 150 LEU C N 1
ATOM 1549 C CA . LEU C 1 59 ? -21.613 38.816 6.320 1.00 17.43 150 LEU C CA 1
ATOM 1550 C C . LEU C 1 59 ? -21.783 39.779 5.188 1.00 16.54 150 LEU C C 1
ATOM 1551 O O . LEU C 1 59 ? -21.742 41.000 5.409 1.00 17.42 150 LEU C O 1
ATOM 1556 N N . VAL C 1 60 ? -21.940 39.251 3.973 1.00 16.26 151 VAL C N 1
ATOM 1557 C CA . VAL C 1 60 ? -22.190 40.063 2.795 1.00 15.73 151 VAL C CA 1
ATOM 1558 C C . VAL C 1 60 ? -23.660 39.848 2.438 1.00 15.88 151 VAL C C 1
ATOM 1559 O O . VAL C 1 60 ? -24.101 38.706 2.225 1.00 15.83 151 VAL C O 1
ATOM 1563 N N . VAL C 1 61 ? -24.412 40.943 2.459 1.00 15.74 152 VAL C N 1
ATOM 1564 C CA . VAL C 1 61 ? -25.862 40.900 2.267 1.00 15.70 152 VAL C CA 1
ATOM 1565 C C . VAL C 1 61 ? -26.162 41.092 0.774 1.00 15.67 152 VAL C C 1
ATOM 1566 O O . VAL C 1 61 ? -25.866 42.146 0.203 1.00 15.77 152 VAL C O 1
ATOM 1570 N N . ALA C 1 62 ? -26.764 40.072 0.161 1.00 15.80 153 ALA C N 1
ATOM 1571 C CA . ALA C 1 62 ? -27.025 40.081 -1.278 1.00 16.92 153 ALA C CA 1
ATOM 1572 C C . ALA C 1 62 ? -28.231 40.958 -1.608 1.00 18.06 153 ALA C C 1
ATOM 1573 O O . ALA C 1 62 ? -29.263 40.922 -0.889 1.00 17.82 153 ALA C O 1
ATOM 1575 N N . ARG C 1 63 ? -28.093 41.740 -2.676 1.00 18.72 154 ARG C N 1
ATOM 1576 C CA . ARG C 1 63 ? -29.183 42.548 -3.204 1.00 19.61 154 ARG C CA 1
ATOM 1577 C C . ARG C 1 63 ? -30.093 41.663 -4.031 1.00 21.01 154 ARG C C 1
ATOM 1578 O O . ARG C 1 63 ? -29.654 41.109 -5.043 1.00 19.13 154 ARG C O 1
ATOM 1586 N N . GLU C 1 64 ? -31.363 41.539 -3.621 1.00 21.68 155 GLU C N 1
ATOM 1587 C CA . GLU C 1 64 ? -32.315 40.679 -4.320 1.00 23.33 155 GLU C CA 1
ATOM 1588 C C . GLU C 1 64 ? -32.347 41.078 -5.807 1.00 22.14 155 GLU C C 1
ATOM 1589 O O . GLU C 1 64 ? -32.242 42.251 -6.126 1.00 21.97 155 GLU C O 1
ATOM 1595 N N . PRO C 1 65 ? -32.475 40.104 -6.730 1.00 21.88 156 PRO C N 1
ATOM 1596 C CA . PRO C 1 65 ? -32.676 38.663 -6.585 1.00 21.50 156 PRO C CA 1
ATOM 1597 C C . PRO C 1 65 ? -31.397 37.835 -6.506 1.00 20.89 156 PRO C C 1
ATOM 1598 O O . PRO C 1 65 ? -31.475 36.619 -6.481 1.00 21.33 156 PRO C O 1
ATOM 1602 N N . THR C 1 66 ? -30.232 38.462 -6.411 1.00 19.69 157 THR C N 1
ATOM 1603 C CA . THR C 1 66 ? -29.010 37.673 -6.216 1.00 19.40 157 THR C CA 1
ATOM 1604 C C . THR C 1 66 ? -29.116 36.951 -4.883 1.00 18.91 157 THR C C 1
ATOM 1605 O O . THR C 1 66 ? -29.633 37.506 -3.918 1.00 19.14 157 THR C O 1
ATOM 1609 N N . THR C 1 67 ? -28.678 35.700 -4.849 1.00 19.37 158 THR C N 1
ATOM 1610 C CA . THR C 1 67 ? -28.712 34.898 -3.642 1.00 19.39 158 THR C CA 1
ATOM 1611 C C . THR C 1 67 ? -27.333 34.900 -2.991 1.00 19.21 158 THR C C 1
ATOM 1612 O O . THR C 1 67 ? -26.318 35.193 -3.651 1.00 17.94 158 THR C O 1
ATOM 1616 N N . GLY C 1 68 ? -27.288 34.562 -1.704 1.00 19.10 159 GLY C N 1
ATOM 1617 C CA . GLY C 1 68 ? -26.013 34.404 -1.043 1.00 18.53 159 GLY C CA 1
ATOM 1618 C C . GLY C 1 68 ? -25.135 33.371 -1.757 1.00 19.34 159 GLY C C 1
ATOM 1619 O O . GLY C 1 68 ? -23.908 33.574 -1.872 1.00 18.99 159 GLY C O 1
ATOM 1620 N N . ALA C 1 69 ? -25.749 32.289 -2.268 1.00 18.75 160 ALA C N 1
ATOM 1621 C CA . ALA C 1 69 ? -24.980 31.221 -2.935 1.00 19.18 160 ALA C CA 1
ATOM 1622 C C . ALA C 1 69 ? -24.308 31.757 -4.199 1.00 19.50 160 ALA C C 1
ATOM 1623 O O . ALA C 1 69 ? -23.152 31.412 -4.499 1.00 19.22 160 ALA C O 1
ATOM 1625 N N . GLN C 1 70 ? -25.026 32.614 -4.917 1.00 19.35 161 GLN C N 1
ATOM 1626 C CA . GLN C 1 70 ? -24.483 33.228 -6.134 1.00 19.18 161 GLN C CA 1
ATOM 1627 C C . GLN C 1 70 ? -23.367 34.226 -5.824 1.00 18.93 161 GLN C C 1
ATOM 1628 O O . GLN C 1 70 ? -22.367 34.266 -6.531 1.00 18.64 161 GLN C O 1
ATOM 1634 N N . LEU C 1 71 ? -23.558 35.072 -4.801 1.00 19.38 162 LEU C N 1
ATOM 1635 C CA . LEU C 1 71 ? -22.490 35.948 -4.302 1.00 19.24 162 LEU C CA 1
ATOM 1636 C C . LEU C 1 71 ? -21.246 35.162 -3.861 1.00 20.13 162 LEU C C 1
ATOM 1637 O O . LEU C 1 71 ? -20.112 35.556 -4.166 1.00 19.61 162 LEU C O 1
ATOM 1642 N N . ALA C 1 72 ? -21.449 34.078 -3.113 1.00 20.48 163 ALA C N 1
ATOM 1643 C CA . ALA C 1 72 ? -20.341 33.233 -2.684 1.00 19.98 163 ALA C CA 1
ATOM 1644 C C . ALA C 1 72 ? -19.547 32.723 -3.891 1.00 20.70 163 ALA C C 1
ATOM 1645 O O . ALA C 1 72 ? -18.321 32.779 -3.880 1.00 18.96 163 ALA C O 1
ATOM 1647 N N . GLY C 1 73 ? -20.254 32.209 -4.914 1.00 20.10 164 GLY C N 1
ATOM 1648 C CA . GLY C 1 73 ? -19.616 31.765 -6.168 1.00 19.77 164 GLY C CA 1
ATOM 1649 C C . GLY C 1 73 ? -18.869 32.890 -6.864 1.00 19.04 164 GLY C C 1
ATOM 1650 O O . GLY C 1 73 ? -17.793 32.693 -7.421 1.00 18.55 164 GLY C O 1
ATOM 1651 N N . MET C 1 74 ? -19.440 34.084 -6.848 1.00 19.02 165 MET C N 1
ATOM 1652 C CA . MET C 1 74 ? -18.741 35.251 -7.391 1.00 19.52 165 MET C CA 1
ATOM 1653 C C . MET C 1 74 ? -17.369 35.486 -6.699 1.00 18.66 165 MET C C 1
ATOM 1654 O O . MET C 1 74 ? -16.340 35.635 -7.363 1.00 17.92 165 MET C O 1
ATOM 1659 N N . PHE C 1 75 ? -17.360 35.512 -5.366 1.00 17.00 166 PHE C N 1
ATOM 1660 C CA . PHE C 1 75 ? -16.112 35.701 -4.632 1.00 17.91 166 PHE C CA 1
ATOM 1661 C C . PHE C 1 75 ? -15.123 34.563 -4.883 1.00 17.65 166 PHE C C 1
ATOM 1662 O O . PHE C 1 75 ? -13.932 34.808 -5.052 1.00 18.72 166 PHE C O 1
ATOM 1670 N N . GLU C 1 76 ? -15.614 33.332 -4.932 1.00 17.32 167 GLU C N 1
ATOM 1671 C CA . GLU C 1 76 ? -14.757 32.187 -5.193 1.00 19.08 167 GLU C CA 1
ATOM 1672 C C . GLU C 1 76 ? -14.082 32.287 -6.560 1.00 19.11 167 GLU C C 1
ATOM 1673 O O . GLU C 1 76 ? -12.881 31.993 -6.728 1.00 18.67 167 GLU C O 1
ATOM 1679 N N . ASN C 1 77 ? -14.851 32.712 -7.541 1.00 18.57 168 ASN C N 1
ATOM 1680 C CA . ASN C 1 77 ? -14.296 32.866 -8.878 1.00 17.98 168 ASN C CA 1
ATOM 1681 C C . ASN C 1 77 ? -13.201 33.943 -8.977 1.00 19.04 168 ASN C C 1
ATOM 1682 O O . ASN C 1 77 ? -12.264 33.813 -9.747 1.00 17.86 168 ASN C O 1
ATOM 1687 N N . LEU C 1 78 ? -13.363 35.030 -8.230 1.00 20.30 169 LEU C N 1
ATOM 1688 C CA . LEU C 1 78 ? -12.412 36.139 -8.223 1.00 22.30 169 LEU C CA 1
ATOM 1689 C C . LEU C 1 78 ? -11.095 35.859 -7.471 1.00 24.75 169 LEU C C 1
ATOM 1690 O O . LEU C 1 78 ? -10.102 36.559 -7.698 1.00 25.08 169 LEU C O 1
ATOM 1695 N N . ARG C 1 79 ? -11.097 34.841 -6.603 1.00 25.92 170 ARG C N 1
ATOM 1696 C CA . ARG C 1 79 ? -9.984 34.527 -5.701 1.00 28.32 170 ARG C CA 1
ATOM 1697 C C . ARG C 1 79 ? -8.771 34.140 -6.537 1.00 28.62 170 ARG C C 1
ATOM 1698 O O . ARG C 1 79 ? -8.894 33.350 -7.477 1.00 27.48 170 ARG C O 1
ATOM 1707 N N . GLY D 1 1 ? 7.411 30.790 10.376 1.00 31.40 92 GLY D N 1
ATOM 1708 C CA . GLY D 1 1 ? 7.384 31.869 9.339 1.00 30.84 92 GLY D CA 1
ATOM 1709 C C . GLY D 1 1 ? 6.773 33.170 9.855 1.00 30.51 92 GLY D C 1
ATOM 1710 O O . GLY D 1 1 ? 6.414 34.055 9.056 1.00 30.80 92 GLY D O 1
ATOM 1711 N N . GLY D 1 2 ? 6.691 33.278 11.188 1.00 30.15 93 GLY D N 1
ATOM 1712 C CA . GLY D 1 2 ? 6.106 34.412 11.911 1.00 29.06 93 GLY D CA 1
ATOM 1713 C C . GLY D 1 2 ? 6.710 35.771 11.622 1.00 27.38 93 GLY D C 1
ATOM 1714 O O . GLY D 1 2 ? 5.996 36.725 11.302 1.00 28.19 93 GLY D O 1
ATOM 1715 N N . THR D 1 3 ? 8.025 35.881 11.735 1.00 26.42 94 THR D N 1
ATOM 1716 C CA . THR D 1 3 ? 8.687 37.167 11.513 1.00 25.60 94 THR D CA 1
ATOM 1717 C C . THR D 1 3 ? 8.612 37.612 10.041 1.00 25.32 94 THR D C 1
ATOM 1718 O O . THR D 1 3 ? 8.432 38.791 9.742 1.00 23.82 94 THR D O 1
ATOM 1722 N N . ASP D 1 4 ? 8.712 36.648 9.129 1.00 25.76 95 ASP D N 1
ATOM 1723 C CA . ASP D 1 4 ? 8.679 36.958 7.691 1.00 27.04 95 ASP D CA 1
ATOM 1724 C C . ASP D 1 4 ? 7.292 37.423 7.246 1.00 26.80 95 ASP D C 1
ATOM 1725 O O . ASP D 1 4 ? 7.160 38.399 6.517 1.00 26.92 95 ASP D O 1
ATOM 1730 N N . ARG D 1 5 ? 6.261 36.745 7.725 1.00 27.00 96 ARG D N 1
ATOM 1731 C CA . ARG D 1 5 ? 4.895 37.203 7.471 1.00 25.46 96 ARG D CA 1
ATOM 1732 C C . ARG D 1 5 ? 4.680 38.623 8.009 1.00 24.18 96 ARG D C 1
ATOM 1733 O O . ARG D 1 5 ? 4.145 39.487 7.305 1.00 23.30 96 ARG D O 1
ATOM 1741 N N . MET D 1 6 ? 5.121 38.886 9.241 1.00 22.16 97 MET D N 1
ATOM 1742 C CA . MET D 1 6 ? 5.090 40.241 9.792 1.00 21.96 97 MET D CA 1
ATOM 1743 C C . MET D 1 6 ? 5.829 41.240 8.891 1.00 21.14 97 MET D C 1
ATOM 1744 O O . MET D 1 6 ? 5.297 42.297 8.568 1.00 20.61 97 MET D O 1
ATOM 1749 N N . ALA D 1 7 ? 7.055 40.899 8.479 1.00 20.60 98 ALA D N 1
ATOM 1750 C CA . ALA D 1 7 ? 7.849 41.803 7.653 1.00 20.66 98 ALA D CA 1
ATOM 1751 C C . ALA D 1 7 ? 7.100 42.104 6.343 1.00 21.16 98 ALA D C 1
ATOM 1752 O O . ALA D 1 7 ? 7.046 43.249 5.905 1.00 20.78 98 ALA D O 1
ATOM 1754 N N . ARG D 1 8 ? 6.508 41.084 5.732 1.00 21.26 99 ARG D N 1
ATOM 1755 C CA . ARG D 1 8 ? 5.686 41.320 4.544 1.00 23.13 99 ARG D CA 1
ATOM 1756 C C . ARG D 1 8 ? 4.524 42.287 4.791 1.00 21.57 99 ARG D C 1
ATOM 1757 O O . ARG D 1 8 ? 4.339 43.260 4.039 1.00 21.73 99 ARG D O 1
ATOM 1765 N N . LEU D 1 9 ? 3.743 42.027 5.841 1.00 21.22 100 LEU D N 1
ATOM 1766 C CA . LEU D 1 9 ? 2.556 42.843 6.095 1.00 20.84 100 LEU D CA 1
ATOM 1767 C C . LEU D 1 9 ? 2.877 44.261 6.521 1.00 19.93 100 LEU D C 1
ATOM 1768 O O . LEU D 1 9 ? 2.091 45.162 6.269 1.00 19.48 100 LEU D O 1
ATOM 1773 N N . LEU D 1 10 ? 4.052 44.483 7.128 1.00 19.25 101 LEU D N 1
ATOM 1774 C CA . LEU D 1 10 ? 4.464 45.848 7.469 1.00 19.32 101 LEU D CA 1
ATOM 1775 C C . LEU D 1 10 ? 4.618 46.705 6.202 1.00 19.54 101 LEU D C 1
ATOM 1776 O O . LEU D 1 10 ? 4.141 47.840 6.125 1.00 19.37 101 LEU D O 1
ATOM 1781 N N . GLY D 1 11 ? 5.260 46.138 5.198 1.00 20.42 102 GLY D N 1
ATOM 1782 C CA . GLY D 1 11 ? 5.444 46.833 3.926 1.00 22.45 102 GLY D CA 1
ATOM 1783 C C . GLY D 1 11 ? 4.128 47.098 3.248 1.00 24.12 102 GLY D C 1
ATOM 1784 O O . GLY D 1 11 ? 3.908 48.189 2.710 1.00 24.75 102 GLY D O 1
ATOM 1785 N N . GLU D 1 12 ? 3.236 46.121 3.314 1.00 24.22 103 GLU D N 1
ATOM 1786 C CA . GLU D 1 12 ? 1.929 46.234 2.673 1.00 25.57 103 GLU D CA 1
ATOM 1787 C C . GLU D 1 12 ? 0.927 47.129 3.385 1.00 24.81 103 GLU D C 1
ATOM 1788 O O . GLU D 1 12 ? 0.124 47.778 2.722 1.00 24.75 103 GLU D O 1
ATOM 1794 N N . LEU D 1 13 ? 0.962 47.140 4.724 1.00 23.45 104 LEU D N 1
ATOM 1795 C CA . LEU D 1 13 ? -0.094 47.775 5.548 1.00 23.15 104 LEU D CA 1
ATOM 1796 C C . LEU D 1 13 ? 0.286 49.045 6.330 1.00 23.00 104 LEU D C 1
ATOM 1797 O O . LEU D 1 13 ? -0.590 49.769 6.784 1.00 23.26 104 LEU D O 1
ATOM 1802 N N . LEU D 1 14 ? 1.576 49.298 6.520 1.00 22.81 105 LEU D N 1
ATOM 1803 C CA . LEU D 1 14 ? 1.988 50.519 7.198 1.00 23.56 105 LEU D CA 1
ATOM 1804 C C . LEU D 1 14 ? 1.770 51.761 6.365 1.00 23.62 105 LEU D C 1
ATOM 1805 O O . LEU D 1 14 ? 2.277 51.863 5.267 1.00 25.87 105 LEU D O 1
ATOM 1810 N N . VAL D 1 15 ? 1.002 52.704 6.884 1.00 23.07 106 VAL D N 1
ATOM 1811 C CA . VAL D 1 15 ? 0.832 54.009 6.284 1.00 23.62 106 VAL D CA 1
ATOM 1812 C C . VAL D 1 15 ? 1.910 54.949 6.863 1.00 23.56 106 VAL D C 1
ATOM 1813 O O . VAL D 1 15 ? 2.542 55.716 6.128 1.00 22.67 106 VAL D O 1
ATOM 1817 N N . SER D 1 16 ? 2.132 54.860 8.178 1.00 22.27 107 SER D N 1
ATOM 1818 C CA . SER D 1 16 ? 3.173 55.647 8.836 1.00 22.07 107 SER D CA 1
ATOM 1819 C C . SER D 1 16 ? 3.539 54.994 10.166 1.00 21.73 107 SER D C 1
ATOM 1820 O O . SER D 1 16 ? 2.833 54.096 10.656 1.00 21.66 107 SER D O 1
ATOM 1823 N N . THR D 1 17 ? 4.667 55.413 10.725 1.00 21.06 108 THR D N 1
ATOM 1824 C CA . THR D 1 17 ? 5.095 55.007 12.070 1.00 20.64 108 THR D CA 1
ATOM 1825 C C . THR D 1 17 ? 5.449 56.276 12.863 1.00 20.93 108 THR D C 1
ATOM 1826 O O . THR D 1 17 ? 5.853 57.308 12.286 1.00 20.35 108 THR D O 1
ATOM 1830 N N . ASP D 1 18 ? 5.289 56.206 14.187 1.00 20.01 109 ASP D N 1
ATOM 1831 C CA . ASP D 1 18 ? 5.610 57.328 15.061 1.00 19.66 109 ASP D CA 1
ATOM 1832 C C . ASP D 1 18 ? 5.764 56.709 16.452 1.00 18.84 109 ASP D C 1
ATOM 1833 O O . ASP D 1 18 ? 5.695 55.473 16.599 1.00 18.69 109 ASP D O 1
ATOM 1838 N N . ASP D 1 19 ? 6.006 57.542 17.457 1.00 18.87 110 ASP D N 1
ATOM 1839 C CA . ASP D 1 19 ? 6.264 57.038 18.796 1.00 18.61 110 ASP D CA 1
ATOM 1840 C C . ASP D 1 19 ? 5.962 58.060 19.860 1.00 17.49 110 ASP D C 1
ATOM 1841 O O . ASP D 1 19 ? 5.935 59.251 19.606 1.00 17.03 110 ASP D O 1
ATOM 1846 N N . SER D 1 20 ? 5.751 57.571 21.076 1.00 17.51 111 SER D N 1
ATOM 1847 C CA . SER D 1 20 ? 5.739 58.431 22.257 1.00 17.96 111 SER D CA 1
ATOM 1848 C C . SER D 1 20 ? 6.134 57.583 23.437 1.00 17.27 111 SER D C 1
ATOM 1849 O O . SER D 1 20 ? 5.480 56.576 23.711 1.00 15.87 111 SER D O 1
ATOM 1852 N N . GLY D 1 21 ? 7.243 57.926 24.100 1.00 17.27 112 GLY D N 1
ATOM 1853 C CA . GLY D 1 21 ? 7.673 57.183 25.285 1.00 17.36 112 GLY D CA 1
ATOM 1854 C C . GLY D 1 21 ? 7.910 55.714 24.979 1.00 17.32 112 GLY D C 1
ATOM 1855 O O . GLY D 1 21 ? 8.675 55.395 24.068 1.00 19.09 112 GLY D O 1
ATOM 1856 N N . ASN D 1 22 ? 7.249 54.823 25.714 1.00 16.36 113 ASN D N 1
ATOM 1857 C CA . ASN D 1 22 ? 7.390 53.375 25.517 1.00 16.53 113 ASN D CA 1
ATOM 1858 C C . ASN D 1 22 ? 6.468 52.797 24.416 1.00 16.38 113 ASN D C 1
ATOM 1859 O O . ASN D 1 22 ? 6.303 51.562 24.313 1.00 17.06 113 ASN D O 1
ATOM 1864 N N . LEU D 1 23 ? 5.843 53.674 23.632 1.00 16.04 114 LEU D N 1
ATOM 1865 C CA . LEU D 1 23 ? 4.902 53.250 22.571 1.00 15.73 114 LEU D CA 1
ATOM 1866 C C . LEU D 1 23 ? 5.394 53.613 21.158 1.00 15.68 114 LEU D C 1
ATOM 1867 O O . LEU D 1 23 ? 5.791 54.758 20.894 1.00 16.01 114 LEU D O 1
ATOM 1872 N N . ALA D 1 24 ? 5.308 52.640 20.271 1.00 15.39 115 ALA D N 1
ATOM 1873 C CA . ALA D 1 24 ? 5.358 52.859 18.823 1.00 15.18 115 ALA D CA 1
ATOM 1874 C C . ALA D 1 24 ? 3.916 52.930 18.385 1.00 16.02 115 ALA D C 1
ATOM 1875 O O . ALA D 1 24 ? 3.101 52.081 18.807 1.00 16.09 115 ALA D O 1
ATOM 1877 N N . VAL D 1 25 ? 3.606 53.934 17.561 1.00 15.16 116 VAL D N 1
ATOM 1878 C CA . VAL D 1 25 ? 2.252 54.111 17.039 1.00 14.89 116 VAL D CA 1
ATOM 1879 C C . VAL D 1 25 ? 2.337 53.840 15.541 1.00 15.41 116 VAL D C 1
ATOM 1880 O O . VAL D 1 25 ? 3.127 54.479 14.823 1.00 14.61 116 VAL D O 1
ATOM 1884 N N . LEU D 1 26 ? 1.558 52.865 15.091 1.00 15.04 117 LEU D N 1
ATOM 1885 C CA . LEU D 1 26 ? 1.585 52.401 13.717 1.00 16.93 117 LEU D CA 1
ATOM 1886 C C . LEU D 1 26 ? 0.220 52.745 13.128 1.00 18.09 117 LEU D C 1
ATOM 1887 O O . LEU D 1 26 ? -0.805 52.510 13.780 1.00 18.60 117 LEU D O 1
ATOM 1892 N N . ARG D 1 27 ? 0.214 53.291 11.912 1.00 18.71 118 ARG D N 1
ATOM 1893 C CA . ARG D 1 27 ? -1.035 53.615 11.240 1.00 19.73 118 ARG D CA 1
ATOM 1894 C C . ARG D 1 27 ? -1.175 52.747 9.976 1.00 18.70 118 ARG D C 1
ATOM 1895 O O . ARG D 1 27 ? -0.190 52.514 9.233 1.00 17.78 118 ARG D O 1
ATOM 1903 N N . THR D 1 28 ? -2.404 52.248 9.763 1.00 18.09 119 THR D N 1
ATOM 1904 C CA . THR D 1 28 ? -2.735 51.357 8.643 1.00 16.20 119 THR D CA 1
ATOM 1905 C C . THR D 1 28 ? -3.874 51.966 7.814 1.00 16.67 119 THR D C 1
ATOM 1906 O O . THR D 1 28 ? -4.504 52.947 8.217 1.00 16.81 119 THR D O 1
ATOM 1910 N N . PRO D 1 29 ? -4.185 51.363 6.671 1.00 16.83 120 PRO D N 1
ATOM 1911 C CA . PRO D 1 29 ? -5.439 51.763 6.040 1.00 17.25 120 PRO D CA 1
ATOM 1912 C C . PRO D 1 29 ? -6.632 51.472 6.955 1.00 16.41 120 PRO D C 1
ATOM 1913 O O . PRO D 1 29 ? -6.520 50.639 7.855 1.00 17.59 120 PRO D O 1
ATOM 1917 N N . PRO D 1 30 ? -7.773 52.140 6.730 1.00 17.31 121 PRO D N 1
ATOM 1918 C CA . PRO D 1 30 ? -8.982 51.789 7.501 1.00 16.71 121 PRO D CA 1
ATOM 1919 C C . PRO D 1 30 ? -9.248 50.275 7.590 1.00 16.05 121 PRO D C 1
ATOM 1920 O O . PRO D 1 30 ? -9.232 49.560 6.587 1.00 14.94 121 PRO D O 1
ATOM 1924 N N . GLY D 1 31 ? -9.465 49.800 8.806 1.00 15.53 122 GLY D N 1
ATOM 1925 C CA . GLY D 1 31 ? -9.848 48.427 9.044 1.00 15.44 122 GLY D CA 1
ATOM 1926 C C . GLY D 1 31 ? -8.714 47.426 9.125 1.00 15.74 122 GLY D C 1
ATOM 1927 O O . GLY D 1 31 ? -8.936 46.317 9.533 1.00 17.73 122 GLY D O 1
ATOM 1928 N N . ALA D 1 32 ? -7.495 47.805 8.747 1.00 15.40 123 ALA D N 1
ATOM 1929 C CA . ALA D 1 32 ? -6.392 46.854 8.679 1.00 14.81 123 ALA D CA 1
ATOM 1930 C C . ALA D 1 32 ? -5.614 46.657 9.983 1.00 15.11 123 ALA D C 1
ATOM 1931 O O . ALA D 1 32 ? -4.744 45.797 10.036 1.00 15.68 123 ALA D O 1
ATOM 1933 N N . ALA D 1 33 ? -5.898 47.460 11.013 1.00 14.95 124 ALA D N 1
ATOM 1934 C CA . ALA D 1 33 ? -5.121 47.414 12.266 1.00 14.94 124 ALA D CA 1
ATOM 1935 C C . ALA D 1 33 ? -5.036 46.036 12.889 1.00 15.27 124 ALA D C 1
ATOM 1936 O O . ALA D 1 33 ? -3.933 45.591 13.207 1.00 16.96 124 ALA D O 1
ATOM 1938 N N . HIS D 1 34 ? -6.162 45.327 13.046 1.00 14.51 125 HIS D N 1
ATOM 1939 C CA . HIS D 1 34 ? -6.100 44.000 13.649 1.00 15.09 125 HIS D CA 1
ATOM 1940 C C . HIS D 1 34 ? -5.274 42.974 12.890 1.00 14.48 125 HIS D C 1
ATOM 1941 O O . HIS D 1 34 ? -4.637 42.144 13.484 1.00 13.44 125 HIS D O 1
ATOM 1948 N N . TYR D 1 35 ? -5.318 43.013 11.571 1.00 15.07 126 TYR D N 1
ATOM 1949 C CA . TYR D 1 35 ? -4.635 42.010 10.761 1.00 15.31 126 TYR D CA 1
ATOM 1950 C C . TYR D 1 35 ? -3.131 42.207 10.854 1.00 15.18 126 TYR D C 1
ATOM 1951 O O . TYR D 1 35 ? -2.382 41.231 11.020 1.00 14.44 126 TYR D O 1
ATOM 1960 N N . LEU D 1 36 ? -2.704 43.466 10.818 1.00 14.43 127 LEU D N 1
ATOM 1961 C CA . LEU D 1 36 ? -1.265 43.799 11.021 1.00 14.11 127 LEU D CA 1
ATOM 1962 C C . LEU D 1 36 ? -0.852 43.500 12.441 1.00 13.93 127 LEU D C 1
ATOM 1963 O O . LEU D 1 36 ? 0.199 42.901 12.671 1.00 13.28 127 LEU D O 1
ATOM 1968 N N . ALA D 1 37 ? -1.671 43.877 13.412 1.00 14.07 128 ALA D N 1
ATOM 1969 C CA . ALA D 1 37 ? -1.302 43.604 14.800 1.00 13.76 128 ALA D CA 1
ATOM 1970 C C . ALA D 1 37 ? -1.202 42.102 15.097 1.00 13.70 128 ALA D C 1
ATOM 1971 O O . ALA D 1 37 ? -0.299 41.671 15.848 1.00 13.77 128 ALA D O 1
ATOM 1973 N N . SER D 1 38 ? -2.099 41.302 14.513 1.00 14.14 129 SER D N 1
ATOM 1974 C CA . SER D 1 38 ? -2.014 39.827 14.596 1.00 14.84 129 SER D CA 1
ATOM 1975 C C . SER D 1 38 ? -0.635 39.258 14.199 1.00 15.29 129 SER D C 1
ATOM 1976 O O . SER D 1 38 ? -0.048 38.453 14.919 1.00 15.76 129 SER D O 1
ATOM 1979 N N . ALA D 1 39 ? -0.144 39.688 13.053 1.00 15.44 130 ALA D N 1
ATOM 1980 C CA . ALA D 1 39 ? 1.149 39.294 12.538 1.00 15.40 130 ALA D CA 1
ATOM 1981 C C . ALA D 1 39 ? 2.252 39.712 13.495 1.00 15.46 130 ALA D C 1
ATOM 1982 O O . ALA D 1 39 ? 3.143 38.924 13.780 1.00 16.63 130 ALA D O 1
ATOM 1984 N N . ILE D 1 40 ? 2.210 40.940 13.984 1.00 15.69 131 ILE D N 1
ATOM 1985 C CA . ILE D 1 40 ? 3.176 41.391 14.992 1.00 15.21 131 ILE D CA 1
ATOM 1986 C C . ILE D 1 40 ? 3.112 40.495 16.223 1.00 15.99 131 ILE D C 1
ATOM 1987 O O . ILE D 1 40 ? 4.145 39.965 16.653 1.00 15.77 131 ILE D O 1
ATOM 1992 N N . ASP D 1 41 ? 1.911 40.294 16.778 1.00 15.70 132 ASP D N 1
ATOM 1993 C CA . ASP D 1 41 ? 1.720 39.394 17.908 1.00 17.23 132 ASP D CA 1
ATOM 1994 C C . ASP D 1 41 ? 2.364 38.002 17.650 1.00 18.81 132 ASP D C 1
ATOM 1995 O O . ASP D 1 41 ? 3.072 37.480 18.511 1.00 18.09 132 ASP D O 1
ATOM 2000 N N . ARG D 1 42 ? 2.142 37.459 16.450 1.00 20.06 133 ARG D N 1
ATOM 2001 C CA . ARG D 1 42 ? 2.562 36.091 16.111 1.00 22.62 133 ARG D CA 1
ATOM 2002 C C . ARG D 1 42 ? 4.083 35.978 15.899 1.00 22.10 133 ARG D C 1
ATOM 2003 O O . ARG D 1 42 ? 4.648 34.876 16.039 1.00 24.33 133 ARG D O 1
ATOM 2011 N N . ALA D 1 43 ? 4.724 37.100 15.584 1.00 22.63 134 ALA D N 1
ATOM 2012 C CA . ALA D 1 43 ? 6.189 37.210 15.442 1.00 22.95 134 ALA D CA 1
ATOM 2013 C C . ALA D 1 43 ? 6.878 37.121 16.815 1.00 23.77 134 ALA D C 1
ATOM 2014 O O . ALA D 1 43 ? 8.074 36.798 16.895 1.00 24.04 134 ALA D O 1
ATOM 2016 N N . ALA D 1 44 ? 6.123 37.461 17.863 1.00 23.64 135 ALA D N 1
ATOM 2017 C CA . ALA D 1 44 ? 6.541 37.331 19.270 1.00 23.96 135 ALA D CA 1
ATOM 2018 C C . ALA D 1 44 ? 7.945 37.931 19.538 1.00 23.90 135 ALA D C 1
ATOM 2019 O O . ALA D 1 44 ? 8.834 37.257 20.075 1.00 24.78 135 ALA D O 1
ATOM 2021 N N . LEU D 1 45 ? 8.124 39.193 19.144 1.00 23.24 136 LEU D N 1
ATOM 2022 C CA . LEU D 1 45 ? 9.410 39.869 19.262 1.00 22.82 136 LEU D CA 1
ATOM 2023 C C . LEU D 1 45 ? 9.772 40.029 20.734 1.00 22.73 136 LEU D C 1
ATOM 2024 O O . LEU D 1 45 ? 8.927 40.399 21.564 1.00 20.92 136 LEU D O 1
ATOM 2029 N N . PRO D 1 46 ? 11.037 39.723 21.080 1.00 23.06 137 PRO D N 1
ATOM 2030 C CA . PRO D 1 46 ? 11.344 39.718 22.482 1.00 22.62 137 PRO D CA 1
ATOM 2031 C C . PRO D 1 46 ? 11.213 41.115 23.086 1.00 21.30 137 PRO D C 1
ATOM 2032 O O . PRO D 1 46 ? 10.939 41.196 24.283 1.00 22.60 137 PRO D O 1
ATOM 2036 N N . GLN D 1 47 ? 11.322 42.189 22.278 1.00 20.54 138 GLN D N 1
ATOM 2037 C CA . GLN D 1 47 ? 11.200 43.580 22.796 1.00 20.31 138 GLN D CA 1
ATOM 2038 C C . GLN D 1 47 ? 9.795 44.233 22.730 1.00 19.40 138 GLN D C 1
ATOM 2039 O O . GLN D 1 47 ? 9.642 45.442 22.973 1.00 17.40 138 GLN D O 1
ATOM 2045 N N . VAL D 1 48 ? 8.798 43.431 22.388 1.00 18.60 139 VAL D N 1
ATOM 2046 C CA . VAL D 1 48 ? 7.403 43.898 22.318 1.00 17.77 139 VAL D CA 1
ATOM 2047 C C . VAL D 1 48 ? 6.626 43.233 23.447 1.00 17.54 139 VAL D C 1
ATOM 2048 O O . VAL D 1 48 ? 6.521 41.986 23.469 1.00 17.32 139 VAL D O 1
ATOM 2052 N N . VAL D 1 49 ? 6.146 44.033 24.407 1.00 16.09 140 VAL D N 1
ATOM 2053 C CA . VAL D 1 49 ? 5.325 43.492 25.522 1.00 16.89 140 VAL D CA 1
ATOM 2054 C C . VAL D 1 49 ? 3.916 43.036 25.038 1.00 16.34 140 VAL D C 1
ATOM 2055 O O . VAL D 1 49 ? 3.404 41.949 25.421 1.00 16.74 140 VAL D O 1
ATOM 2059 N N . GLY D 1 50 ? 3.336 43.827 24.150 1.00 16.05 141 GLY D N 1
ATOM 2060 C CA . GLY D 1 50 ? 2.146 43.394 23.435 1.00 15.98 141 GLY D CA 1
ATOM 2061 C C . GLY D 1 50 ? 1.694 44.514 22.515 1.00 15.77 141 GLY D C 1
ATOM 2062 O O . GLY D 1 50 ? 2.375 45.555 22.367 1.00 15.85 141 GLY D O 1
ATOM 2063 N N . THR D 1 51 ? 0.556 44.288 21.867 1.00 15.63 142 THR D N 1
ATOM 2064 C CA . THR D 1 51 ? -0.019 45.263 20.971 1.00 14.72 142 THR D CA 1
ATOM 2065 C C . THR D 1 51 ? -1.512 45.359 21.261 1.00 15.40 142 THR D C 1
ATOM 2066 O O . THR D 1 51 ? -2.143 44.392 21.661 1.00 13.73 142 THR D O 1
ATOM 2070 N N . ILE D 1 52 ? -2.060 46.521 20.988 1.00 14.69 143 ILE D N 1
ATOM 2071 C CA . ILE D 1 52 ? -3.498 46.669 20.905 1.00 14.94 143 ILE D CA 1
ATOM 2072 C C . ILE D 1 52 ? -3.881 47.370 19.551 1.00 14.60 143 ILE D C 1
ATOM 2073 O O . ILE D 1 52 ? -3.311 48.405 19.197 1.00 13.57 143 ILE D O 1
ATOM 2078 N N . ALA D 1 53 ? -4.848 46.815 18.825 1.00 13.33 144 ALA D N 1
ATOM 2079 C CA . ALA D 1 53 ? -5.318 47.405 17.584 1.00 14.99 144 ALA D CA 1
ATOM 2080 C C . ALA D 1 53 ? -6.673 48.086 17.760 1.00 14.92 144 ALA D C 1
ATOM 2081 O O . ALA D 1 53 ? -7.528 47.566 18.478 1.00 16.02 144 ALA D O 1
ATOM 2083 N N . GLY D 1 54 ? -6.851 49.223 17.095 1.00 15.30 145 GLY D N 1
ATOM 2084 C CA . GLY D 1 54 ? -8.153 49.877 16.985 1.00 14.64 145 GLY D CA 1
ATOM 2085 C C . GLY D 1 54 ? -8.693 49.571 15.597 1.00 15.14 145 GLY D C 1
ATOM 2086 O O . GLY D 1 54 ? -8.837 48.413 15.231 1.00 16.54 145 GLY D O 1
ATOM 2087 N N . ASP D 1 55 ? -8.952 50.593 14.801 1.00 14.21 146 ASP D N 1
ATOM 2088 C CA . ASP D 1 55 ? -9.427 50.360 13.426 1.00 14.07 146 ASP D CA 1
ATOM 2089 C C . ASP D 1 55 ? -8.308 50.601 12.412 1.00 14.15 146 ASP D C 1
ATOM 2090 O O . ASP D 1 55 ? -8.080 49.789 11.506 1.00 14.09 146 ASP D O 1
ATOM 2095 N N . ASP D 1 56 ? -7.593 51.700 12.593 1.00 14.50 147 ASP D N 1
ATOM 2096 C CA . ASP D 1 56 ? -6.527 52.049 11.667 1.00 15.74 147 ASP D CA 1
ATOM 2097 C C . ASP D 1 56 ? -5.238 52.403 12.417 1.00 15.62 147 ASP D C 1
ATOM 2098 O O . ASP D 1 56 ? -4.313 52.969 11.820 1.00 16.37 147 ASP D O 1
ATOM 2103 N N . THR D 1 57 ? -5.238 52.167 13.727 1.00 15.12 148 THR D N 1
ATOM 2104 C CA . THR D 1 57 ? -4.069 52.430 14.561 1.00 16.11 148 THR D CA 1
ATOM 2105 C C . THR D 1 57 ? -3.717 51.239 15.420 1.00 15.94 148 THR D C 1
ATOM 2106 O O . THR D 1 57 ? -4.608 50.471 15.851 1.00 16.04 148 THR D O 1
ATOM 2110 N N . ILE D 1 58 ? -2.408 51.064 15.659 1.00 15.07 149 ILE D N 1
ATOM 2111 C CA . ILE D 1 58 ? -1.879 50.052 16.539 1.00 14.67 149 ILE D CA 1
ATOM 2112 C C . ILE D 1 58 ? -0.916 50.727 17.526 1.00 14.39 149 ILE D C 1
ATOM 2113 O O . ILE D 1 58 ? -0.065 51.487 17.107 1.00 14.16 149 ILE D O 1
ATOM 2118 N N . LEU D 1 59 ? -1.068 50.443 18.817 1.00 14.12 150 LEU D N 1
ATOM 2119 C CA . LEU D 1 59 ? 0.012 50.708 19.785 1.00 14.34 150 LEU D CA 1
ATOM 2120 C C . LEU D 1 59 ? 0.827 49.458 20.051 1.00 14.61 150 LEU D C 1
ATOM 2121 O O . LEU D 1 59 ? 0.280 48.398 20.415 1.00 13.91 150 LEU D O 1
ATOM 2126 N N . VAL D 1 60 ? 2.151 49.582 19.862 1.00 14.47 151 VAL D N 1
ATOM 2127 C CA . VAL D 1 60 ? 3.072 48.517 20.215 1.00 14.55 151 VAL D CA 1
ATOM 2128 C C . VAL D 1 60 ? 3.834 48.973 21.469 1.00 15.23 151 VAL D C 1
ATOM 2129 O O . VAL D 1 60 ? 4.467 50.027 21.464 1.00 16.21 151 VAL D O 1
ATOM 2133 N N . VAL D 1 61 ? 3.717 48.200 22.538 1.00 14.30 152 VAL D N 1
ATOM 2134 C CA . VAL D 1 61 ? 4.258 48.565 23.857 1.00 14.69 152 VAL D CA 1
ATOM 2135 C C . VAL D 1 61 ? 5.670 47.961 23.923 1.00 14.65 152 VAL D C 1
ATOM 2136 O O . VAL D 1 61 ? 5.827 46.735 23.877 1.00 14.61 152 VAL D O 1
ATOM 2140 N N . ALA D 1 62 ? 6.667 48.827 24.050 1.00 16.66 153 ALA D N 1
ATOM 2141 C CA . ALA D 1 62 ? 8.086 48.388 24.117 1.00 18.20 153 ALA D CA 1
ATOM 2142 C C . ALA D 1 62 ? 8.461 47.817 25.475 1.00 19.12 153 ALA D C 1
ATOM 2143 O O . ALA D 1 62 ? 8.039 48.324 26.499 1.00 19.15 153 ALA D O 1
ATOM 2145 N N . ARG D 1 63 ? 9.285 46.772 25.473 1.00 20.20 154 ARG D N 1
ATOM 2146 C CA . ARG D 1 63 ? 9.773 46.202 26.703 1.00 20.63 154 ARG D CA 1
ATOM 2147 C C . ARG D 1 63 ? 10.977 47.015 27.174 1.00 21.80 154 ARG D C 1
ATOM 2148 O O . ARG D 1 63 ? 11.936 47.215 26.421 1.00 20.96 154 ARG D O 1
ATOM 2156 N N . GLU D 1 64 ? 10.942 47.492 28.412 1.00 22.81 155 GLU D N 1
ATOM 2157 C CA . GLU D 1 64 ? 12.069 48.280 28.913 1.00 24.63 155 GLU D CA 1
ATOM 2158 C C . GLU D 1 64 ? 13.350 47.436 28.819 1.00 23.25 155 GLU D C 1
ATOM 2159 O O . GLU D 1 64 ? 13.306 46.226 29.066 1.00 23.31 155 GLU D O 1
ATOM 2165 N N . PRO D 1 65 ? 14.488 48.052 28.437 1.00 22.56 156 PRO D N 1
ATOM 2166 C CA . PRO D 1 65 ? 14.721 49.479 28.187 1.00 21.58 156 PRO D CA 1
ATOM 2167 C C . PRO D 1 65 ? 14.519 49.929 26.732 1.00 20.42 156 PRO D C 1
ATOM 2168 O O . PRO D 1 65 ? 14.756 51.105 26.415 1.00 18.68 156 PRO D O 1
ATOM 2172 N N . THR D 1 66 ? 14.061 49.032 25.869 1.00 19.17 157 THR D N 1
ATOM 2173 C CA . THR D 1 66 ? 13.768 49.423 24.492 1.00 19.09 157 THR D CA 1
ATOM 2174 C C . THR D 1 66 ? 12.710 50.518 24.519 1.00 19.40 157 THR D C 1
ATOM 2175 O O . THR D 1 66 ? 11.746 50.429 25.280 1.00 20.15 157 THR D O 1
ATOM 2179 N N . THR D 1 67 ? 12.868 51.516 23.661 1.00 18.76 158 THR D N 1
ATOM 2180 C CA . THR D 1 67 ? 11.927 52.633 23.600 1.00 18.66 158 THR D CA 1
ATOM 2181 C C . THR D 1 67 ? 10.920 52.495 22.447 1.00 18.92 158 THR D C 1
ATOM 2182 O O . THR D 1 67 ? 11.113 51.684 21.531 1.00 17.22 158 THR D O 1
ATOM 2186 N N . GLY D 1 68 ? 9.849 53.302 22.507 1.00 18.74 159 GLY D N 1
ATOM 2187 C CA . GLY D 1 68 ? 8.879 53.388 21.412 1.00 17.69 159 GLY D CA 1
ATOM 2188 C C . GLY D 1 68 ? 9.575 53.788 20.116 1.00 18.06 159 GLY D C 1
ATOM 2189 O O . GLY D 1 68 ? 9.295 53.223 19.059 1.00 17.56 159 GLY D O 1
ATOM 2190 N N . ALA D 1 69 ? 10.496 54.758 20.196 1.00 18.10 1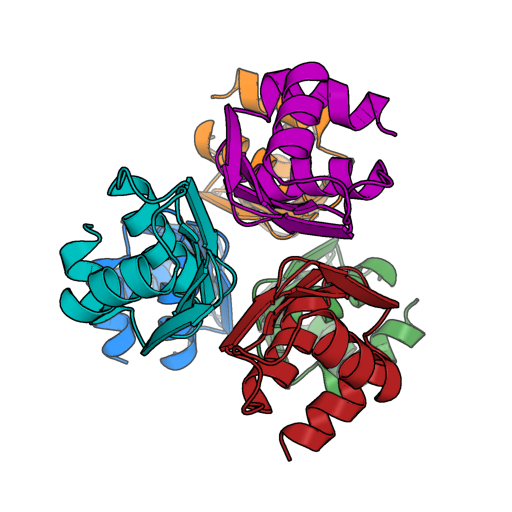60 ALA D N 1
ATOM 2191 C CA . ALA D 1 69 ? 11.194 55.240 19.008 1.00 17.52 160 ALA D CA 1
ATOM 2192 C C . ALA D 1 69 ? 12.031 54.134 18.355 1.00 17.23 160 ALA D C 1
ATOM 2193 O O . ALA D 1 69 ? 12.033 54.001 17.139 1.00 17.08 160 ALA D O 1
ATOM 2195 N N . GLN D 1 70 ? 12.729 53.339 19.150 1.00 17.89 161 GLN D N 1
ATOM 2196 C CA . GLN D 1 70 ? 13.494 52.181 18.613 1.00 18.97 161 GLN D CA 1
ATOM 2197 C C . GLN D 1 70 ? 12.618 51.133 17.895 1.00 18.76 161 GLN D C 1
ATOM 2198 O O . GLN D 1 70 ? 12.955 50.678 16.807 1.00 18.21 161 GLN D O 1
ATOM 2204 N N . LEU D 1 71 ? 11.479 50.759 18.490 1.00 17.98 162 LEU D N 1
ATOM 2205 C CA . LEU D 1 71 ? 10.575 49.825 17.815 1.00 17.97 162 LEU D CA 1
ATOM 2206 C C . LEU D 1 71 ? 10.046 50.449 16.532 1.00 17.12 162 LEU D C 1
ATOM 2207 O O . LEU D 1 71 ? 10.007 49.773 15.470 1.00 18.27 162 LEU D O 1
ATOM 2212 N N . ALA D 1 72 ? 9.644 51.726 16.610 1.00 18.10 163 ALA D N 1
ATOM 2213 C CA . ALA D 1 72 ? 9.046 52.417 15.454 1.00 18.39 163 ALA D CA 1
ATOM 2214 C C . ALA D 1 72 ? 10.049 52.473 14.315 1.00 18.91 163 ALA D C 1
ATOM 2215 O O . ALA D 1 72 ? 9.695 52.266 13.143 1.00 18.42 163 ALA D O 1
ATOM 2217 N N . GLY D 1 73 ? 11.319 52.699 14.656 1.00 18.77 164 GLY D N 1
ATOM 2218 C CA . GLY D 1 73 ? 12.362 52.751 13.619 1.00 19.32 164 GLY D CA 1
ATOM 2219 C C . GLY D 1 73 ? 12.594 51.383 13.012 1.00 19.39 164 GLY D C 1
ATOM 2220 O O . GLY D 1 73 ? 12.832 51.257 11.800 1.00 20.43 164 GLY D O 1
ATOM 2221 N N . MET D 1 74 ? 12.511 50.344 13.831 1.00 20.66 165 MET D N 1
ATOM 2222 C CA . MET D 1 74 ? 12.606 48.981 13.308 1.00 21.29 165 MET D CA 1
ATOM 2223 C C . MET D 1 74 ? 11.429 48.676 12.354 1.00 19.84 165 MET D C 1
ATOM 2224 O O . MET D 1 74 ? 11.623 48.174 11.265 1.00 18.77 165 MET D O 1
ATOM 2229 N N . PHE D 1 75 ? 10.208 48.988 12.783 1.00 18.19 166 PHE D N 1
ATOM 2230 C CA . PHE D 1 75 ? 9.036 48.771 11.938 1.00 18.39 166 PHE D CA 1
ATOM 2231 C C . PHE D 1 75 ? 9.118 49.578 10.638 1.00 18.02 166 PHE D C 1
ATOM 2232 O O . PHE D 1 75 ? 8.847 49.044 9.566 1.00 19.10 166 PHE D O 1
ATOM 2240 N N . GLU D 1 76 ? 9.497 50.841 10.734 1.00 19.50 167 GLU D N 1
ATOM 2241 C CA . GLU D 1 76 ? 9.561 51.731 9.570 1.00 20.17 167 GLU D CA 1
ATOM 2242 C C . GLU D 1 76 ? 10.471 51.129 8.516 1.00 20.70 167 GLU D C 1
ATOM 2243 O O . GLU D 1 76 ? 10.166 51.164 7.300 1.00 18.87 167 GLU D O 1
ATOM 2249 N N . ASN D 1 77 ? 11.591 50.570 8.981 1.00 20.18 168 ASN D N 1
ATOM 2250 C CA . ASN D 1 77 ? 12.598 50.094 8.055 1.00 21.63 168 ASN D CA 1
ATOM 2251 C C . ASN D 1 77 ? 12.323 48.721 7.519 1.00 22.83 168 ASN D C 1
ATOM 2252 O O . ASN D 1 77 ? 13.038 48.232 6.634 1.00 23.56 168 ASN D O 1
ATOM 2257 N N . LEU D 1 78 ? 11.286 48.078 8.034 1.00 23.36 169 LEU D N 1
ATOM 2258 C CA . LEU D 1 78 ? 10.891 46.824 7.431 1.00 23.68 169 LEU D CA 1
ATOM 2259 C C . LEU D 1 78 ? 9.921 47.041 6.275 1.00 26.00 169 LEU D C 1
ATOM 2260 O O . LEU D 1 78 ? 9.575 46.088 5.588 1.00 25.54 169 LEU D O 1
ATOM 2265 N N . ARG D 1 79 ? 9.490 48.291 6.070 1.00 28.01 170 ARG D N 1
ATOM 2266 C CA . ARG D 1 79 ? 8.546 48.611 4.992 1.00 29.89 170 ARG D CA 1
ATOM 2267 C C . ARG D 1 79 ? 9.168 48.372 3.617 1.00 30.74 170 ARG D C 1
ATOM 2268 O O . ARG D 1 79 ? 10.311 48.734 3.320 1.00 30.80 170 ARG D O 1
ATOM 2277 N N . GLY E 1 2 ? -12.858 71.182 11.595 1.00 38.85 93 GLY E N 1
ATOM 2278 C CA . GLY E 1 2 ? -12.144 69.904 11.913 1.00 38.14 93 GLY E CA 1
ATOM 2279 C C . GLY E 1 2 ? -12.128 69.754 13.421 1.00 38.43 93 GLY E C 1
ATOM 2280 O O . GLY E 1 2 ? -12.811 68.881 13.989 1.00 37.60 93 GLY E O 1
ATOM 2281 N N . THR E 1 3 ? -11.355 70.622 14.075 1.00 37.86 94 THR E N 1
ATOM 2282 C CA . THR E 1 3 ? -11.373 70.722 15.532 1.00 38.01 94 THR E CA 1
ATOM 2283 C C . THR E 1 3 ? -12.748 71.192 16.005 1.00 37.91 94 THR E C 1
ATOM 2284 O O . THR E 1 3 ? -13.255 70.701 17.017 1.00 37.59 94 THR E O 1
ATOM 2288 N N . ASP E 1 4 ? -13.339 72.130 15.252 1.00 38.23 95 ASP E N 1
ATOM 2289 C CA . ASP E 1 4 ? -14.721 72.593 15.449 1.00 38.17 95 ASP E CA 1
ATOM 2290 C C . ASP E 1 4 ? -15.691 71.429 15.614 1.00 37.26 95 ASP E C 1
ATOM 2291 O O . ASP E 1 4 ? -16.392 71.328 16.619 1.00 36.34 95 ASP E O 1
ATOM 2296 N N . ARG E 1 5 ? -15.728 70.588 14.578 1.00 36.35 96 ARG E N 1
ATOM 2297 C CA . ARG E 1 5 ? -16.545 69.376 14.476 1.00 36.53 96 ARG E CA 1
ATOM 2298 C C . ARG E 1 5 ? -16.422 68.431 15.709 1.00 35.60 96 ARG E C 1
ATOM 2299 O O . ARG E 1 5 ? -17.415 67.955 16.289 1.00 34.35 96 ARG E O 1
ATOM 2307 N N . MET E 1 6 ? -15.184 68.183 16.109 1.00 34.53 97 MET E N 1
ATOM 2308 C CA . MET E 1 6 ? -14.920 67.329 17.250 1.00 33.69 97 MET E CA 1
ATOM 2309 C C . MET E 1 6 ? -15.385 68.003 18.530 1.00 32.61 97 MET E C 1
ATOM 2310 O O . MET E 1 6 ? -15.982 67.354 19.408 1.00 32.19 97 MET E O 1
ATOM 2315 N N . ALA E 1 7 ? -15.142 69.313 18.623 1.00 32.24 98 ALA E N 1
ATOM 2316 C CA . ALA E 1 7 ? -15.486 70.078 19.827 1.00 31.57 98 ALA E CA 1
ATOM 2317 C C . ALA E 1 7 ? -16.989 70.043 20.102 1.00 31.27 98 ALA E C 1
ATOM 2318 O O . ALA E 1 7 ? -17.426 69.896 21.248 1.00 29.79 98 ALA E O 1
ATOM 2320 N N . ARG E 1 8 ? -17.793 70.138 19.047 1.00 31.80 99 ARG E N 1
ATOM 2321 C CA . ARG E 1 8 ? -19.238 70.099 19.255 1.00 32.24 99 ARG E CA 1
ATOM 2322 C C . ARG E 1 8 ? -19.776 68.737 19.704 1.00 30.11 99 ARG E C 1
ATOM 2323 O O . ARG E 1 8 ? -20.865 68.667 20.247 1.00 29.88 99 ARG E O 1
ATOM 2331 N N . LEU E 1 9 ? -19.000 67.671 19.488 1.00 28.88 100 LEU E N 1
ATOM 2332 C CA . LEU E 1 9 ? -19.316 66.336 20.048 1.00 27.43 100 LEU E CA 1
ATOM 2333 C C . LEU E 1 9 ? -19.068 66.194 21.558 1.00 26.90 100 LEU E C 1
ATOM 2334 O O . LEU E 1 9 ? -19.627 65.297 22.204 1.00 26.42 10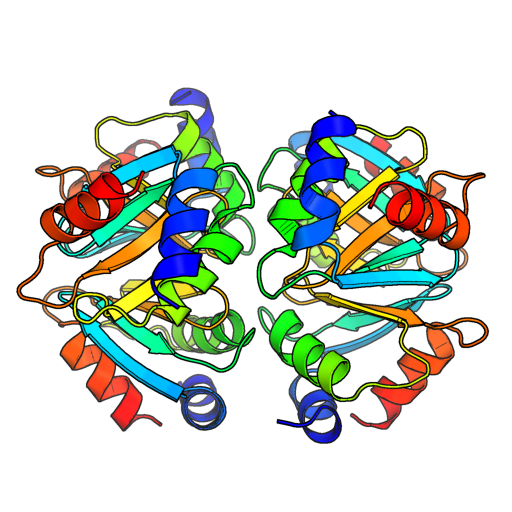0 LEU E O 1
ATOM 2339 N N . LEU E 1 10 ? -18.279 67.097 22.141 1.00 25.89 101 LEU E N 1
ATOM 2340 C CA . LEU E 1 10 ? -17.801 66.843 23.496 1.00 24.57 101 LEU E CA 1
ATOM 2341 C C . LEU E 1 10 ? -18.878 66.864 24.596 1.00 24.95 101 LEU E C 1
ATOM 2342 O O . LEU E 1 10 ? -18.818 66.051 25.534 1.00 24.68 101 LEU E O 1
ATOM 2347 N N . GLY E 1 11 ? -19.875 67.755 24.472 1.00 24.14 102 GLY E N 1
ATOM 2348 C CA . GLY E 1 11 ? -20.970 67.810 25.441 1.00 22.57 102 GLY E CA 1
ATOM 2349 C C . GLY E 1 11 ? -21.622 66.438 25.548 1.00 22.34 102 GLY E C 1
ATOM 2350 O O . GLY E 1 11 ? -21.834 65.900 26.659 1.00 21.96 102 GLY E O 1
ATOM 2351 N N . GLU E 1 12 ? -21.919 65.855 24.388 1.00 20.71 103 GLU E N 1
ATOM 2352 C CA . GLU E 1 12 ? -22.580 64.564 24.372 1.00 20.26 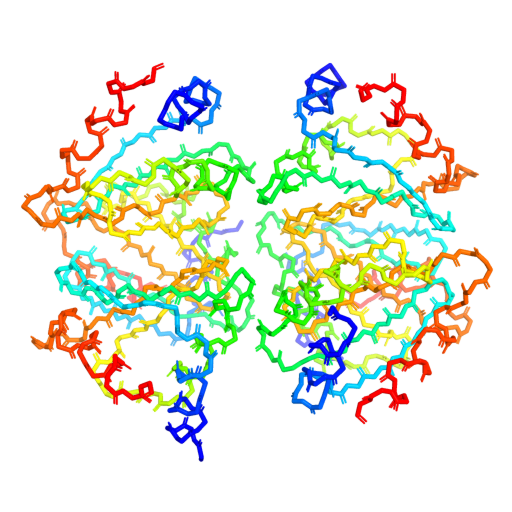103 GLU E CA 1
ATOM 2353 C C . GLU E 1 12 ? -21.655 63.368 24.605 1.00 19.60 103 GLU E C 1
ATOM 2354 O O . GLU E 1 12 ? -22.045 62.392 25.281 1.00 20.53 103 GLU E O 1
ATOM 2360 N N . LEU E 1 13 ? -20.461 63.407 24.021 1.00 19.58 104 LEU E N 1
ATOM 2361 C CA . LEU E 1 13 ? -19.642 62.178 24.011 1.00 19.22 104 LEU E CA 1
ATOM 2362 C C . LEU E 1 13 ? -18.527 62.122 25.042 1.00 19.44 104 LEU E C 1
ATOM 2363 O O . LEU E 1 13 ? -18.026 61.051 25.332 1.00 19.18 104 LEU E O 1
ATOM 2368 N N . LEU E 1 14 ? -18.104 63.268 25.572 1.00 20.80 105 LEU E N 1
ATOM 2369 C CA . LEU E 1 14 ? -17.021 63.240 26.540 1.00 20.64 105 LEU E CA 1
ATOM 2370 C C . LEU E 1 14 ? -17.586 63.157 27.961 1.00 20.97 105 LEU E C 1
ATOM 2371 O O . LEU E 1 14 ? -17.985 64.168 28.547 1.00 21.18 105 LEU E O 1
ATOM 2376 N N . VAL E 1 15 ? -17.628 61.942 28.499 1.00 20.87 106 VAL E N 1
ATOM 2377 C CA . VAL E 1 15 ? -18.100 61.706 29.873 1.00 20.73 106 VAL E CA 1
ATOM 2378 C C . VAL E 1 15 ? -17.091 62.253 30.896 1.00 21.31 106 VAL E C 1
ATOM 2379 O O . VAL E 1 15 ? -17.492 62.902 31.871 1.00 21.04 106 VAL E O 1
ATOM 2383 N N . SER E 1 16 ? -15.798 62.009 30.656 1.00 20.78 107 SER E N 1
ATOM 2384 C CA . SER E 1 16 ? -14.739 62.475 31.545 1.00 20.52 107 SER E CA 1
ATOM 2385 C C . SER E 1 16 ? -13.403 62.369 30.838 1.00 20.60 107 SER E C 1
ATOM 2386 O O . SER E 1 16 ? -13.295 61.699 29.825 1.00 19.77 107 SER E O 1
ATOM 2389 N N . THR E 1 17 ? -12.406 63.065 31.391 1.00 20.09 108 THR E N 1
ATOM 2390 C CA . THR E 1 17 ? -11.019 62.990 30.938 1.00 19.93 108 THR E CA 1
ATOM 2391 C C . THR E 1 17 ? -10.133 62.762 32.152 1.00 19.29 108 THR E C 1
ATOM 2392 O O . THR E 1 17 ? -10.487 63.132 33.304 1.00 18.73 108 THR E O 1
ATOM 2396 N N . ASP E 1 18 ? -8.994 62.129 31.886 1.00 18.44 109 ASP E N 1
ATOM 2397 C CA . ASP E 1 18 ? -8.009 61.803 32.902 1.00 18.53 109 ASP E CA 1
ATOM 2398 C C . ASP E 1 18 ? -6.687 61.567 32.162 1.00 17.48 109 ASP E C 1
ATOM 2399 O O . ASP E 1 18 ? -6.627 61.625 30.926 1.00 16.50 109 ASP E O 1
ATOM 2404 N N . ASP E 1 19 ? -5.626 61.335 32.910 1.00 17.54 110 ASP E N 1
ATOM 2405 C CA . ASP E 1 19 ? -4.315 61.228 32.281 1.00 18.10 110 ASP E CA 1
ATOM 2406 C C . ASP E 1 19 ? -3.364 60.398 33.117 1.00 17.42 110 ASP E C 1
ATOM 2407 O O . ASP E 1 19 ? -3.564 60.228 34.337 1.00 17.78 110 ASP E O 1
ATOM 2412 N N . SER E 1 20 ? -2.301 59.933 32.461 1.00 16.69 111 SER E N 1
ATOM 2413 C CA . SER E 1 20 ? -1.177 59.290 33.143 1.00 16.35 111 SER E CA 1
ATOM 2414 C C . SER E 1 20 ? -0.024 59.401 32.172 1.00 16.43 111 SER E C 1
ATOM 2415 O O . SER E 1 20 ? -0.158 59.043 31.004 1.00 15.75 111 SER E O 1
ATOM 2418 N N . GLY E 1 21 ? 1.130 59.884 32.624 1.00 17.37 112 GLY E N 1
ATOM 2419 C CA . GLY E 1 21 ? 2.278 60.008 31.670 1.00 18.19 112 GLY E CA 1
ATOM 2420 C C . GLY E 1 21 ? 1.987 60.732 30.358 1.00 17.71 112 GLY E C 1
ATOM 2421 O O . GLY E 1 21 ? 1.459 61.855 30.325 1.00 17.31 112 GLY E O 1
ATOM 2422 N N . ASN E 1 22 ? 2.327 60.065 29.257 1.00 18.49 113 ASN E N 1
ATOM 2423 C CA . ASN E 1 22 ? 2.132 60.554 27.911 1.00 19.31 113 ASN E CA 1
ATOM 2424 C C . ASN E 1 22 ? 0.728 60.256 27.367 1.00 18.67 113 ASN E C 1
ATOM 2425 O O . ASN E 1 22 ? 0.510 60.414 26.181 1.00 18.42 113 ASN E O 1
ATOM 2430 N N . LEU E 1 23 ? -0.198 59.838 28.245 1.00 17.47 114 LEU E N 1
ATOM 2431 C CA . LEU E 1 23 ? -1.545 59.432 27.833 1.00 17.23 114 LEU E CA 1
ATOM 2432 C C . LEU E 1 23 ? -2.716 60.241 28.408 1.00 16.22 114 LEU E C 1
ATOM 2433 O O . LEU E 1 23 ? -2.760 60.504 29.619 1.00 15.43 114 LEU E O 1
ATOM 2438 N N . ALA E 1 24 ? -3.667 60.591 27.540 1.00 15.44 115 ALA E N 1
ATOM 2439 C CA . ALA E 1 24 ? -4.973 61.092 27.988 1.00 15.37 115 ALA E CA 1
ATOM 2440 C C . ALA E 1 24 ? -5.975 59.942 27.807 1.00 15.68 115 ALA E C 1
ATOM 2441 O O . ALA E 1 24 ? -5.943 59.231 26.807 1.00 15.83 115 ALA E O 1
ATOM 2443 N N . VAL E 1 25 ? -6.759 59.698 28.850 1.00 15.66 116 VAL E N 1
ATOM 2444 C CA . VAL E 1 25 ? -7.810 58.680 28.839 1.00 14.96 116 VAL E CA 1
ATOM 2445 C C . VAL E 1 25 ? -9.154 59.417 28.764 1.00 16.27 116 VAL E C 1
ATOM 2446 O O . VAL E 1 25 ? -9.532 60.151 29.680 1.00 16.32 116 VAL E O 1
ATOM 2450 N N . LEU E 1 26 ? -9.846 59.261 27.643 1.00 16.46 117 LEU E N 1
ATOM 2451 C CA . LEU E 1 26 ? -11.165 59.893 27.440 1.00 16.59 117 LEU E CA 1
ATOM 2452 C C . LEU E 1 26 ? -12.252 58.830 27.638 1.00 17.74 117 LEU E C 1
ATOM 2453 O O . LEU E 1 26 ? -12.153 57.751 27.057 1.00 17.42 117 LEU E O 1
ATOM 2458 N N . ARG E 1 27 ? -13.246 59.106 28.479 1.00 17.78 118 ARG E N 1
ATOM 2459 C CA . ARG E 1 27 ? -14.380 58.174 28.655 1.00 17.54 118 ARG E CA 1
ATOM 2460 C C . ARG E 1 27 ? -15.575 58.722 27.909 1.00 16.18 118 ARG E C 1
ATOM 2461 O O . ARG E 1 27 ? -15.815 59.947 27.893 1.00 15.14 118 ARG E O 1
ATOM 2469 N N . THR E 1 28 ? -16.306 57.817 27.274 1.00 16.66 119 THR E N 1
ATOM 2470 C CA . THR E 1 28 ? -17.468 58.159 26.443 1.00 15.86 119 THR E CA 1
ATOM 2471 C C . THR E 1 28 ? -18.652 57.270 26.863 1.00 16.51 119 THR E C 1
ATOM 2472 O O . THR E 1 28 ? -18.475 56.304 27.628 1.00 15.05 119 THR E O 1
ATOM 2476 N N . PRO E 1 29 ? -19.867 57.585 26.360 1.00 16.41 120 PRO E N 1
ATOM 2477 C CA . PRO E 1 29 ? -20.944 56.603 26.540 1.00 16.59 120 PRO E CA 1
ATOM 2478 C C . PRO E 1 29 ? -20.630 55.254 25.861 1.00 16.41 120 PRO E C 1
ATOM 2479 O O . PRO E 1 29 ? -19.768 55.173 24.973 1.00 16.28 120 PRO E O 1
ATOM 2483 N N . PRO E 1 30 ? -21.349 54.199 26.269 1.00 16.45 121 PRO E N 1
ATOM 2484 C CA . PRO E 1 30 ? -21.152 52.887 25.643 1.00 15.15 121 PRO E CA 1
ATOM 2485 C C . PRO E 1 30 ? -21.251 52.959 24.097 1.00 15.54 121 PRO E C 1
ATOM 2486 O O . PRO E 1 30 ? -22.185 53.564 23.558 1.00 14.01 121 PRO E O 1
ATOM 2490 N N . GLY E 1 31 ? -20.239 52.426 23.417 1.00 14.99 122 GLY E N 1
ATOM 2491 C CA . GLY E 1 31 ? -20.200 52.366 21.953 1.00 16.22 122 GLY E CA 1
ATOM 2492 C C . GLY E 1 31 ? -19.705 53.611 21.234 1.00 17.03 122 GLY E C 1
ATOM 2493 O O . GLY E 1 31 ? -19.459 53.582 20.023 1.00 17.76 122 GLY E O 1
ATOM 2494 N N . ALA E 1 32 ? -19.536 54.710 21.959 1.00 16.44 123 ALA E N 1
ATOM 2495 C CA . ALA E 1 32 ? -19.161 55.968 21.328 1.00 16.64 123 ALA E CA 1
ATOM 2496 C C . ALA E 1 32 ? -17.632 56.172 21.119 1.00 16.30 123 ALA E C 1
ATOM 2497 O O . ALA E 1 32 ? -17.245 57.194 20.526 1.00 15.37 123 ALA E O 1
ATOM 2499 N N . ALA E 1 33 ? -16.791 55.263 21.634 1.00 15.74 124 ALA E N 1
ATOM 2500 C CA . ALA E 1 33 ? -15.325 55.460 21.559 1.00 15.50 124 ALA E CA 1
ATOM 2501 C C . ALA E 1 33 ? -14.849 55.705 20.121 1.00 15.75 124 ALA E C 1
ATOM 2502 O O . ALA E 1 33 ? -14.127 56.660 19.869 1.00 15.27 124 ALA E O 1
ATOM 2504 N N . HIS E 1 34 ? -15.242 54.854 19.178 1.00 16.19 125 HIS E N 1
ATOM 2505 C CA . HIS E 1 34 ? -14.828 55.038 17.769 1.00 17.70 125 HIS E CA 1
ATOM 2506 C C . HIS E 1 34 ? -15.391 56.301 17.109 1.00 17.74 125 HIS E C 1
ATOM 2507 O O . HIS E 1 34 ? -14.739 56.894 16.253 1.00 18.60 125 HIS E O 1
ATOM 2514 N N . TYR E 1 35 ? -16.585 56.692 17.538 1.00 18.11 126 TYR E N 1
ATOM 2515 C CA . TYR E 1 35 ? -17.314 57.847 16.995 1.00 18.72 126 TYR E CA 1
ATOM 2516 C C . TYR E 1 35 ? -16.532 59.128 17.401 1.00 17.80 126 TYR E C 1
ATOM 2517 O O . TYR E 1 35 ? -16.135 59.914 16.549 1.00 17.31 126 TYR E O 1
ATOM 2526 N N . LEU E 1 36 ? -16.250 59.287 18.693 1.00 17.48 127 LEU E N 1
ATOM 2527 C CA . LEU E 1 36 ? -15.428 60.424 19.124 1.00 16.79 127 LEU E CA 1
ATOM 2528 C C . LEU E 1 36 ? -13.979 60.315 18.623 1.00 16.67 127 LEU E C 1
ATOM 2529 O O . LEU E 1 36 ? -13.399 61.315 18.201 1.00 15.99 127 LEU E O 1
ATOM 2534 N N . ALA E 1 37 ? -13.390 59.117 18.646 1.00 15.89 128 ALA E N 1
ATOM 2535 C CA . ALA E 1 37 ? -11.983 59.038 18.216 1.00 15.71 128 ALA E CA 1
ATOM 2536 C C . ALA E 1 37 ? -11.785 59.358 16.737 1.00 16.63 128 ALA E C 1
ATOM 2537 O O . ALA E 1 37 ? -10.764 59.910 16.371 1.00 15.87 128 ALA E O 1
ATOM 2539 N N . SER E 1 38 ? -12.734 58.963 15.880 1.00 16.78 129 SER E N 1
ATOM 2540 C CA . SER E 1 38 ? -12.660 59.329 14.470 1.00 17.21 129 SER E CA 1
ATOM 2541 C C . SER E 1 38 ? -12.568 60.851 14.291 1.00 17.80 129 SER E C 1
ATOM 2542 O O . SER E 1 38 ? -11.755 61.347 13.505 1.00 17.58 129 SER E O 1
ATOM 2545 N N . ALA E 1 39 ? -13.407 61.572 15.025 1.00 18.65 130 ALA E N 1
ATOM 2546 C CA . ALA E 1 39 ? -13.437 63.054 15.001 1.00 19.74 130 ALA E CA 1
ATOM 2547 C C . ALA E 1 39 ? -12.103 63.684 15.487 1.00 20.25 130 ALA E C 1
ATOM 2548 O O . ALA E 1 39 ? -11.612 64.645 14.911 1.00 21.10 130 ALA E O 1
ATOM 2550 N N . ILE E 1 40 ? -11.531 63.123 16.558 1.00 20.47 131 ILE E N 1
ATOM 2551 C CA . ILE E 1 40 ? -10.214 63.523 17.063 1.00 20.48 131 ILE E CA 1
ATOM 2552 C C . ILE E 1 40 ? -9.140 63.266 15.994 1.00 20.95 131 ILE E C 1
ATOM 2553 O O . ILE E 1 40 ? -8.299 64.138 15.734 1.00 21.58 131 ILE E O 1
ATOM 2558 N N . ASP E 1 41 ? -9.174 62.092 15.366 1.00 20.81 132 ASP E N 1
ATOM 2559 C CA . ASP E 1 41 ? -8.194 61.765 14.308 1.00 22.33 132 ASP E CA 1
ATOM 2560 C C . ASP E 1 41 ? -8.293 62.759 13.152 1.00 23.64 132 ASP E C 1
ATOM 2561 O O . ASP E 1 41 ? -7.273 63.257 12.658 1.00 23.22 132 ASP E O 1
ATOM 2566 N N . ARG E 1 42 ? -9.524 63.049 12.739 1.00 25.01 133 ARG E N 1
ATOM 2567 C CA . ARG E 1 42 ? -9.757 63.959 11.623 1.00 27.69 133 ARG E CA 1
ATOM 2568 C C . ARG E 1 42 ? -9.419 65.419 11.961 1.00 28.06 133 ARG E C 1
ATOM 2569 O O . ARG E 1 42 ? -9.188 66.203 11.047 1.00 28.72 133 ARG E O 1
ATOM 2577 N N . ALA E 1 43 ? -9.382 65.774 13.247 1.00 28.15 134 ALA E N 1
ATOM 2578 C CA . ALA E 1 43 ? -8.901 67.109 13.688 1.00 28.51 134 ALA E CA 1
ATOM 2579 C C . ALA E 1 43 ? -7.391 67.317 13.487 1.00 29.18 134 ALA E C 1
ATOM 2580 O O . ALA E 1 43 ? -6.887 68.468 13.464 1.00 30.26 134 ALA E O 1
ATOM 2582 N N . ALA E 1 44 ? -6.675 66.203 13.351 1.00 29.84 135 ALA E N 1
ATOM 2583 C CA . ALA E 1 44 ? -5.243 66.167 13.106 1.00 30.16 135 ALA E CA 1
ATOM 2584 C C . ALA E 1 44 ? -4.448 67.127 14.013 1.00 30.59 135 ALA E C 1
ATOM 2585 O O . ALA E 1 44 ? -3.656 67.937 13.529 1.00 31.25 135 ALA E O 1
ATOM 2587 N N . LEU E 1 45 ? -4.636 66.988 15.324 1.00 29.91 136 LEU E N 1
ATOM 2588 C CA . LEU E 1 45 ? -3.992 67.861 16.309 1.00 29.55 136 LEU E CA 1
ATOM 2589 C C . LEU E 1 45 ? -2.491 67.622 16.389 1.00 29.09 136 LEU E C 1
ATOM 2590 O O . LEU E 1 45 ? -2.039 66.483 16.449 1.00 28.94 136 LEU E O 1
ATOM 2595 N N . PRO E 1 46 ? -1.689 68.707 16.361 1.00 28.95 137 PRO E N 1
ATOM 2596 C CA . PRO E 1 46 ? -0.244 68.460 16.399 1.00 27.83 137 PRO E CA 1
ATOM 2597 C C . PRO E 1 46 ? 0.235 67.789 17.712 1.00 26.26 137 PRO E C 1
ATOM 2598 O O . PRO E 1 46 ? 1.223 67.072 17.702 1.00 26.22 137 PRO E O 1
ATOM 2602 N N . GLN E 1 47 ? -0.488 67.964 18.812 1.00 25.14 138 GLN E N 1
ATOM 2603 C CA . GLN E 1 47 ? -0.072 67.332 20.056 1.00 25.26 138 GLN E CA 1
ATOM 2604 C C . GLN E 1 47 ? -0.541 65.881 20.256 1.00 23.53 138 GLN E C 1
ATOM 2605 O O . GLN E 1 47 ? -0.283 65.300 21.316 1.00 23.12 138 GLN E O 1
ATOM 2611 N N . VAL E 1 48 ? -1.178 65.309 19.231 1.00 20.93 139 VAL E N 1
ATOM 2612 C CA . VAL E 1 48 ? -1.683 63.911 19.268 1.00 20.09 139 VAL E CA 1
ATOM 2613 C C . VAL E 1 48 ? -0.936 63.057 18.243 1.00 19.41 139 VAL E C 1
ATOM 2614 O O . VAL E 1 48 ? -1.029 63.302 17.015 1.00 19.86 139 VAL E O 1
ATOM 2618 N N . VAL E 1 49 ? -0.242 62.030 18.726 1.00 19.31 140 VAL E N 1
ATOM 2619 C CA . VAL E 1 49 ? 0.425 61.057 17.845 1.00 19.60 140 VAL E CA 1
ATOM 2620 C C . VAL E 1 49 ? -0.589 60.082 17.227 1.00 19.36 140 VAL E C 1
ATOM 2621 O O . VAL E 1 49 ? -0.527 59.745 16.034 1.00 18.30 140 VAL E O 1
ATOM 2625 N N . GLY E 1 50 ? -1.510 59.600 18.062 1.00 18.90 141 GLY E N 1
ATOM 2626 C CA . GLY E 1 50 ? -2.588 58.748 17.570 1.00 18.73 141 GLY E CA 1
ATOM 2627 C C . GLY E 1 50 ? -3.598 58.467 18.673 1.00 19.02 141 GLY E C 1
ATOM 2628 O O . GLY E 1 50 ? -3.428 58.916 19.832 1.00 18.87 141 GLY E O 1
ATOM 2629 N N . THR E 1 51 ? -4.652 57.737 18.302 1.00 18.12 142 THR E N 1
ATOM 2630 C CA . THR E 1 51 ? -5.686 57.322 19.255 1.00 17.42 142 THR E CA 1
ATOM 2631 C C . THR E 1 51 ? -6.016 55.845 19.020 1.00 17.03 142 THR E C 1
ATOM 2632 O O . THR E 1 51 ? -5.866 55.334 17.897 1.00 15.68 142 THR E O 1
ATOM 2636 N N . ILE E 1 52 ? -6.456 55.171 20.083 1.00 15.42 143 ILE E N 1
ATOM 2637 C CA . ILE E 1 52 ? -7.089 53.848 19.983 1.00 15.80 143 ILE E CA 1
ATOM 2638 C C . ILE E 1 52 ? -8.417 53.963 20.681 1.00 14.95 143 ILE E C 1
ATOM 2639 O O . ILE E 1 52 ? -8.463 54.401 21.836 1.00 15.74 143 ILE E O 1
ATOM 2644 N N . ALA E 1 53 ? -9.484 53.596 19.971 1.00 14.98 144 ALA E N 1
ATOM 2645 C CA . ALA E 1 53 ? -10.821 53.502 20.551 1.00 14.17 144 ALA E CA 1
ATOM 2646 C C . ALA E 1 53 ? -11.147 52.064 20.965 1.00 14.70 144 ALA E C 1
ATOM 2647 O O . ALA E 1 53 ? -10.857 51.122 20.226 1.00 13.73 144 ALA E O 1
ATOM 2649 N N . GLY E 1 54 ? -11.675 51.917 22.183 1.00 13.99 145 GLY E N 1
ATOM 2650 C CA . GLY E 1 54 ? -12.185 50.670 22.705 1.00 15.07 145 GLY E CA 1
ATOM 2651 C C . GLY E 1 54 ? -13.682 50.738 22.478 1.00 15.00 145 GLY E C 1
ATOM 2652 O O . GLY E 1 54 ? -14.147 50.826 21.312 1.00 15.37 145 GLY E O 1
ATOM 2653 N N . ASP E 1 55 ? -14.441 50.699 23.567 1.00 14.84 146 ASP E N 1
ATOM 2654 C CA . ASP E 1 55 ? -15.893 50.801 23.434 1.00 14.02 146 ASP E CA 1
ATOM 2655 C C . ASP E 1 55 ? -16.408 52.043 24.132 1.00 14.19 146 ASP E C 1
ATOM 2656 O O . ASP E 1 55 ? -17.219 52.772 23.548 1.00 13.79 146 ASP E O 1
ATOM 2661 N N . ASP E 1 56 ? -15.947 52.282 25.368 1.00 13.68 147 ASP E N 1
ATOM 2662 C CA . ASP E 1 56 ? -16.325 53.463 26.129 1.00 14.50 147 ASP E CA 1
ATOM 2663 C C . ASP E 1 56 ? -15.106 54.268 26.599 1.00 13.93 147 ASP E C 1
ATOM 2664 O O . ASP E 1 56 ? -15.247 55.200 27.414 1.00 13.13 147 ASP E O 1
ATOM 2669 N N . THR E 1 57 ? -13.936 53.865 26.107 1.00 13.33 148 THR E N 1
ATOM 2670 C CA . THR E 1 57 ? -12.673 54.550 26.431 1.00 13.96 148 THR E CA 1
ATOM 2671 C C . THR E 1 57 ? -11.839 54.765 25.164 1.00 13.72 148 THR E C 1
ATOM 2672 O O . THR E 1 57 ? -11.807 53.917 24.292 1.00 13.85 148 THR E O 1
ATOM 2676 N N . ILE E 1 58 ? -11.181 55.924 25.079 1.00 14.63 149 ILE E N 1
ATOM 2677 C CA . ILE E 1 58 ? -10.212 56.201 24.029 1.00 15.59 149 ILE E CA 1
ATOM 2678 C C . ILE E 1 58 ? -8.884 56.528 24.713 1.00 16.34 149 ILE E C 1
ATOM 2679 O O . ILE E 1 58 ? -8.861 57.296 25.674 1.00 16.61 149 ILE E O 1
ATOM 2684 N N . LEU E 1 59 ? -7.796 55.946 24.207 1.00 16.03 150 LEU E N 1
ATOM 2685 C CA . LEU E 1 59 ? -6.456 56.304 24.632 1.00 16.46 150 LEU E CA 1
ATOM 2686 C C . LEU E 1 59 ? -5.895 57.267 23.601 1.00 16.49 150 LEU E C 1
ATOM 2687 O O . LEU E 1 59 ? -5.827 56.945 22.403 1.00 17.00 150 LEU E O 1
ATOM 2692 N N . VAL E 1 60 ? -5.555 58.475 24.038 1.00 16.45 151 VAL E N 1
ATOM 2693 C CA . VAL E 1 60 ? -5.004 59.463 23.125 1.00 16.77 151 VAL E CA 1
ATOM 2694 C C . VAL E 1 60 ? -3.540 59.609 23.505 1.00 17.12 151 VAL E C 1
ATOM 2695 O O . VAL E 1 60 ? -3.217 59.888 24.684 1.00 16.65 151 VAL E O 1
ATOM 2699 N N . VAL E 1 61 ? -2.658 59.386 22.524 1.00 16.82 152 VAL E N 1
ATOM 2700 C CA . VAL E 1 61 ? -1.232 59.366 22.810 1.00 16.10 152 VAL E CA 1
ATOM 2701 C C . VAL E 1 61 ? -0.680 60.753 22.512 1.00 16.77 152 VAL E C 1
ATOM 2702 O O . VAL E 1 61 ? -0.821 61.243 21.398 1.00 16.30 152 VAL E O 1
ATOM 2706 N N . ALA E 1 62 ? -0.083 61.393 23.523 1.00 17.80 153 ALA E N 1
ATOM 2707 C CA . ALA E 1 62 ? 0.437 62.787 23.394 1.00 18.68 153 ALA E CA 1
ATOM 2708 C C . ALA E 1 62 ? 1.775 62.808 22.640 1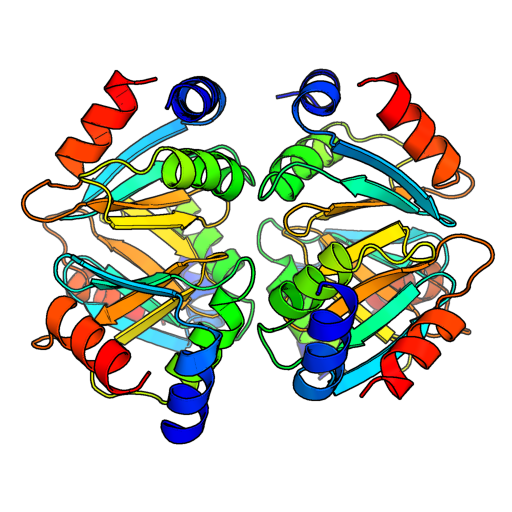.00 19.67 153 ALA E C 1
ATOM 2709 O O . ALA E 1 62 ? 2.597 61.917 22.834 1.00 20.12 153 ALA E O 1
ATOM 2711 N N . ARG E 1 63 ? 1.966 63.815 21.789 1.00 19.81 154 ARG E N 1
ATOM 2712 C CA . ARG E 1 63 ? 3.240 64.034 21.082 1.00 20.47 154 ARG E CA 1
ATOM 2713 C C . ARG E 1 63 ? 4.132 64.837 21.988 1.00 20.20 154 ARG E C 1
ATOM 2714 O O . ARG E 1 63 ? 3.773 65.930 22.383 1.00 19.82 154 ARG E O 1
ATOM 2722 N N . GLU E 1 64 ? 5.288 64.300 22.311 1.00 21.14 155 GLU E N 1
ATOM 2723 C CA . GLU E 1 64 ? 6.238 64.998 23.175 1.00 23.15 155 GLU E CA 1
ATOM 2724 C C . GLU E 1 64 ? 6.494 66.375 22.507 1.00 21.36 155 GLU E C 1
ATOM 2725 O O . GLU E 1 64 ? 6.532 66.461 21.277 1.00 20.88 155 GLU E O 1
ATOM 2731 N N . PRO E 1 65 ? 6.627 67.470 23.295 1.00 20.74 156 PRO E N 1
ATOM 2732 C CA . PRO E 1 65 ? 6.722 67.647 24.725 1.00 19.32 156 PRO E CA 1
ATOM 2733 C C . PRO E 1 65 ? 5.378 67.688 25.482 1.00 19.01 156 PRO E C 1
ATOM 2734 O O . PRO E 1 65 ? 5.381 67.768 26.707 1.00 18.47 156 PRO E O 1
ATOM 2738 N N . THR E 1 66 ? 4.240 67.646 24.779 1.00 18.99 157 THR E N 1
ATOM 2739 C CA . THR E 1 66 ? 2.926 67.651 25.453 1.00 19.96 157 THR E CA 1
ATOM 2740 C C . THR E 1 66 ? 2.753 66.380 26.322 1.00 20.15 157 THR E C 1
ATOM 2741 O O . THR E 1 66 ? 3.087 65.290 25.880 1.00 20.53 157 THR E O 1
ATOM 2745 N N . THR E 1 67 ? 2.247 66.547 27.555 1.00 20.18 158 THR E N 1
ATOM 2746 C CA . THR E 1 67 ? 1.966 65.431 28.472 1.00 19.49 158 THR E CA 1
ATOM 2747 C C . THR E 1 67 ? 0.491 64.996 28.363 1.00 18.84 158 THR E C 1
ATOM 2748 O O . THR E 1 67 ? -0.351 65.728 27.834 1.00 17.25 158 THR E O 1
ATOM 2752 N N . GLY E 1 68 ? 0.191 63.808 28.881 1.00 18.47 159 GLY E N 1
ATOM 2753 C CA . GLY E 1 68 ? -1.207 63.369 28.949 1.00 18.43 159 GLY E CA 1
ATOM 2754 C C . GLY E 1 68 ? -2.078 64.386 29.673 1.00 18.84 159 GLY E C 1
ATOM 2755 O O . GLY E 1 68 ? -3.186 64.672 29.240 1.00 18.85 159 GLY E O 1
ATOM 2756 N N . ALA E 1 69 ? -1.575 64.927 30.789 1.00 18.92 160 ALA E N 1
ATOM 2757 C CA . ALA E 1 69 ? -2.351 65.876 31.579 1.00 19.84 160 ALA E CA 1
ATOM 2758 C C . ALA E 1 69 ? -2.690 67.131 30.801 1.00 20.18 160 ALA E C 1
ATOM 2759 O O . ALA E 1 69 ? -3.818 67.649 30.889 1.00 20.95 160 ALA E O 1
ATOM 2761 N N . GLN E 1 70 ? -1.726 67.626 30.023 1.00 19.75 161 GLN E N 1
ATOM 2762 C CA . GLN E 1 70 ? -1.965 68.783 29.149 1.00 19.83 161 GLN E CA 1
ATOM 2763 C C . GLN E 1 70 ? -2.967 68.502 28.040 1.00 20.48 161 GLN E C 1
ATOM 2764 O O . GLN E 1 70 ? -3.824 69.344 27.749 1.00 20.47 161 GLN E O 1
ATOM 2770 N N . LEU E 1 71 ? -2.888 67.322 27.433 1.00 20.52 162 LEU E N 1
ATOM 2771 C CA . LEU E 1 71 ? -3.869 66.911 26.422 1.00 20.94 162 LEU E CA 1
ATOM 2772 C C . LEU E 1 71 ? -5.273 66.814 27.021 1.00 21.26 162 LEU E C 1
ATOM 2773 O O . LEU E 1 71 ? -6.243 67.300 26.419 1.00 22.17 162 LEU E O 1
ATOM 2778 N N . ALA E 1 72 ? -5.378 66.219 28.210 1.00 21.93 163 ALA E N 1
ATOM 2779 C CA . ALA E 1 72 ? -6.665 66.114 28.945 1.00 22.65 163 ALA E CA 1
ATOM 2780 C C . ALA E 1 72 ? -7.295 67.476 29.191 1.00 23.45 163 ALA E C 1
ATOM 2781 O O . ALA E 1 72 ? -8.504 67.661 28.960 1.00 23.34 163 ALA E O 1
ATOM 2783 N N . GLY E 1 73 ? -6.466 68.431 29.614 1.00 23.05 164 GLY E N 1
ATOM 2784 C CA . GLY E 1 73 ? -6.900 69.814 29.805 1.00 23.60 164 GLY E CA 1
ATOM 2785 C C . GLY E 1 73 ? -7.397 70.447 28.526 1.00 23.78 164 GLY E C 1
ATOM 2786 O O . GLY E 1 73 ? -8.383 71.203 28.525 1.00 24.19 164 GLY E O 1
ATOM 2787 N N . MET E 1 74 ? -6.719 70.152 27.426 1.00 23.82 165 MET E N 1
ATOM 2788 C CA . MET E 1 74 ? -7.107 70.695 26.138 1.00 25.25 165 MET E CA 1
ATOM 2789 C C . MET E 1 74 ? -8.509 70.240 25.709 1.00 24.95 165 MET E C 1
ATOM 2790 O O . MET E 1 74 ? -9.352 71.060 25.319 1.00 23.46 165 MET E O 1
ATOM 2795 N N . PHE E 1 75 ? -8.761 68.932 25.805 1.00 24.43 166 PHE E N 1
ATOM 2796 C CA . PHE E 1 75 ? -10.104 68.408 25.545 1.00 25.16 166 PHE E CA 1
ATOM 2797 C C . PHE E 1 75 ? -11.166 68.988 26.496 1.00 26.69 166 PHE E C 1
ATOM 2798 O O . PHE E 1 75 ? -12.260 69.363 26.055 1.00 26.94 166 PHE E O 1
ATOM 2806 N N . GLU E 1 76 ? -10.855 69.057 27.791 1.00 28.50 167 GLU E N 1
ATOM 2807 C CA . GLU E 1 76 ? -11.784 69.644 28.762 1.00 31.30 167 GLU E CA 1
ATOM 2808 C C . GLU E 1 76 ? -12.093 71.102 28.404 1.00 32.86 167 GLU E C 1
ATOM 2809 O O . GLU E 1 76 ? -13.236 71.548 28.487 1.00 32.78 167 GLU E O 1
ATOM 2815 N N . ASN E 1 77 ? -11.065 71.826 27.971 1.00 34.78 168 ASN E N 1
ATOM 2816 C CA . ASN E 1 77 ? -11.214 73.209 27.556 1.00 37.02 168 ASN E CA 1
ATOM 2817 C C . ASN E 1 77 ? -11.980 73.401 26.271 1.00 38.05 168 ASN E C 1
ATOM 2818 O O . ASN E 1 77 ? -12.441 74.511 25.994 1.00 38.19 168 ASN E O 1
ATOM 2823 N N . LEU E 1 78 ? -12.090 72.341 25.470 1.00 38.90 169 LEU E N 1
ATOM 2824 C CA . LEU E 1 78 ? -12.853 72.426 24.224 1.00 40.11 169 LEU E CA 1
ATOM 2825 C C . LEU E 1 78 ? -14.330 72.152 24.451 1.00 41.52 169 LEU E C 1
ATOM 2826 O O . LEU E 1 78 ? -15.167 72.649 23.689 1.00 41.37 169 LEU E O 1
ATOM 2831 N N . ARG E 1 79 ? -14.626 71.368 25.498 1.00 43.11 170 ARG E N 1
ATOM 2832 C CA . ARG E 1 79 ? -15.963 70.835 25.773 1.00 44.55 170 ARG E CA 1
ATOM 2833 C C . ARG E 1 79 ? -16.950 71.985 25.917 1.00 45.16 170 ARG E C 1
ATOM 2834 O O . ARG E 1 79 ? -18.011 71.971 25.277 1.00 45.89 170 ARG E O 1
ATOM 2843 N N . ASP F 1 4 ? -20.398 39.823 36.402 1.00 29.35 95 ASP F N 1
ATOM 2844 C CA . ASP F 1 4 ? -19.407 38.865 37.011 1.00 28.68 95 ASP F CA 1
ATOM 2845 C C . ASP F 1 4 ? -18.083 39.581 37.292 1.00 26.14 95 ASP F C 1
ATOM 2846 O O . ASP F 1 4 ? -17.616 40.418 36.538 1.00 26.94 95 ASP F O 1
ATOM 2851 N N . ARG F 1 5 ? -17.490 39.211 38.405 1.00 23.64 96 ARG F N 1
ATOM 2852 C CA . ARG F 1 5 ? -16.557 40.047 39.090 1.00 21.42 96 ARG F CA 1
ATOM 2853 C C . ARG F 1 5 ? -15.177 39.851 38.555 1.00 19.61 96 ARG F C 1
ATOM 2854 O O . ARG F 1 5 ? -14.805 38.732 38.220 1.00 18.89 96 ARG F O 1
ATOM 2862 N N . MET F 1 6 ? -14.431 40.950 38.493 1.00 18.37 97 MET F N 1
ATOM 2863 C CA . MET F 1 6 ? -13.004 40.884 38.137 1.00 18.47 97 MET F CA 1
ATOM 2864 C C . MET F 1 6 ? -12.253 39.773 38.900 1.00 18.59 97 MET F C 1
ATOM 2865 O O . MET F 1 6 ? -11.451 39.027 38.308 1.00 19.37 97 MET F O 1
ATOM 2870 N N . ALA F 1 7 ? -12.514 39.645 40.206 1.00 18.37 98 ALA F N 1
ATOM 2871 C CA . ALA F 1 7 ? -11.740 38.717 41.045 1.00 19.67 98 ALA F CA 1
ATOM 2872 C C . ALA F 1 7 ? -11.977 37.247 40.671 1.00 20.55 98 ALA F C 1
ATOM 2873 O O . ALA F 1 7 ? -11.143 36.413 40.991 1.00 21.73 98 ALA F O 1
ATOM 2875 N N . ARG F 1 8 ? -13.099 36.935 40.015 1.00 20.88 99 ARG F N 1
ATOM 2876 C CA . ARG F 1 8 ? -13.325 35.604 39.439 1.00 22.80 99 ARG F CA 1
ATOM 2877 C C . ARG F 1 8 ? -12.812 35.502 37.998 1.00 21.91 99 ARG F C 1
ATOM 2878 O O . ARG F 1 8 ? -12.241 34.488 37.597 1.00 22.92 99 ARG F O 1
ATOM 2886 N N . LEU F 1 9 ? -12.979 36.559 37.226 1.00 20.46 100 LEU F N 1
ATOM 2887 C CA . LEU F 1 9 ? -12.640 36.484 35.803 1.00 20.65 100 LEU F CA 1
ATOM 2888 C C . LEU F 1 9 ? -11.136 36.515 35.490 1.00 19.98 100 LEU F C 1
ATOM 2889 O O . LEU F 1 9 ? -10.742 36.029 34.458 1.00 20.48 100 LEU F O 1
ATOM 2894 N N . LEU F 1 10 ? -10.328 37.115 36.365 1.00 20.40 101 LEU F N 1
ATOM 2895 C CA . LEU F 1 10 ? -8.869 37.190 36.167 1.00 20.84 101 LEU F CA 1
ATOM 2896 C C . LEU F 1 10 ? -8.270 35.801 35.995 1.00 20.74 101 LEU F C 1
ATOM 2897 O O . LEU F 1 10 ? -7.519 35.557 35.065 1.00 21.50 101 LEU F O 1
ATOM 2902 N N . GLY F 1 11 ? -8.619 34.888 36.885 1.00 21.30 102 GLY F N 1
ATOM 2903 C CA . GLY F 1 11 ? -8.219 33.493 36.748 1.00 22.20 102 GLY F CA 1
ATOM 2904 C C . GLY F 1 11 ? -8.677 32.823 35.467 1.00 22.88 102 GLY F C 1
ATOM 2905 O O . GLY F 1 11 ? -7.874 32.188 34.803 1.00 24.16 102 GLY F O 1
ATOM 2906 N N . GLU F 1 12 ? -9.946 32.990 35.105 1.00 21.92 103 GLU F N 1
ATOM 2907 C CA . GLU F 1 12 ? -10.518 32.363 33.916 1.00 22.16 103 GLU F CA 1
ATOM 2908 C C . GLU F 1 12 ? -9.968 32.939 32.593 1.00 19.37 103 GLU F C 1
ATOM 2909 O O . GLU F 1 12 ? -9.778 32.203 31.613 1.00 19.29 103 GLU F O 1
ATOM 2915 N N . LEU F 1 13 ? -9.695 34.242 32.582 1.00 17.41 104 LEU F N 1
ATOM 2916 C CA . LEU F 1 13 ? -9.474 34.971 31.334 1.00 17.09 104 LEU F CA 1
ATOM 2917 C C . LEU F 1 13 ? -8.057 35.462 31.092 1.00 17.05 104 LEU F C 1
ATOM 2918 O O . LEU F 1 13 ? -7.791 35.939 30.005 1.00 18.85 104 LEU F O 1
ATOM 2923 N N . LEU F 1 14 ? -7.173 35.429 32.097 1.00 16.64 105 LEU F N 1
ATOM 2924 C CA . LEU F 1 14 ? -5.801 35.859 31.870 1.00 16.42 105 LEU F CA 1
ATOM 2925 C C . LEU F 1 14 ? -4.912 34.775 31.271 1.00 16.74 105 LEU F C 1
ATOM 2926 O O . LEU F 1 14 ? -4.753 33.715 31.843 1.00 16.35 105 LEU F O 1
ATOM 2931 N N . VAL F 1 15 ? -4.321 35.078 30.122 1.00 16.81 106 VAL F N 1
ATOM 2932 C CA . VAL F 1 15 ? -3.186 34.321 29.598 1.00 17.47 106 VAL F CA 1
ATOM 2933 C C . VAL F 1 15 ? -1.897 34.798 30.260 1.00 18.26 106 VAL F C 1
ATOM 2934 O O . VAL F 1 15 ? -1.138 33.988 30.784 1.00 20.23 106 VAL F O 1
ATOM 2938 N N . SER F 1 16 ? -1.667 36.109 30.302 1.00 17.89 107 SER F N 1
ATOM 2939 C CA . SER F 1 16 ? -0.443 36.648 30.909 1.00 18.53 107 SER F CA 1
ATOM 2940 C C . SER F 1 16 ? -0.632 38.076 31.420 1.00 18.18 107 SER F C 1
ATOM 2941 O O . SER F 1 16 ? -1.568 38.799 31.011 1.00 17.78 107 SER F O 1
ATOM 2944 N N . THR F 1 17 ? 0.215 38.491 32.366 1.00 18.57 108 THR F N 1
ATOM 2945 C CA . THR F 1 17 ? 0.258 39.893 32.744 1.00 19.48 108 THR F CA 1
ATOM 2946 C C . THR F 1 17 ? 1.695 40.330 32.477 1.00 19.43 108 THR F C 1
ATOM 2947 O O . THR F 1 17 ? 2.617 39.526 32.568 1.00 18.77 108 THR F O 1
ATOM 2951 N N . ASP F 1 18 ? 1.869 41.594 32.123 1.00 18.96 109 ASP F N 1
ATOM 2952 C CA . ASP F 1 18 ? 3.201 42.147 31.937 1.00 19.43 109 ASP F CA 1
ATOM 2953 C C . ASP F 1 18 ? 3.011 43.644 32.062 1.00 18.61 109 ASP F C 1
ATOM 2954 O O . ASP F 1 18 ? 1.909 44.129 32.374 1.00 18.18 109 ASP F O 1
ATOM 2959 N N . ASP F 1 19 ? 4.087 44.390 31.866 1.00 18.74 110 ASP F N 1
ATOM 2960 C CA . ASP F 1 19 ? 4.035 45.803 32.079 1.00 19.03 110 ASP F CA 1
ATOM 2961 C C . ASP F 1 19 ? 5.109 46.549 31.292 1.00 18.83 110 ASP F C 1
ATOM 2962 O O . ASP F 1 19 ? 6.128 45.972 30.903 1.00 19.60 110 ASP F O 1
ATOM 2967 N N . SER F 1 20 ? 4.865 47.835 31.080 1.00 18.14 111 SER F N 1
ATOM 2968 C CA . SER F 1 20 ? 5.900 48.773 30.643 1.00 17.28 111 SER F CA 1
ATOM 2969 C C . SER F 1 20 ? 5.466 50.146 31.098 1.00 17.53 111 SER F C 1
ATOM 2970 O O . SER F 1 20 ? 4.325 50.555 30.853 1.00 15.41 111 SER F O 1
ATOM 2973 N N . GLY F 1 21 ? 6.366 50.871 31.777 1.00 16.34 112 GLY F N 1
ATOM 2974 C CA . GLY F 1 21 ? 6.068 52.240 32.224 1.00 17.17 112 GLY F CA 1
ATOM 2975 C C . GLY F 1 21 ? 4.799 52.304 33.060 1.00 17.19 112 GLY F C 1
ATOM 2976 O O . GLY F 1 21 ? 4.631 51.519 33.985 1.00 17.69 112 GLY F O 1
ATOM 2977 N N . ASN F 1 22 ? 3.898 53.217 32.697 1.00 17.07 113 ASN F N 1
ATOM 2978 C CA . ASN F 1 22 ? 2.586 53.338 33.361 1.00 18.14 113 ASN F CA 1
ATOM 2979 C C . ASN F 1 22 ? 1.501 52.341 32.882 1.00 18.47 113 ASN F C 1
ATOM 2980 O O . ASN F 1 22 ? 0.303 52.525 33.183 1.00 18.79 113 ASN F O 1
ATOM 2985 N N . LEU F 1 23 ? 1.889 51.300 32.143 1.00 17.48 114 LEU F N 1
ATOM 2986 C CA . LEU F 1 23 ? 0.881 50.374 31.604 1.00 16.26 114 LEU F CA 1
ATOM 2987 C C . LEU F 1 23 ? 1.013 48.985 32.139 1.00 16.57 114 LEU F C 1
ATOM 2988 O O . LEU F 1 23 ? 2.124 48.420 32.129 1.00 16.84 114 LEU F O 1
ATOM 2993 N N . ALA F 1 24 ? -0.112 48.409 32.572 1.00 15.98 115 ALA F N 1
ATOM 2994 C CA . ALA F 1 24 ? -0.204 46.952 32.654 1.00 16.38 115 ALA F CA 1
ATOM 2995 C C . ALA F 1 24 ? -0.792 46.428 31.340 1.00 16.89 115 ALA F C 1
ATOM 2996 O O . ALA F 1 24 ? -1.730 47.007 30.800 1.00 17.91 115 ALA F O 1
ATOM 2998 N N . VAL F 1 25 ? -0.207 45.348 30.830 1.00 16.93 116 VAL F N 1
ATOM 2999 C CA . VAL F 1 25 ? -0.581 44.787 29.528 1.00 16.84 116 VAL F CA 1
ATOM 3000 C C . VAL F 1 25 ? -1.093 43.406 29.824 1.00 16.74 116 VAL F C 1
ATOM 3001 O O . VAL F 1 25 ? -0.333 42.547 30.304 1.00 16.90 116 VAL F O 1
ATOM 3005 N N . LEU F 1 26 ? -2.393 43.205 29.624 1.00 16.12 117 LEU F N 1
ATOM 3006 C CA . LEU F 1 26 ? -3.010 41.911 29.943 1.00 16.52 117 LEU F CA 1
ATOM 3007 C C . LEU F 1 26 ? -3.376 41.216 28.650 1.00 16.24 117 LEU F C 1
ATOM 3008 O O . LEU F 1 26 ? -3.944 41.843 27.785 1.00 16.43 117 LEU F O 1
ATOM 3013 N N . ARG F 1 27 ? -3.099 39.925 28.548 1.00 15.62 118 ARG F N 1
ATOM 3014 C CA . ARG F 1 27 ? -3.482 39.145 27.404 1.00 17.25 118 ARG F CA 1
ATOM 3015 C C . ARG F 1 27 ? -4.536 38.130 27.849 1.00 16.73 118 ARG F C 1
ATOM 3016 O O . ARG F 1 27 ? -4.457 37.572 28.950 1.00 15.28 118 ARG F O 1
ATOM 3024 N N . THR F 1 28 ? -5.528 37.945 26.992 1.00 15.36 119 THR F N 1
ATOM 3025 C CA . THR F 1 28 ? -6.672 37.073 27.245 1.00 16.57 119 THR F CA 1
ATOM 3026 C C . THR F 1 28 ? -6.726 36.063 26.095 1.00 15.74 119 THR F C 1
ATOM 3027 O O . THR F 1 28 ? -6.022 36.255 25.080 1.00 15.95 119 THR F O 1
ATOM 3031 N N . PRO F 1 29 ? -7.574 35.003 26.207 1.00 16.34 120 PRO F N 1
ATOM 3032 C CA . PRO F 1 29 ? -7.811 34.223 24.991 1.00 16.44 120 PRO F CA 1
ATOM 3033 C C . PRO F 1 29 ? -8.522 35.069 23.896 1.00 16.60 120 PRO F C 1
ATOM 3034 O O . PRO F 1 29 ? -9.024 36.169 24.189 1.00 15.75 120 PRO F O 1
ATOM 3038 N N . PRO F 1 30 ? -8.487 34.606 22.631 1.00 15.95 121 PRO F N 1
ATOM 3039 C CA . PRO F 1 30 ? -9.045 35.365 21.508 1.00 15.99 121 PRO F CA 1
ATOM 3040 C C . PRO F 1 30 ? -10.458 35.819 21.793 1.00 15.46 121 PRO F C 1
ATOM 3041 O O . PRO F 1 30 ? -11.261 35.025 22.277 1.00 15.63 121 PRO F O 1
ATOM 3045 N N . GLY F 1 31 ? -10.710 37.111 21.579 1.00 15.15 122 GLY F N 1
ATOM 3046 C CA . GLY F 1 31 ? -12.030 37.684 21.733 1.00 14.90 122 GLY F CA 1
ATOM 3047 C C . GLY F 1 31 ? -12.431 38.059 23.158 1.00 14.74 122 GLY F C 1
ATOM 3048 O O . GLY F 1 31 ? -13.428 38.758 23.327 1.00 14.52 122 GLY F O 1
ATOM 3049 N N . ALA F 1 32 ? -11.680 37.625 24.179 1.00 13.11 123 ALA F N 1
ATOM 3050 C CA . ALA F 1 32 ? -12.090 37.919 25.579 1.00 12.88 123 ALA F CA 1
ATOM 3051 C C . ALA F 1 32 ? -11.688 39.309 26.132 1.00 14.07 123 ALA F C 1
ATOM 3052 O O . ALA F 1 32 ? -12.026 39.610 27.283 1.00 13.77 123 ALA F O 1
ATOM 3054 N N . ALA F 1 33 ? -10.909 40.107 25.386 1.00 10.88 124 ALA F N 1
ATOM 3055 C CA . ALA F 1 33 ? -10.348 41.333 25.976 1.00 13.48 124 ALA F CA 1
ATOM 3056 C C . ALA F 1 33 ? -11.435 42.248 26.566 1.00 12.83 124 ALA F C 1
ATOM 3057 O O . ALA F 1 33 ? -11.314 42.676 27.694 1.00 14.62 124 ALA F O 1
ATOM 3059 N N . HIS F 1 34 ? -12.503 42.505 25.824 1.00 12.49 125 HIS F N 1
ATOM 3060 C CA . HIS F 1 34 ? -13.556 43.420 26.283 1.00 12.19 125 HIS F CA 1
ATOM 3061 C C . HIS F 1 34 ? -14.351 42.924 27.487 1.00 13.04 125 HIS F C 1
ATOM 3062 O O . HIS F 1 34 ? -14.784 43.709 28.305 1.00 13.98 125 HIS F O 1
ATOM 3069 N N . TYR F 1 35 ? -14.545 41.611 27.561 1.00 12.43 126 TYR F N 1
ATOM 3070 C CA . TYR F 1 35 ? -15.247 40.964 28.637 1.00 14.67 126 TYR F CA 1
ATOM 3071 C C . TYR F 1 35 ? -14.446 41.104 29.929 1.00 12.70 126 TYR F C 1
ATOM 3072 O O . TYR F 1 35 ? -15.008 41.487 30.950 1.00 12.64 126 TYR F O 1
ATOM 3081 N N . LEU F 1 36 ? -13.148 40.780 29.894 1.00 12.66 127 LEU F N 1
ATOM 3082 C CA . LEU F 1 36 ? -12.294 41.035 31.076 1.00 11.94 127 LEU F CA 1
ATOM 3083 C C . LEU F 1 36 ? -12.177 42.521 31.392 1.00 12.63 127 LEU F C 1
ATOM 3084 O O . LEU F 1 36 ? -12.263 42.934 32.564 1.00 12.24 127 LEU F O 1
ATOM 3089 N N . ALA F 1 37 ? -12.003 43.343 30.365 1.00 13.12 128 ALA F N 1
ATOM 3090 C CA . ALA F 1 37 ? -11.820 44.780 30.606 1.00 12.57 128 ALA F CA 1
ATOM 3091 C C . ALA F 1 37 ? -13.065 45.398 31.243 1.00 13.92 128 ALA F C 1
ATOM 3092 O O . ALA F 1 37 ? -12.944 46.276 32.100 1.00 13.35 128 ALA F O 1
ATOM 3094 N N . SER F 1 38 ? -14.253 44.988 30.782 1.00 13.61 129 SER F N 1
ATOM 3095 C CA . SER F 1 38 ? -15.513 45.395 31.439 1.00 14.18 129 SER F CA 1
ATOM 3096 C C . SER F 1 38 ? -15.478 45.122 32.954 1.00 14.57 129 SER F C 1
ATOM 3097 O O . SER F 1 38 ? -15.846 46.006 33.731 1.00 14.81 129 SER F O 1
ATOM 3100 N N . ALA F 1 39 ? -15.033 43.930 33.357 1.00 14.58 130 ALA F N 1
ATOM 3101 C CA . ALA F 1 39 ? -14.949 43.549 34.796 1.00 14.47 130 ALA F CA 1
ATOM 3102 C C . ALA F 1 39 ? -14.002 44.454 35.580 1.00 15.51 130 ALA F C 1
ATOM 3103 O O . ALA F 1 39 ? -14.306 44.831 36.726 1.00 15.45 130 ALA F O 1
ATOM 3105 N N . ILE F 1 40 ? -12.853 44.772 34.965 1.00 14.39 131 ILE F N 1
ATOM 3106 C CA . ILE F 1 40 ? -11.855 45.661 35.560 1.00 14.84 131 ILE F CA 1
ATOM 3107 C C . ILE F 1 40 ? -12.435 47.080 35.730 1.00 15.71 131 ILE F C 1
ATOM 3108 O O . ILE F 1 40 ? -12.310 47.702 36.816 1.00 17.16 131 ILE F O 1
ATOM 3113 N N . ASP F 1 41 ? -13.092 47.561 34.680 1.00 15.38 132 ASP F N 1
ATOM 3114 C CA . ASP F 1 41 ? -13.784 48.876 34.702 1.00 15.32 132 ASP F CA 1
ATOM 3115 C C . ASP F 1 41 ? -14.777 48.919 35.867 1.00 16.10 132 ASP F C 1
ATOM 3116 O O . ASP F 1 41 ? -14.799 49.889 36.622 1.00 15.71 132 ASP F O 1
ATOM 3121 N N . ARG F 1 42 ? -15.564 47.860 36.011 1.00 17.06 133 ARG F N 1
ATOM 3122 C CA . ARG F 1 42 ? -16.593 47.814 37.058 1.00 18.86 133 ARG F CA 1
ATOM 3123 C C . ARG F 1 42 ? -16.021 47.670 38.470 1.00 19.25 133 ARG F C 1
ATOM 3124 O O . ARG F 1 42 ? -16.672 48.074 39.456 1.00 19.49 133 ARG F O 1
ATOM 3132 N N . ALA F 1 43 ? -14.803 47.129 38.585 1.00 19.33 134 ALA F N 1
ATOM 3133 C CA . ALA F 1 43 ? -14.138 47.008 39.887 1.00 20.09 134 ALA F CA 1
ATOM 3134 C C . ALA F 1 43 ? -13.768 48.359 40.478 1.00 21.34 134 ALA F C 1
ATOM 3135 O O . ALA F 1 43 ? -13.479 48.445 41.694 1.00 22.25 134 ALA F O 1
ATOM 3137 N N . ALA F 1 44 ? -13.715 49.381 39.611 1.00 22.49 135 ALA F N 1
ATOM 3138 C CA . ALA F 1 44 ? -13.474 50.785 39.997 1.00 23.01 135 ALA F CA 1
ATOM 3139 C C . ALA F 1 44 ? -12.263 50.902 40.935 1.00 23.90 135 ALA F C 1
ATOM 3140 O O . ALA F 1 44 ? -12.371 51.410 42.065 1.00 23.77 135 ALA F O 1
ATOM 3142 N N . LEU F 1 45 ? -11.117 50.410 40.474 1.00 22.52 136 LEU F N 1
ATOM 3143 C CA . LEU F 1 45 ? -9.905 50.413 41.295 1.00 22.22 136 LEU F CA 1
ATOM 3144 C C . LEU F 1 45 ? -9.310 51.815 41.305 1.00 22.52 136 LEU F C 1
ATOM 3145 O O . LEU F 1 45 ? -9.139 52.406 40.230 1.00 21.47 136 LEU F O 1
ATOM 3150 N N . PRO F 1 46 ? -9.009 52.360 42.516 1.00 22.02 137 PRO F N 1
ATOM 3151 C CA . PRO F 1 46 ? -8.506 53.746 42.623 1.00 21.89 137 PRO F CA 1
ATOM 3152 C C . PRO F 1 46 ? -7.227 53.996 41.811 1.00 21.31 137 PRO F C 1
ATOM 3153 O O . PRO F 1 46 ? -7.036 55.099 41.277 1.00 22.52 137 PRO F O 1
ATOM 3157 N N . GLN F 1 47 ? -6.389 52.961 41.702 1.00 19.68 138 GLN F N 1
ATOM 3158 C CA . GLN F 1 47 ? -5.112 53.083 41.012 1.00 19.16 138 GLN F CA 1
ATOM 3159 C C . GLN F 1 47 ? -5.181 52.846 39.474 1.00 18.43 138 GLN F C 1
ATOM 3160 O O . GLN F 1 47 ? -4.159 52.869 38.788 1.00 18.49 138 GLN F O 1
ATOM 3171 N N . VAL F 1 48 ? -6.395 52.685 38.950 1.00 17.81 139 VAL F N 1
ATOM 3172 C CA . VAL F 1 48 ? -6.614 52.479 37.508 1.00 17.18 139 VAL F CA 1
ATOM 3173 C C . VAL F 1 48 ? -7.292 53.708 36.891 1.00 17.64 139 VAL F C 1
ATOM 3174 O O . VAL F 1 48 ? -8.414 54.042 37.248 1.00 18.49 139 VAL F O 1
ATOM 3178 N N . VAL F 1 49 ? -6.599 54.390 35.983 1.00 18.01 140 VAL F N 1
ATOM 3179 C CA . VAL F 1 49 ? -7.179 55.534 35.265 1.00 17.37 140 VAL F CA 1
ATOM 3180 C C . VAL F 1 49 ? -8.275 55.060 34.285 1.00 17.68 140 VAL F C 1
ATOM 3181 O O . VAL F 1 49 ? -9.347 55.678 34.168 1.00 17.60 140 VAL F O 1
ATOM 3185 N N . GLY F 1 50 ? -7.987 53.968 33.584 1.00 16.65 141 GLY F N 1
ATOM 3186 C CA . GLY F 1 50 ? -8.942 53.385 32.642 1.00 16.53 141 GLY F CA 1
ATOM 3187 C C . GLY F 1 50 ? -8.353 52.163 31.971 1.00 16.82 141 GLY F C 1
ATOM 3188 O O . GLY F 1 50 ? -7.155 51.859 32.164 1.00 16.01 141 GLY F O 1
ATOM 3189 N N . THR F 1 51 ? -9.203 51.449 31.207 1.00 15.62 142 THR F N 1
ATOM 3190 C CA . THR F 1 51 ? -8.776 50.336 30.382 1.00 15.72 142 THR F CA 1
ATOM 3191 C C . THR F 1 51 ? -9.183 50.556 28.914 1.00 16.41 142 THR F C 1
ATOM 3192 O O . THR F 1 51 ? -10.197 51.236 28.621 1.00 14.39 142 THR F O 1
ATOM 3196 N N . ILE F 1 52 ? -8.393 49.990 28.008 1.00 15.14 143 ILE F N 1
ATOM 3197 C CA . ILE F 1 52 ? -8.756 49.874 26.586 1.00 15.05 143 ILE F CA 1
ATOM 3198 C C . ILE F 1 52 ? -8.505 48.418 26.139 1.00 14.85 143 ILE F C 1
ATOM 3199 O O . ILE F 1 52 ? -7.427 47.868 26.369 1.00 14.17 143 ILE F O 1
ATOM 3204 N N . ALA F 1 53 ? -9.517 47.789 25.539 1.00 14.71 144 ALA F N 1
ATOM 3205 C CA . ALA F 1 53 ? -9.456 46.409 25.082 1.00 14.21 144 ALA F CA 1
ATOM 3206 C C . ALA F 1 53 ? -9.409 46.360 23.560 1.00 15.00 144 ALA F C 1
ATOM 3207 O O . ALA F 1 53 ? -10.119 47.122 22.866 1.00 13.24 144 ALA F O 1
ATOM 3209 N N . GLY F 1 54 ? -8.542 45.493 23.042 1.00 14.11 145 GLY F N 1
ATOM 3210 C CA . GLY F 1 54 ? -8.574 45.152 21.612 1.00 14.56 145 GLY F CA 1
ATOM 3211 C C . GLY F 1 54 ? -9.322 43.843 21.442 1.00 14.32 145 GLY F C 1
ATOM 3212 O O . GLY F 1 54 ? -10.538 43.779 21.691 1.00 15.28 145 GLY F O 1
ATOM 3213 N N . ASP F 1 55 ? -8.633 42.804 21.002 1.00 13.48 146 ASP F N 1
ATOM 3214 C CA . ASP F 1 55 ? -9.292 41.478 20.867 1.00 12.52 146 ASP F CA 1
ATOM 3215 C C . ASP F 1 55 ? -8.832 40.486 21.922 1.00 13.02 146 ASP F C 1
ATOM 3216 O O . ASP F 1 55 ? -9.636 39.756 22.546 1.00 11.56 146 ASP F O 1
ATOM 3221 N N . ASP F 1 56 ? -7.520 40.447 22.126 1.00 12.56 147 ASP F N 1
ATOM 3222 C CA . ASP F 1 56 ? -6.922 39.572 23.116 1.00 13.98 147 ASP F CA 1
ATOM 3223 C C . ASP F 1 56 ? -5.962 40.345 24.032 1.00 13.95 147 ASP F C 1
ATOM 3224 O O . ASP F 1 56 ? -5.229 39.733 24.823 1.00 16.31 147 ASP F O 1
ATOM 3229 N N . THR F 1 57 ? -5.954 41.668 23.931 1.00 12.66 148 THR F N 1
ATOM 3230 C CA . THR F 1 57 ? -5.038 42.430 24.751 1.00 12.92 148 THR F CA 1
ATOM 3231 C C . THR F 1 57 ? -5.764 43.598 25.369 1.00 13.28 148 THR F C 1
ATOM 3232 O O . THR F 1 57 ? -6.549 44.223 24.678 1.00 11.81 148 THR F O 1
ATOM 3236 N N . ILE F 1 58 ? -5.492 43.874 26.663 1.00 12.06 149 ILE F N 1
ATOM 3237 C CA . ILE F 1 58 ? -6.004 45.041 27.350 1.00 13.27 149 ILE F CA 1
ATOM 3238 C C . ILE F 1 58 ? -4.838 45.906 27.871 1.00 13.61 149 ILE F C 1
ATOM 3239 O O . ILE F 1 58 ? -3.891 45.381 28.473 1.00 13.53 149 ILE F O 1
ATOM 3244 N N . LEU F 1 59 ? -4.901 47.204 27.619 1.00 13.26 150 LEU F N 1
ATOM 3245 C CA . LEU F 1 59 ? -3.984 48.135 28.277 1.00 14.98 150 LEU F CA 1
ATOM 3246 C C . LEU F 1 59 ? -4.696 48.750 29.476 1.00 14.69 150 LEU F C 1
ATOM 3247 O O . LEU F 1 59 ? -5.783 49.353 29.339 1.00 14.91 150 LEU F O 1
ATOM 3252 N N . VAL F 1 60 ? -4.091 48.578 30.644 1.00 14.40 151 VAL F N 1
ATOM 3253 C CA . VAL F 1 60 ? -4.630 49.158 31.852 1.0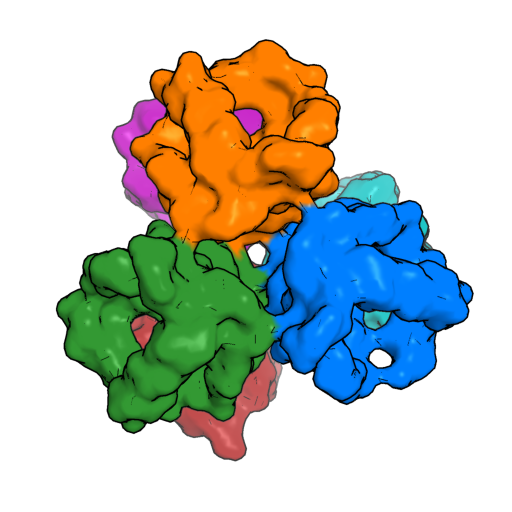0 14.90 151 VAL F CA 1
ATOM 3254 C C . VAL F 1 60 ? -3.675 50.285 32.263 1.00 14.56 151 VAL F C 1
ATOM 3255 O O . VAL F 1 60 ? -2.484 50.029 32.513 1.00 14.53 151 VAL F O 1
ATOM 3259 N N . VAL F 1 61 ? -4.206 51.500 32.330 1.00 14.13 152 VAL F N 1
ATOM 3260 C CA . VAL F 1 61 ? -3.453 52.701 32.600 1.00 14.28 152 VAL F CA 1
ATOM 3261 C C . VAL F 1 61 ? -3.358 52.968 34.107 1.00 15.83 152 VAL F C 1
ATOM 3262 O O . VAL F 1 61 ? -4.380 53.221 34.768 1.00 14.50 152 VAL F O 1
ATOM 3266 N N . ALA F 1 62 ? -2.125 52.937 34.629 1.00 16.76 153 ALA F N 1
ATOM 3267 C CA . ALA F 1 62 ? -1.860 53.133 36.060 1.00 18.30 153 ALA F CA 1
ATOM 3268 C C . ALA F 1 62 ? -1.954 54.605 36.449 1.00 19.79 153 ALA F C 1
ATOM 3269 O O . ALA F 1 62 ? -1.484 55.487 35.733 1.00 19.96 153 ALA F O 1
ATOM 3271 N N . ARG F 1 63 ? -2.598 54.872 37.574 1.00 20.48 154 ARG F N 1
ATOM 3272 C CA . ARG F 1 63 ? -2.723 56.230 38.061 1.00 22.37 154 ARG F CA 1
ATOM 3273 C C . ARG F 1 63 ? -1.435 56.610 38.797 1.00 22.64 154 ARG F C 1
ATOM 3274 O O . ARG F 1 63 ? -1.013 55.907 39.691 1.00 23.70 154 ARG F O 1
ATOM 3282 N N . GLU F 1 64 ? -0.804 57.694 38.383 1.00 23.71 155 GLU F N 1
ATOM 3283 C CA . GLU F 1 64 ? 0.421 58.178 39.053 1.00 24.93 155 GLU F CA 1
ATOM 3284 C C . GLU F 1 64 ? 0.197 58.311 40.565 1.00 24.04 155 GLU F C 1
ATOM 3285 O O . GLU F 1 64 ? -0.844 58.811 40.992 1.00 23.46 155 GLU F O 1
ATOM 3291 N N . PRO F 1 65 ? 1.175 57.866 41.381 1.00 24.22 156 PRO F N 1
ATOM 3292 C CA . PRO F 1 65 ? 2.505 57.343 41.026 1.00 23.95 156 PRO F CA 1
ATOM 3293 C C . PRO F 1 65 ? 2.606 55.821 40.930 1.00 24.02 156 PRO F C 1
ATOM 3294 O O . PRO F 1 65 ? 3.725 55.298 40.894 1.00 23.56 156 PRO F O 1
ATOM 3298 N N . THR F 1 66 ? 1.467 55.125 40.932 1.00 23.75 157 THR F N 1
ATOM 3299 C CA . THR F 1 66 ? 1.433 53.665 40.762 1.00 23.22 157 THR F CA 1
ATOM 3300 C C . THR F 1 66 ? 2.038 53.338 39.395 1.00 22.93 157 THR F C 1
ATOM 3301 O O . THR F 1 66 ? 1.818 54.072 38.447 1.00 22.51 157 THR F O 1
ATOM 3305 N N . THR F 1 67 ? 2.828 52.267 39.307 1.00 21.95 158 THR F N 1
ATOM 3306 C CA . THR F 1 67 ? 3.444 51.919 38.044 1.00 21.08 158 THR F CA 1
ATOM 3307 C C . THR F 1 67 ? 2.646 50.765 37.418 1.00 20.29 158 THR F C 1
ATOM 3308 O O . THR F 1 67 ? 1.891 50.074 38.106 1.00 18.15 158 THR F O 1
ATOM 3312 N N . GLY F 1 68 ? 2.833 50.545 36.116 1.00 20.04 159 GLY F N 1
ATOM 3313 C CA . GLY F 1 68 ? 2.288 49.363 35.450 1.00 18.89 159 GLY F CA 1
ATOM 3314 C C . GLY F 1 68 ? 2.718 48.051 36.091 1.00 18.90 159 GLY F C 1
ATOM 3315 O O . GLY F 1 68 ? 1.909 47.132 36.223 1.00 19.08 159 GLY F O 1
ATOM 3316 N N . ALA F 1 69 ? 3.992 47.943 36.474 1.00 18.27 160 ALA F N 1
ATOM 3317 C CA . ALA F 1 69 ? 4.493 46.776 37.202 1.00 18.35 160 ALA F CA 1
ATOM 3318 C C . ALA F 1 69 ? 3.687 46.537 38.491 1.00 18.10 160 ALA F C 1
ATOM 3319 O O . ALA F 1 69 ? 3.329 45.407 38.780 1.00 18.89 160 ALA F O 1
ATOM 3321 N N . GLN F 1 70 ? 3.371 47.602 39.226 1.00 19.06 161 GLN F N 1
ATOM 3322 C CA . GLN F 1 70 ? 2.563 47.439 40.449 1.00 20.25 161 GLN F CA 1
ATOM 3323 C C . GLN F 1 70 ? 1.144 46.929 40.152 1.00 20.31 161 GLN F C 1
ATOM 3324 O O . GLN F 1 70 ? 0.672 45.990 40.797 1.00 19.05 161 GLN F O 1
ATOM 3330 N N . LEU F 1 71 ? 0.488 47.520 39.156 1.00 19.81 162 LEU F N 1
ATOM 3331 C CA . LEU F 1 71 ? -0.814 47.026 38.697 1.00 19.76 162 LEU F CA 1
ATOM 3332 C C . LEU F 1 71 ? -0.780 45.606 38.183 1.00 19.62 162 LEU F C 1
ATOM 3333 O O . LEU F 1 71 ? -1.644 44.781 38.543 1.00 19.07 162 LEU F O 1
ATOM 3338 N N . ALA F 1 72 ? 0.199 45.319 37.325 1.00 19.44 163 ALA F N 1
ATOM 3339 C CA . ALA F 1 72 ? 0.369 43.975 36.782 1.00 19.33 163 ALA F CA 1
ATOM 3340 C C . ALA F 1 72 ? 0.554 42.926 37.860 1.00 19.92 163 ALA F C 1
ATOM 3341 O O . ALA F 1 72 ? 0.035 41.807 37.732 1.00 20.76 163 ALA F O 1
ATOM 3343 N N . GLY F 1 73 ? 1.310 43.277 38.905 1.00 20.21 164 GLY F N 1
ATOM 3344 C CA . GLY F 1 73 ? 1.523 42.395 40.059 1.00 20.05 164 GLY F CA 1
ATOM 3345 C C . GLY F 1 73 ? 0.214 42.050 40.746 1.00 19.12 164 GLY F C 1
ATOM 3346 O O . GLY F 1 73 ? -0.031 40.889 41.072 1.00 20.00 164 GLY F O 1
ATOM 3347 N N . MET F 1 74 ? -0.619 43.056 40.966 1.00 18.62 165 MET F N 1
ATOM 3348 C CA . MET F 1 74 ? -1.945 42.861 41.537 1.00 19.10 165 MET F CA 1
ATOM 3349 C C . MET F 1 74 ? -2.825 41.939 40.675 1.00 19.04 165 MET F C 1
ATOM 3350 O O . MET F 1 74 ? -3.390 40.965 41.183 1.00 17.69 165 MET F O 1
ATOM 3355 N N . PHE F 1 75 ? -2.919 42.215 39.363 1.00 18.28 166 PHE F N 1
ATOM 3356 C CA . PHE F 1 75 ? -3.668 41.331 38.477 1.00 18.58 166 PHE F CA 1
ATOM 3357 C C . PHE F 1 75 ? -3.111 39.938 38.505 1.00 18.58 166 PHE F C 1
ATOM 3358 O O . PHE F 1 75 ? -3.853 38.987 38.598 1.00 19.92 166 PHE F O 1
ATOM 3366 N N . GLU F 1 76 ? -1.786 39.812 38.416 1.00 19.77 167 GLU F N 1
ATOM 3367 C CA . GLU F 1 76 ? -1.117 38.513 38.465 1.00 19.57 167 GLU F CA 1
ATOM 3368 C C . GLU F 1 76 ? -1.459 37.722 39.747 1.00 20.86 167 GLU F C 1
ATOM 3369 O O . GLU F 1 76 ? -1.777 36.521 39.686 1.00 20.88 167 GLU F O 1
ATOM 3375 N N . ASN F 1 77 ? -1.400 38.390 40.896 1.00 20.88 168 ASN F N 1
ATOM 3376 C CA . ASN F 1 77 ? -1.560 37.681 42.164 1.00 22.26 168 ASN F CA 1
ATOM 3377 C C . ASN F 1 77 ? -2.988 37.214 42.411 1.00 22.62 168 ASN F C 1
ATOM 3378 O O . ASN F 1 77 ? -3.200 36.283 43.180 1.00 24.48 168 ASN F O 1
ATOM 3383 N N . LEU F 1 78 ? -3.955 37.856 41.756 1.00 23.30 169 LEU F N 1
ATOM 3384 C CA . LEU F 1 78 ? -5.374 37.471 41.884 1.00 23.53 169 LEU F CA 1
ATOM 3385 C C . LEU F 1 78 ? -5.865 36.428 40.876 1.00 24.03 169 LEU F C 1
ATOM 3386 O O . LEU F 1 78 ? -7.032 36.020 40.928 1.00 24.20 169 LEU F O 1
ATOM 3391 N N . ARG F 1 79 ? -4.994 35.997 39.965 1.00 24.52 170 ARG F N 1
ATOM 3392 C CA . ARG F 1 79 ? -5.285 34.882 39.063 1.00 25.29 170 ARG F CA 1
ATOM 3393 C C . ARG F 1 79 ? -5.513 33.571 39.769 1.00 26.90 170 ARG F C 1
ATOM 3394 O O . ARG F 1 79 ? -4.912 33.284 40.808 1.00 27.62 170 ARG F O 1
#

Solvent-accessible surface area: 16968 Å² total

Secondary structure (DSSP, 8-state):
-HHHHHHHHHH--EEEEETTEEEEE-STT-HHHHHHHHHHH--TTEEEEEE-SSEEEEEEPTT--HHHHHHHHHHH-/-HHHHHHHHHHH--EEEEETTEEEEE-STT-HHHHHHHHHHHT-TTEEEEEE-SSEEEEEEPTTS-HHHHHHHHHTT-/-HHHHHHHHHHH--EEEEETTEEEEE-STT-HHHHHHHHHHHT-TTEEEEEE-SSEEEEEEPTTS-HHHHHHHHHHH-/-HHHHHHHHHHHH-SEEEEETTEEEEE-STT-HHHHHHHHHHH--TTEEEEEE-SSEEEEEEPTTS-HHHHHHHHHHT-/-HHHHHHHHHHH--EEEEETTEEEEE-STT-HHHHHHHHHHHT-TTEEEEEE-SSEEEEEEPTTS-HHHHHHHHHHH-/--HHHHHHHH-SEEEEETTEEEEE-STT-HHHHHHHHHHHT-TTEEEEEE-SSEEEEEEPTTS-HHHHHHHHHHT-

Nearest PDB structures (foldseek):
  2zfz-assembly1_A  TM=1.004E+00  e=4.444E-15  Mycobacterium tuberculosis H37Rv
  3lap-assembly1_C  TM=1.006E+00  e=7.656E-15  Mycobacterium tuberculosis H37Rv
  3laj-assembly1_A  TM=1.006E+00  e=1.076E-14  Mycobacterium tuberculosis H37Rv
  3ere-assembly1_D  TM=9.973E-01  e=1.232E-14  Mycobacterium tuberculosis H37Rv
  5jvo-assembly1_A  TM=9.630E-01  e=3.072E-11  Corynebacterium pseudotuberculosis